Protein AF-0000000087755320 (afdb_homodimer)

pLDDT: mean 87.68, std 14.57, range [38.09, 98.75]

Radius of gyration: 30.35 Å; Cα contacts (8 Å, |Δi|>4): 1153; chains: 2; bounding box: 76×88×62 Å

Structure (mmCIF, N/CA/C/O backbone):
data_AF-0000000087755320-model_v1
#
loop_
_entity.id
_entity.type
_entity.pdbx_description
1 polymer 'Translation initiation factor eIF2B subunit gamma'
#
loop_
_atom_site.group_PDB
_atom_site.id
_atom_site.type_symbol
_atom_site.label_atom_id
_atom_site.label_alt_id
_atom_site.label_comp_id
_atom_site.label_asym_id
_atom_site.label_entity_id
_atom_site.label_seq_id
_atom_site.pdbx_PDB_ins_code
_atom_site.Cartn_x
_atom_site.Cartn_y
_atom_site.Cartn_z
_atom_site.occupancy
_atom_site.B_iso_or_equiv
_atom_site.auth_seq_id
_atom_site.auth_comp_id
_atom_site.auth_asym_id
_atom_site.auth_atom_id
_atom_site.pdbx_PDB_model_num
ATOM 1 N N . MET A 1 1 ? -4.273 -33.812 1.396 1 87.31 1 MET A N 1
ATOM 2 C CA . MET A 1 1 ? -4.109 -33.281 0.057 1 87.31 1 MET A CA 1
ATOM 3 C C . MET A 1 1 ? -4.902 -34.062 -0.97 1 87.31 1 MET A C 1
ATOM 5 O O . MET A 1 1 ? -4.988 -33.688 -2.135 1 87.31 1 MET A O 1
ATOM 9 N N . ALA A 1 2 ? -5.562 -35 -0.52 1 82.5 2 ALA A N 1
ATOM 10 C CA . ALA A 1 2 ? -6.309 -35.938 -1.37 1 82.5 2 ALA A CA 1
ATOM 11 C C . ALA A 1 2 ? -7.473 -35.219 -2.061 1 82.5 2 ALA A C 1
ATOM 13 O O . ALA A 1 2 ? -7.965 -35.688 -3.09 1 82.5 2 ALA A O 1
ATOM 14 N N . GLU A 1 3 ? -7.84 -34.156 -1.484 1 91.25 3 GLU A N 1
ATOM 15 C CA . GLU A 1 3 ? -8.984 -33.438 -2.041 1 91.25 3 GLU A CA 1
ATOM 16 C C . GLU A 1 3 ? -8.586 -32.656 -3.283 1 91.25 3 GLU A C 1
ATOM 18 O O . GLU A 1 3 ? -9.445 -32.188 -4.035 1 91.25 3 GLU A O 1
ATOM 23 N N . PHE A 1 4 ? -7.266 -32.531 -3.479 1 96.12 4 PHE A N 1
ATOM 24 C CA . PHE A 1 4 ? -6.785 -31.75 -4.617 1 96.12 4 PHE A CA 1
ATOM 25 C C . PHE A 1 4 ? -6.203 -32.656 -5.688 1 96.12 4 PHE A C 1
ATOM 27 O O . PHE A 1 4 ? -5.547 -33.656 -5.375 1 96.12 4 PHE A O 1
ATOM 34 N N . GLN A 1 5 ? -6.43 -32.344 -6.895 1 97.88 5 GLN A N 1
ATOM 35 C CA . GLN A 1 5 ? -5.691 -32.938 -7.992 1 97.88 5 GLN A CA 1
ATOM 36 C C . GLN A 1 5 ? -4.469 -32.125 -8.367 1 97.88 5 GLN A C 1
ATOM 38 O O . GLN A 1 5 ? -4.477 -30.891 -8.234 1 97.88 5 GLN A O 1
ATOM 43 N N . ALA A 1 6 ? -3.436 -32.781 -8.789 1 98.5 6 ALA A N 1
ATOM 44 C CA . ALA A 1 6 ? -2.195 -32.094 -9.117 1 98.5 6 ALA A CA 1
ATOM 45 C C . ALA A 1 6 ? -1.985 -32 -10.625 1 98.5 6 ALA A C 1
ATOM 47 O O . ALA A 1 6 ? -2.201 -33 -11.336 1 98.5 6 ALA A O 1
ATOM 48 N N . VAL A 1 7 ? -1.624 -30.844 -11.117 1 98.56 7 VAL A N 1
ATOM 49 C CA . VAL A 1 7 ? -1.301 -30.609 -12.523 1 98.56 7 VAL A CA 1
ATOM 50 C C . VAL A 1 7 ? 0.062 -29.922 -12.625 1 98.56 7 VAL A C 1
ATOM 52 O O . VAL A 1 7 ? 0.331 -28.938 -11.93 1 98.56 7 VAL A O 1
ATOM 55 N N . ILE A 1 8 ? 0.939 -30.422 -13.438 1 98.25 8 ILE A N 1
ATOM 56 C CA . ILE A 1 8 ? 2.199 -29.766 -13.766 1 98.25 8 ILE A CA 1
ATOM 57 C C . ILE A 1 8 ? 2.168 -29.281 -15.219 1 98.25 8 ILE A C 1
ATOM 59 O O . ILE A 1 8 ? 1.859 -30.047 -16.125 1 98.25 8 ILE A O 1
ATOM 63 N N . LEU A 1 9 ? 2.432 -28.047 -15.398 1 97.5 9 LEU A N 1
ATOM 64 C CA . LEU A 1 9 ? 2.547 -27.5 -16.75 1 97.5 9 LEU A CA 1
ATOM 65 C C . LEU A 1 9 ? 4 -27.516 -17.219 1 97.5 9 LEU A C 1
ATOM 67 O O . LEU A 1 9 ? 4.82 -26.734 -16.719 1 97.5 9 LEU A O 1
ATOM 71 N N . ALA A 1 10 ? 4.273 -28.328 -18.172 1 95.94 10 ALA A N 1
ATOM 72 C CA . ALA A 1 10 ? 5.641 -28.531 -18.656 1 95.94 10 ALA A CA 1
ATOM 73 C C . ALA A 1 10 ? 5.711 -28.453 -20.172 1 95.94 10 ALA A C 1
ATOM 75 O O . ALA A 1 10 ? 6.34 -29.297 -20.812 1 95.94 10 ALA A O 1
ATOM 76 N N . GLY A 1 11 ? 5.051 -27.469 -20.734 1 92.25 11 GLY A N 1
ATOM 77 C CA . GLY A 1 11 ? 5 -27.391 -22.188 1 92.25 11 GLY A CA 1
ATOM 78 C C . GLY A 1 11 ? 5.73 -26.188 -22.75 1 92.25 11 GLY A C 1
ATOM 79 O O . GLY A 1 11 ? 5.836 -26.031 -23.953 1 92.25 11 GLY A O 1
ATOM 80 N N . GLY A 1 12 ? 6.27 -25.312 -21.922 1 88.69 12 GLY A N 1
ATOM 81 C CA . GLY A 1 12 ? 6.93 -24.125 -22.406 1 88.69 12 GLY A CA 1
ATOM 82 C C . GLY A 1 12 ? 8.141 -24.422 -23.266 1 88.69 12 GLY A C 1
ATOM 83 O O . GLY A 1 12 ? 8.883 -25.359 -23 1 88.69 12 GLY A O 1
ATOM 84 N N . SER A 1 13 ? 8.398 -23.625 -24.281 1 83.25 13 SER A N 1
ATOM 85 C CA . SER A 1 13 ? 9.469 -23.859 -25.234 1 83.25 13 SER A CA 1
ATOM 86 C C . SER A 1 13 ? 10.844 -23.688 -24.594 1 83.25 13 SER A C 1
ATOM 88 O O . SER A 1 13 ? 11.828 -24.281 -25.031 1 83.25 13 SER A O 1
ATOM 90 N N . GLY A 1 14 ? 10.852 -22.828 -23.594 1 88.19 14 GLY A N 1
ATOM 91 C CA . GLY A 1 14 ? 12.117 -22.562 -22.922 1 88.19 14 GLY A CA 1
ATOM 92 C C . GLY A 1 14 ? 13.07 -21.734 -23.766 1 88.19 14 GLY A C 1
ATOM 93 O O . GLY A 1 14 ? 14.289 -21.844 -23.625 1 88.19 14 GLY A O 1
ATOM 94 N N . VAL A 1 15 ? 12.609 -20.906 -24.578 1 87 15 VAL A N 1
ATOM 95 C CA . VAL A 1 15 ? 13.383 -20.156 -25.562 1 87 15 VAL A CA 1
ATOM 96 C C . VAL A 1 15 ? 14.391 -19.25 -24.828 1 87 15 VAL A C 1
ATOM 98 O O . VAL A 1 15 ? 15.5 -19.031 -25.312 1 87 15 VAL A O 1
ATOM 101 N N . ARG A 1 16 ? 14.117 -18.859 -23.688 1 88.62 16 ARG A N 1
ATOM 102 C CA . ARG A 1 16 ? 14.984 -17.969 -22.922 1 88.62 16 ARG A CA 1
ATOM 103 C C . ARG A 1 16 ? 16.203 -18.703 -22.406 1 88.62 16 ARG A C 1
ATOM 105 O O . ARG A 1 16 ? 17.188 -18.078 -21.984 1 88.62 16 ARG A O 1
ATOM 112 N N . LEU A 1 17 ? 16.172 -20.016 -22.453 1 92.94 17 LEU A N 1
ATOM 113 C CA . LEU A 1 17 ? 17.281 -20.828 -21.953 1 92.94 17 LEU A CA 1
ATOM 114 C C . LEU A 1 17 ? 18.094 -21.406 -23.094 1 92.94 17 LEU A C 1
ATOM 116 O O . LEU A 1 17 ? 19 -22.219 -22.875 1 92.94 17 LEU A O 1
ATOM 120 N N . TYR A 1 18 ? 17.828 -20.938 -24.266 1 91.44 18 TYR A N 1
ATOM 121 C CA . TYR A 1 18 ? 18.641 -21.375 -25.391 1 91.44 18 TYR A CA 1
ATOM 122 C C . TYR A 1 18 ? 20.109 -21.062 -25.141 1 91.44 18 TYR A C 1
ATOM 124 O O . TYR A 1 18 ? 20.453 -20 -24.625 1 91.44 18 TYR A O 1
ATOM 132 N N . PRO A 1 19 ? 20.953 -22 -25.422 1 93.12 19 PRO A N 1
ATOM 133 C CA . PRO A 1 19 ? 20.812 -23.219 -26.234 1 93.12 19 PRO A CA 1
ATOM 134 C C . PRO A 1 19 ? 20.609 -24.469 -25.375 1 93.12 19 PRO A C 1
ATOM 136 O O . PRO A 1 19 ? 20.625 -25.578 -25.906 1 93.12 19 PRO A O 1
ATOM 139 N N . LEU A 1 20 ? 20.484 -24.266 -24.109 1 92.56 20 LEU A N 1
ATOM 140 C CA . LEU A 1 20 ? 20.297 -25.422 -23.219 1 92.56 20 LEU A CA 1
ATOM 141 C C . LEU A 1 20 ? 19.094 -26.234 -23.656 1 92.56 20 LEU A C 1
ATOM 143 O O . LEU A 1 20 ? 19.047 -27.453 -23.422 1 92.56 20 LEU A O 1
ATOM 147 N N . THR A 1 21 ? 18.125 -25.562 -24.297 1 93.38 21 THR A N 1
ATOM 148 C CA . THR A 1 21 ? 16.859 -26.203 -24.625 1 93.38 21 THR A CA 1
ATOM 149 C C . THR A 1 21 ? 16.812 -26.578 -26.109 1 93.38 21 THR A C 1
ATOM 151 O O . THR A 1 21 ? 15.734 -26.828 -26.656 1 93.38 21 THR A O 1
ATOM 154 N N . GLU A 1 22 ? 17.922 -26.547 -26.719 1 91.19 22 GLU A N 1
ATOM 155 C CA . GLU A 1 22 ? 17.953 -26.875 -28.141 1 91.19 22 GLU A CA 1
ATOM 156 C C . GLU A 1 22 ? 17.547 -28.328 -28.359 1 91.19 22 GLU A C 1
ATOM 158 O O . GLU A 1 22 ? 16.703 -28.609 -29.219 1 91.19 22 GLU A O 1
ATOM 163 N N . ASP A 1 23 ? 18.078 -29.266 -27.547 1 91.12 23 ASP A N 1
ATOM 164 C CA . ASP A 1 23 ? 17.797 -30.688 -27.75 1 91.12 23 ASP A CA 1
ATOM 165 C C . ASP A 1 23 ? 17.156 -31.312 -26.516 1 91.12 23 ASP A C 1
ATOM 167 O O . ASP A 1 23 ? 16.781 -32.469 -26.516 1 91.12 23 ASP A O 1
ATOM 171 N N . THR A 1 24 ? 17.047 -30.578 -25.531 1 94.19 24 THR A N 1
ATOM 172 C CA . THR A 1 24 ? 16.5 -31.062 -24.266 1 94.19 24 THR A CA 1
ATOM 173 C C . THR A 1 24 ? 15.352 -30.172 -23.797 1 94.19 24 THR A C 1
ATOM 175 O O . THR A 1 24 ? 15.531 -28.953 -23.609 1 94.19 24 THR A O 1
ATOM 178 N N . PRO A 1 25 ? 14.203 -30.75 -23.594 1 95 25 PRO A N 1
ATOM 179 C CA . PRO A 1 25 ? 13.109 -29.938 -23.047 1 95 25 PRO A CA 1
ATOM 180 C C . PRO A 1 25 ? 13.453 -29.312 -21.703 1 95 25 PRO A C 1
ATOM 182 O O . PRO A 1 25 ? 14.164 -29.906 -20.906 1 95 25 PRO A O 1
ATOM 185 N N . LYS A 1 26 ? 12.875 -28.156 -21.453 1 95.75 26 LYS A N 1
ATOM 186 C CA . LYS A 1 26 ? 13.172 -27.391 -20.25 1 95.75 26 LYS A CA 1
ATOM 187 C C . LYS A 1 26 ? 12.953 -28.234 -19 1 95.75 26 LYS A C 1
ATOM 189 O O . LYS A 1 26 ? 13.82 -28.281 -18.109 1 95.75 26 LYS A O 1
ATOM 194 N N . PRO A 1 27 ? 11.867 -29.016 -18.859 1 96.75 27 PRO A N 1
ATOM 195 C CA . PRO A 1 27 ? 11.633 -29.797 -17.641 1 96.75 27 PRO A CA 1
ATOM 196 C C . PRO A 1 27 ? 12.672 -30.906 -17.438 1 96.75 27 PRO A C 1
ATOM 198 O O . PRO A 1 27 ? 12.758 -31.469 -16.344 1 96.75 27 PRO A O 1
ATOM 201 N N . LEU A 1 28 ? 13.508 -31.188 -18.453 1 97.19 28 LEU A N 1
ATOM 202 C CA . LEU A 1 28 ? 14.469 -32.281 -18.359 1 97.19 28 LEU A CA 1
ATOM 203 C C . LEU A 1 28 ? 15.883 -31.734 -18.188 1 97.19 28 LEU A C 1
ATOM 205 O O . LEU A 1 28 ? 16.844 -32.5 -18.141 1 97.19 28 LEU A O 1
ATOM 209 N N . LEU A 1 29 ? 15.984 -30.438 -18.156 1 96.88 29 LEU A N 1
ATOM 210 C CA . LEU A 1 29 ? 17.297 -29.875 -17.844 1 96.88 29 LEU A CA 1
ATOM 211 C C . LEU A 1 29 ? 17.734 -30.297 -16.438 1 96.88 29 LEU A C 1
ATOM 213 O O . LEU A 1 29 ? 16.938 -30.328 -15.516 1 96.88 29 LEU A O 1
ATOM 217 N N . LEU A 1 30 ? 19.031 -30.5 -16.297 1 96.12 30 LEU A N 1
ATOM 218 C CA . LEU A 1 30 ? 19.547 -31.062 -15.047 1 96.12 30 LEU A CA 1
ATOM 219 C C . LEU A 1 30 ? 19.953 -29.953 -14.078 1 96.12 30 LEU A C 1
ATOM 221 O O . LEU A 1 30 ? 20.547 -28.953 -14.477 1 96.12 30 LEU A O 1
ATOM 225 N N . VAL A 1 31 ? 19.531 -30.109 -12.867 1 96.25 31 VAL A N 1
ATOM 226 C CA . VAL A 1 31 ? 19.969 -29.312 -11.727 1 96.25 31 VAL A CA 1
ATOM 227 C C . VAL A 1 31 ? 20.422 -30.234 -10.602 1 96.25 31 VAL A C 1
ATOM 229 O O . VAL A 1 31 ? 19.625 -31 -10.055 1 96.25 31 VAL A O 1
ATOM 232 N N . ASN A 1 32 ? 21.688 -30.141 -10.25 1 94.25 32 ASN A N 1
ATOM 233 C CA . ASN A 1 32 ? 22.281 -31.031 -9.258 1 94.25 32 ASN A CA 1
ATOM 234 C C . ASN A 1 32 ? 22.062 -32.5 -9.617 1 94.25 32 ASN A C 1
ATOM 236 O O . ASN A 1 32 ? 21.688 -33.281 -8.766 1 94.25 32 ASN A O 1
ATOM 240 N N . GLY A 1 33 ? 22.109 -32.781 -10.844 1 93.5 33 GLY A N 1
ATOM 241 C CA . GLY A 1 33 ? 22.109 -34.125 -11.328 1 93.5 33 GLY A CA 1
ATOM 242 C C . GLY A 1 33 ? 20.719 -34.688 -11.555 1 93.5 33 GLY A C 1
ATOM 243 O O . GLY A 1 33 ? 20.547 -35.812 -12.008 1 93.5 33 GLY A O 1
ATOM 244 N N . LYS A 1 34 ? 19.734 -34.031 -11.289 1 95.19 34 LYS A N 1
ATOM 245 C CA . LYS A 1 34 ? 18.359 -34.438 -11.492 1 95.19 34 LYS A CA 1
ATOM 246 C C . LYS A 1 34 ? 17.625 -33.5 -12.438 1 95.19 34 LYS A C 1
ATOM 248 O O . LYS A 1 34 ? 17.875 -32.281 -12.43 1 95.19 34 LYS A O 1
ATOM 253 N N . PRO A 1 35 ? 16.75 -34.031 -13.273 1 96.75 35 PRO A N 1
ATOM 254 C CA . PRO A 1 35 ? 15.977 -33.125 -14.133 1 96.75 35 PRO A CA 1
ATOM 255 C C . PRO A 1 35 ? 15.031 -32.219 -13.344 1 96.75 35 PRO A C 1
ATOM 257 O O . PRO A 1 35 ? 14.586 -32.594 -12.25 1 96.75 35 PRO A O 1
ATOM 260 N N . LEU A 1 36 ? 14.695 -31.094 -13.867 1 97 36 LEU A N 1
ATOM 261 C CA . LEU A 1 36 ? 13.82 -30.125 -13.211 1 97 36 LEU A CA 1
ATOM 262 C C . LEU A 1 36 ? 12.508 -30.781 -12.781 1 97 36 LEU A C 1
ATOM 264 O O . LEU A 1 36 ? 12.023 -30.531 -11.672 1 97 36 LEU A O 1
ATOM 268 N N . ILE A 1 37 ? 11.922 -31.625 -13.57 1 96.94 37 ILE A N 1
ATOM 269 C CA . ILE A 1 37 ? 10.625 -32.25 -13.32 1 96.94 37 ILE A CA 1
ATOM 270 C C . ILE A 1 37 ? 10.688 -33.094 -12.055 1 96.94 37 ILE A C 1
ATOM 272 O O . ILE A 1 37 ? 9.68 -33.281 -11.367 1 96.94 37 ILE A O 1
ATOM 276 N N . TYR A 1 38 ? 11.867 -33.594 -11.742 1 96.19 38 TYR A N 1
ATOM 277 C CA . TYR A 1 38 ? 12.055 -34.375 -10.531 1 96.19 38 TYR A CA 1
ATOM 278 C C . TYR A 1 38 ? 11.594 -33.594 -9.297 1 96.19 38 TYR A C 1
ATOM 280 O O . TYR A 1 38 ? 10.953 -34.156 -8.414 1 96.19 38 TYR A O 1
ATOM 288 N N . TYR A 1 39 ? 11.898 -32.406 -9.242 1 96.62 39 TYR A N 1
ATOM 289 C CA . TYR A 1 39 ? 11.688 -31.609 -8.047 1 96.62 39 TYR A CA 1
ATOM 290 C C . TYR A 1 39 ? 10.203 -31.344 -7.816 1 96.62 39 TYR A C 1
ATOM 292 O O . TYR A 1 39 ? 9.742 -31.312 -6.676 1 96.62 39 TYR A O 1
ATOM 300 N N . GLN A 1 40 ? 9.414 -31.141 -8.859 1 96.69 40 GLN A N 1
ATOM 301 C CA . GLN A 1 40 ? 7.969 -30.984 -8.703 1 96.69 40 GLN A CA 1
ATOM 302 C C . GLN A 1 40 ? 7.316 -32.281 -8.281 1 96.69 40 GLN A C 1
ATOM 304 O O . GLN A 1 40 ? 6.434 -32.312 -7.418 1 96.69 40 GLN A O 1
ATOM 309 N N . LEU A 1 41 ? 7.801 -33.344 -8.898 1 96.44 41 LEU A N 1
ATOM 310 C CA . LEU A 1 41 ? 7.25 -34.656 -8.555 1 96.44 41 LEU A CA 1
ATOM 311 C C . LEU A 1 41 ? 7.551 -35 -7.098 1 96.44 41 LEU A C 1
ATOM 313 O O . LEU A 1 41 ? 6.668 -35.469 -6.371 1 96.44 41 LEU A O 1
ATOM 317 N N . ALA A 1 42 ? 8.773 -34.75 -6.734 1 94.81 42 ALA A N 1
ATOM 318 C CA . ALA A 1 42 ? 9.172 -35.031 -5.355 1 94.81 42 ALA A CA 1
ATOM 319 C C . ALA A 1 42 ? 8.367 -34.188 -4.379 1 94.81 42 ALA A C 1
ATOM 321 O O . ALA A 1 42 ? 7.945 -34.656 -3.326 1 94.81 42 ALA A O 1
ATOM 322 N N . LEU A 1 43 ? 8.172 -32.906 -4.703 1 96.06 43 LEU A N 1
ATOM 323 C CA . LEU A 1 43 ? 7.395 -32 -3.877 1 96.06 43 LEU A CA 1
ATOM 324 C C . LEU A 1 43 ? 5.969 -32.531 -3.686 1 96.06 43 LEU A C 1
ATOM 326 O O . LEU A 1 43 ? 5.461 -32.562 -2.564 1 96.06 43 LEU A O 1
ATOM 330 N N . LEU A 1 44 ? 5.363 -32.906 -4.746 1 96.88 44 LEU A N 1
ATOM 331 C CA . LEU A 1 44 ? 3.992 -33.406 -4.711 1 96.88 44 LEU A CA 1
ATOM 332 C C . LEU A 1 44 ? 3.906 -34.719 -3.916 1 96.88 44 LEU A C 1
ATOM 334 O O . LEU A 1 44 ? 3.016 -34.875 -3.078 1 96.88 44 LEU A O 1
ATOM 338 N N . GLU A 1 45 ? 4.859 -35.594 -4.156 1 94.81 45 GLU A N 1
ATOM 339 C CA . GLU A 1 45 ? 4.879 -36.844 -3.424 1 94.81 45 GLU A CA 1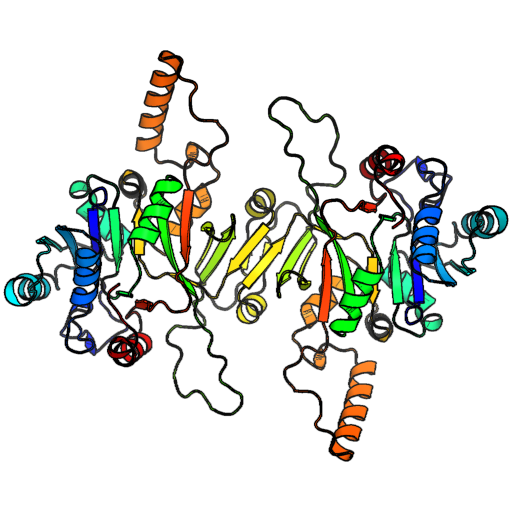
ATOM 340 C C . GLU A 1 45 ? 5.02 -36.625 -1.922 1 94.81 45 GLU A C 1
ATOM 342 O O . GLU A 1 45 ? 4.273 -37.188 -1.125 1 94.81 45 GLU A O 1
ATOM 347 N N . ASN A 1 46 ? 5.93 -35.781 -1.626 1 94.06 46 ASN A N 1
ATOM 348 C CA . ASN A 1 46 ? 6.176 -35.469 -0.223 1 94.06 46 ASN A CA 1
ATOM 349 C C . ASN A 1 46 ? 4.969 -34.812 0.419 1 94.06 46 ASN A C 1
ATOM 351 O O . ASN A 1 46 ? 4.797 -34.844 1.639 1 94.06 46 ASN A O 1
ATOM 355 N N . SER A 1 47 ? 4.16 -34.188 -0.374 1 95.44 47 SER A N 1
ATOM 356 C CA . SER A 1 47 ? 2.992 -33.469 0.121 1 95.44 47 SER A CA 1
ATOM 357 C C . SER A 1 47 ? 1.767 -34.375 0.183 1 95.44 47 SER A C 1
ATOM 359 O O . SER A 1 47 ? 0.681 -33.938 0.565 1 95.44 47 SER A O 1
ATOM 361 N N . GLY A 1 48 ? 1.904 -35.625 -0.308 1 94.56 48 GLY A N 1
ATOM 362 C CA . GLY A 1 48 ? 0.837 -36.594 -0.125 1 94.56 48 GLY A CA 1
ATOM 363 C C . GLY A 1 48 ? 0.03 -36.844 -1.386 1 94.56 48 GLY A C 1
ATOM 364 O O . GLY A 1 48 ? -1.007 -37.5 -1.345 1 94.56 48 GLY A O 1
ATOM 365 N N . PHE A 1 49 ? 0.483 -36.344 -2.463 1 95.69 49 PHE A N 1
ATOM 366 C CA . PHE A 1 49 ? -0.195 -36.656 -3.721 1 95.69 49 PHE A CA 1
ATOM 367 C C . PHE A 1 49 ? 0.201 -38.031 -4.242 1 95.69 49 PHE A C 1
ATOM 369 O O . PHE A 1 49 ? 1.357 -38.438 -4.113 1 95.69 49 PHE A O 1
ATOM 376 N N . SER A 1 50 ? -0.737 -38.656 -4.926 1 95.12 50 SER A N 1
ATOM 377 C CA . SER A 1 50 ? -0.464 -39.969 -5.473 1 95.12 50 SER A CA 1
ATOM 378 C C . SER A 1 50 ? -0.46 -39.969 -7 1 95.12 50 SER A C 1
ATOM 380 O O . SER A 1 50 ? 0.072 -40.875 -7.637 1 95.12 50 SER A O 1
ATOM 382 N N . ASP A 1 51 ? -1.109 -39 -7.523 1 95.62 51 ASP A N 1
ATOM 383 C CA . ASP A 1 51 ? -1.213 -38.906 -8.977 1 95.62 51 ASP A CA 1
ATOM 384 C C . ASP A 1 51 ? -1.021 -37.469 -9.43 1 95.62 51 ASP A C 1
ATOM 386 O O . ASP A 1 51 ? -1.248 -36.531 -8.664 1 95.62 51 ASP A O 1
ATOM 390 N N . VAL A 1 52 ? -0.583 -37.375 -10.633 1 97.62 52 VAL A N 1
ATOM 391 C CA . VAL A 1 52 ? -0.379 -36.031 -11.195 1 97.62 52 VAL A CA 1
ATOM 392 C C . VAL A 1 52 ? -0.617 -36.062 -12.703 1 97.62 52 VAL A C 1
ATOM 394 O O . VAL A 1 52 ? -0.311 -37.062 -13.359 1 97.62 52 VAL A O 1
ATOM 397 N N . LEU A 1 53 ? -1.257 -35.031 -13.156 1 97.94 53 LEU A N 1
ATOM 398 C CA . LEU A 1 53 ? -1.388 -34.781 -14.594 1 97.94 53 LEU A CA 1
ATOM 399 C C . LEU A 1 53 ? -0.263 -33.906 -15.094 1 97.94 53 LEU A C 1
ATOM 401 O O . LEU A 1 53 ? -0.158 -32.719 -14.695 1 97.94 53 LEU A O 1
ATOM 405 N N . LEU A 1 54 ? 0.581 -34.438 -15.93 1 97.81 54 LEU A N 1
ATOM 406 C CA . LEU A 1 54 ? 1.672 -33.688 -16.531 1 97.81 54 LEU A CA 1
ATOM 407 C C . LEU A 1 54 ? 1.307 -33.219 -17.953 1 97.81 54 LEU A C 1
ATOM 409 O O . LEU A 1 54 ? 1.161 -34.062 -18.844 1 97.81 54 LEU A O 1
ATOM 413 N N . VAL A 1 55 ? 1.167 -31.938 -18.141 1 97.25 55 VAL A N 1
ATOM 414 C CA . VAL A 1 55 ? 0.754 -31.391 -19.422 1 97.25 55 VAL A CA 1
ATOM 415 C C . VAL A 1 55 ? 1.971 -30.828 -20.172 1 97.25 55 VAL A C 1
ATOM 417 O O . VAL A 1 55 ? 2.697 -29.984 -19.641 1 97.25 55 VAL A O 1
ATOM 420 N N . THR A 1 56 ? 2.178 -31.266 -21.375 1 95.94 56 THR A N 1
ATOM 421 C CA . THR A 1 56 ? 3.359 -30.859 -22.141 1 95.94 56 THR A CA 1
ATOM 422 C C . THR A 1 56 ? 3.004 -30.609 -23.594 1 95.94 56 THR A C 1
ATOM 424 O O . THR A 1 56 ? 1.824 -30.531 -23.953 1 95.94 56 THR A O 1
ATOM 427 N N . ALA A 1 57 ? 3.99 -30.25 -24.375 1 93 57 ALA A N 1
ATOM 428 C CA . ALA A 1 57 ? 3.822 -30.047 -25.797 1 93 57 ALA A CA 1
ATOM 429 C C . ALA A 1 57 ? 4.105 -31.328 -26.578 1 93 57 ALA A C 1
ATOM 431 O O . ALA A 1 57 ? 4.816 -32.219 -26.094 1 93 57 ALA A O 1
ATOM 432 N N . LYS A 1 58 ? 3.629 -31.391 -27.766 1 91.62 58 LYS A N 1
ATOM 433 C CA . LYS A 1 58 ? 3.727 -32.562 -28.609 1 91.62 58 LYS A CA 1
ATOM 434 C C . LYS A 1 58 ? 5.184 -32.938 -28.891 1 91.62 58 LYS A C 1
ATOM 436 O O . LYS A 1 58 ? 5.547 -34.125 -28.891 1 91.62 58 LYS A O 1
ATOM 441 N N . ASP A 1 59 ? 5.965 -31.984 -29.062 1 89.56 59 ASP A N 1
ATOM 442 C CA . ASP A 1 59 ? 7.344 -32.219 -29.469 1 89.56 59 ASP A CA 1
ATOM 443 C C . ASP A 1 59 ? 8.195 -32.688 -28.281 1 89.56 59 ASP A C 1
ATOM 445 O O . ASP A 1 59 ? 9.312 -33.188 -28.469 1 89.56 59 ASP A O 1
ATOM 449 N N . MET A 1 60 ? 7.605 -32.688 -27.094 1 93 60 MET A N 1
ATOM 450 C CA . MET A 1 60 ? 8.391 -33 -25.906 1 93 60 MET A CA 1
ATOM 451 C C . MET A 1 60 ? 7.902 -34.281 -25.266 1 93 60 MET A C 1
ATOM 453 O O . MET A 1 60 ? 8.586 -34.875 -24.422 1 93 60 MET A O 1
ATOM 457 N N . ILE A 1 61 ? 6.801 -34.75 -25.641 1 94.69 61 ILE A N 1
ATOM 458 C CA . ILE A 1 61 ? 6.078 -35.781 -24.906 1 94.69 61 ILE A CA 1
ATOM 459 C C . ILE A 1 61 ? 6.906 -37.062 -24.859 1 94.69 61 ILE A C 1
ATOM 461 O O . ILE A 1 61 ? 6.949 -37.719 -23.828 1 94.69 61 ILE A O 1
ATOM 465 N N . ASP A 1 62 ? 7.645 -37.406 -25.891 1 95.88 62 ASP A N 1
ATOM 466 C CA . ASP A 1 62 ? 8.391 -38.656 -25.922 1 95.88 62 ASP A CA 1
ATOM 467 C C . ASP A 1 62 ? 9.531 -38.656 -24.922 1 95.88 62 ASP A C 1
ATOM 469 O O . ASP A 1 62 ? 9.742 -39.625 -24.203 1 95.88 62 ASP A O 1
ATOM 473 N N . GLN A 1 63 ? 10.195 -37.625 -24.891 1 96.25 63 GLN A N 1
ATOM 474 C CA . GLN A 1 63 ? 11.312 -37.531 -23.953 1 96.25 63 GLN A CA 1
ATOM 475 C C . GLN A 1 63 ? 10.82 -37.531 -22.516 1 96.25 63 GLN A C 1
ATOM 477 O O . GLN A 1 63 ? 11.453 -38.156 -21.656 1 96.25 63 GLN A O 1
ATOM 482 N N . LEU A 1 64 ? 9.742 -36.906 -22.25 1 96.56 64 LEU A N 1
ATOM 483 C CA . LEU A 1 64 ? 9.203 -36.844 -20.891 1 96.56 64 LEU A CA 1
ATOM 484 C C . LEU A 1 64 ? 8.672 -38.219 -20.484 1 96.56 64 LEU A C 1
ATOM 486 O O . LEU A 1 64 ? 8.875 -38.656 -19.344 1 96.56 64 LEU A O 1
ATOM 490 N N . LYS A 1 65 ? 8.031 -38.906 -21.422 1 96.31 65 LYS A N 1
ATOM 491 C CA . LYS A 1 65 ? 7.551 -40.25 -21.156 1 96.31 65 LYS A CA 1
ATOM 492 C C . LYS A 1 65 ? 8.711 -41.188 -20.812 1 96.31 65 LYS A C 1
ATOM 494 O O . LYS A 1 65 ? 8.617 -42 -19.891 1 96.31 65 LYS A O 1
ATOM 499 N N . THR A 1 66 ? 9.742 -41.062 -21.594 1 96.31 66 THR A N 1
ATOM 500 C CA . THR A 1 66 ? 10.922 -41.875 -21.359 1 96.31 66 THR A CA 1
ATOM 501 C C . THR A 1 66 ? 11.469 -41.688 -19.953 1 96.31 66 THR A C 1
ATOM 503 O O . THR A 1 66 ? 11.781 -42.625 -19.25 1 96.31 66 THR A O 1
ATOM 506 N N . TYR A 1 67 ? 11.562 -40.469 -19.594 1 95.5 67 TYR A N 1
ATOM 507 C CA . TYR A 1 67 ? 12.078 -40.156 -18.25 1 95.5 67 TYR A CA 1
ATOM 508 C C . TYR A 1 67 ? 11.172 -40.75 -17.188 1 95.5 67 TYR A C 1
ATOM 510 O O . TYR A 1 67 ? 11.641 -41.438 -16.266 1 95.5 67 TYR A O 1
ATOM 518 N N . VAL A 1 68 ? 9.844 -40.5 -17.219 1 93 68 VAL A N 1
ATOM 519 C CA . VAL A 1 68 ? 8.891 -40.906 -16.188 1 93 68 VAL A CA 1
ATOM 520 C C . VAL A 1 68 ? 8.836 -42.438 -16.094 1 93 68 VAL A C 1
ATOM 522 O O . VAL A 1 68 ? 8.758 -42.969 -14.992 1 93 68 VAL A O 1
ATOM 525 N N . LEU A 1 69 ? 8.992 -43.062 -17.188 1 88.88 69 LEU A N 1
ATOM 526 C CA . LEU A 1 69 ? 8.844 -44.531 -17.234 1 88.88 69 LEU A CA 1
ATOM 527 C C . LEU A 1 69 ? 10.141 -45.219 -16.828 1 88.88 69 LEU A C 1
ATOM 529 O O . LEU A 1 69 ? 10.117 -46.25 -16.172 1 88.88 69 LEU A O 1
ATOM 533 N N . SER A 1 70 ? 11.234 -44.625 -17.156 1 91.19 70 SER A N 1
ATOM 534 C CA . SER A 1 70 ? 12.469 -45.375 -17.062 1 91.19 70 SER A CA 1
ATOM 535 C C . SER A 1 70 ? 13.391 -44.812 -15.984 1 91.19 70 SER A C 1
ATOM 537 O O . SER A 1 70 ? 14.258 -45.531 -15.469 1 91.19 70 SER A O 1
ATOM 539 N N . GLN A 1 71 ? 13.156 -43.625 -15.688 1 89 71 GLN A N 1
ATOM 540 C CA . GLN A 1 71 ? 14.164 -43.031 -14.82 1 89 71 GLN A CA 1
ATOM 541 C C . GLN A 1 71 ? 13.555 -42.562 -13.5 1 89 71 GLN A C 1
ATOM 543 O O . GLN A 1 71 ? 14.203 -42.625 -12.453 1 89 71 GLN A O 1
ATOM 548 N N . TYR A 1 72 ? 12.367 -42.125 -13.578 1 91.56 72 TYR A N 1
ATOM 549 C CA . TYR A 1 72 ? 11.727 -41.688 -12.352 1 91.56 72 TYR A CA 1
ATOM 550 C C . TYR A 1 72 ? 11.414 -42.875 -11.438 1 91.56 72 TYR A C 1
ATOM 552 O O . TYR A 1 72 ? 10.742 -43.812 -11.844 1 91.56 72 TYR A O 1
ATOM 560 N N . ASN A 1 73 ? 11.852 -42.812 -10.18 1 89.19 73 ASN A N 1
ATOM 561 C CA . ASN A 1 73 ? 11.727 -43.938 -9.266 1 89.19 73 ASN A CA 1
ATOM 562 C C . ASN A 1 73 ? 10.75 -43.625 -8.133 1 89.19 73 ASN A C 1
ATOM 564 O O . ASN A 1 73 ? 10.711 -44.344 -7.129 1 89.19 73 ASN A O 1
ATOM 568 N N . GLY A 1 74 ? 10.031 -42.656 -8.273 1 89.31 74 GLY A N 1
ATOM 569 C CA . GLY A 1 74 ? 9.062 -42.344 -7.234 1 89.31 74 GLY A CA 1
ATOM 570 C C . GLY A 1 74 ? 7.789 -43.156 -7.34 1 89.31 74 GLY A C 1
ATOM 571 O O . GLY A 1 74 ? 7.664 -44 -8.227 1 89.31 74 GLY A O 1
ATOM 572 N N . LYS A 1 75 ? 6.879 -42.906 -6.352 1 90.12 75 LYS A N 1
ATOM 573 C CA . LYS A 1 75 ? 5.641 -43.688 -6.258 1 90.12 75 LYS A CA 1
ATOM 574 C C . LYS A 1 75 ? 4.492 -42.969 -6.961 1 90.12 75 LYS A C 1
ATOM 576 O O . LYS A 1 75 ? 3.408 -43.531 -7.125 1 90.12 75 LYS A O 1
ATOM 581 N N . MET A 1 76 ? 4.738 -41.812 -7.434 1 90.69 76 MET A N 1
ATOM 582 C CA . MET A 1 76 ? 3.717 -41 -8.062 1 90.69 76 MET A CA 1
ATOM 583 C C . MET A 1 76 ? 3.262 -41.594 -9.383 1 90.69 76 MET A C 1
ATOM 585 O O . MET A 1 76 ? 4.09 -42 -10.203 1 90.69 76 MET A O 1
ATOM 589 N N . SER A 1 77 ? 1.949 -41.75 -9.586 1 94.69 77 SER A N 1
ATOM 590 C CA . SER A 1 77 ? 1.414 -42.062 -10.898 1 94.69 77 SER A CA 1
ATOM 591 C C . SER A 1 77 ? 1.345 -40.812 -11.789 1 94.69 77 SER A C 1
ATOM 593 O O . SER A 1 77 ? 0.632 -39.875 -11.469 1 94.69 77 SER A O 1
ATOM 595 N N . VAL A 1 78 ? 2.047 -40.906 -12.906 1 97.06 78 VAL A N 1
ATOM 596 C CA . VAL A 1 78 ? 2.148 -39.719 -13.773 1 97.06 78 VAL A CA 1
ATOM 597 C C . VAL A 1 78 ? 1.406 -39.969 -15.078 1 97.06 78 VAL A C 1
ATOM 599 O O . VAL A 1 78 ? 1.754 -40.906 -15.828 1 97.06 78 VAL A O 1
ATOM 602 N N . GLU A 1 79 ? 0.365 -39.25 -15.312 1 97.19 79 GLU A N 1
ATOM 603 C CA . GLU A 1 79 ? -0.289 -39.25 -16.609 1 97.19 79 GLU A CA 1
ATOM 604 C C . GLU A 1 79 ? 0.204 -38.062 -17.469 1 97.19 79 GLU A C 1
ATOM 606 O O . GLU A 1 79 ? 0.039 -36.906 -17.094 1 97.19 79 GLU A O 1
ATOM 611 N N . ILE A 1 80 ? 0.794 -38.375 -18.625 1 97.12 80 ILE A N 1
ATOM 612 C CA . ILE A 1 80 ? 1.355 -37.344 -19.484 1 97.12 80 ILE A CA 1
ATOM 613 C C . ILE A 1 80 ? 0.401 -37.062 -20.641 1 97.12 80 ILE A C 1
ATOM 615 O O . ILE A 1 80 ? -0.041 -38 -21.328 1 97.12 80 ILE A O 1
ATOM 619 N N . VAL A 1 81 ? 0.052 -35.812 -20.797 1 95.62 81 VAL A N 1
ATOM 620 C CA . VAL A 1 81 ? -0.844 -35.375 -21.859 1 95.62 81 VAL A CA 1
ATOM 621 C C . VAL A 1 81 ? -0.176 -34.281 -22.703 1 95.62 81 VAL A C 1
ATOM 623 O O . VAL A 1 81 ? 0.406 -33.344 -22.156 1 95.62 81 VAL A O 1
ATOM 626 N N . ALA A 1 82 ? -0.205 -34.406 -24 1 94.31 82 ALA A N 1
ATOM 627 C CA . ALA A 1 82 ? 0.31 -33.375 -24.906 1 94.31 82 ALA A CA 1
ATOM 628 C C . ALA A 1 82 ? -0.817 -32.5 -25.438 1 94.31 82 ALA A C 1
ATOM 630 O O . ALA A 1 82 ? -1.879 -33 -25.812 1 94.31 82 ALA A O 1
ATOM 631 N N . VAL A 1 83 ? -0.583 -31.219 -25.234 1 90.62 83 VAL A N 1
ATOM 632 C CA . VAL A 1 83 ? -1.545 -30.266 -25.797 1 90.62 83 VAL A CA 1
ATOM 633 C C . VAL A 1 83 ? -1.325 -30.156 -27.297 1 90.62 83 VAL A C 1
ATOM 635 O O . VAL A 1 83 ? -0.185 -30.156 -27.766 1 90.62 83 VAL A O 1
ATOM 638 N N . GLU A 1 84 ? -2.461 -30.172 -27.984 1 76.56 84 GLU A N 1
ATOM 639 C CA . GLU A 1 84 ? -2.4 -30.094 -29.438 1 76.56 84 GLU A CA 1
ATOM 640 C C . GLU A 1 84 ? -2.604 -28.656 -29.922 1 76.56 84 GLU A C 1
ATOM 642 O O . GLU A 1 84 ? -3.201 -27.844 -29.203 1 76.56 84 GLU A O 1
ATOM 647 N N . GLY A 1 85 ? -1.995 -28.312 -31.047 1 69 85 GLY A N 1
ATOM 648 C CA . GLY A 1 85 ? -2.287 -27.078 -31.75 1 69 85 GLY A CA 1
ATOM 649 C C . GLY A 1 85 ? -1.522 -25.891 -31.219 1 69 85 GLY A C 1
ATOM 650 O O . GLY A 1 85 ? -0.359 -26.016 -30.828 1 69 85 GLY A O 1
ATOM 651 N N . ASP A 1 86 ? -2.318 -24.703 -31.25 1 64.31 86 ASP A N 1
ATOM 652 C CA . ASP A 1 86 ? -1.75 -23.391 -30.984 1 64.31 86 ASP A CA 1
ATOM 653 C C . ASP A 1 86 ? -1.832 -23.047 -29.5 1 64.31 86 ASP A C 1
ATOM 655 O O . ASP A 1 86 ? -1.628 -21.891 -29.109 1 64.31 86 ASP A O 1
ATOM 659 N N . ALA A 1 87 ? -2.109 -24.078 -28.75 1 65.56 87 ALA A N 1
ATOM 660 C CA . ALA A 1 87 ? -2.225 -23.812 -27.312 1 65.56 87 ALA A CA 1
ATOM 661 C C . ALA A 1 87 ? -0.85 -23.641 -26.672 1 65.56 87 ALA A C 1
ATOM 663 O O . ALA A 1 87 ? -0.256 -24.609 -26.203 1 65.56 87 ALA A O 1
ATOM 664 N N . THR A 1 88 ? -0.489 -22.438 -26.688 1 77.56 88 THR A N 1
ATOM 665 C CA . THR A 1 88 ? 0.903 -22.188 -26.312 1 77.56 88 THR A CA 1
ATOM 666 C C . THR A 1 88 ? 1 -21.578 -24.922 1 77.56 88 THR A C 1
ATOM 668 O O . THR A 1 88 ? 2.07 -21.578 -24.312 1 77.56 88 THR A O 1
ATOM 671 N N . GLU A 1 89 ? -0.212 -21.281 -24.406 1 91.88 89 GLU A N 1
ATOM 672 C CA . GLU A 1 89 ? -0.112 -20.578 -23.125 1 91.88 89 GLU A CA 1
ATOM 673 C C . GLU A 1 89 ? -0.669 -21.422 -21.984 1 91.88 89 GLU A C 1
ATOM 675 O O . GLU A 1 89 ? -1.286 -22.469 -22.219 1 91.88 89 GLU A O 1
ATOM 680 N N . THR A 1 90 ? -0.491 -21.047 -20.797 1 95.94 90 THR A N 1
ATOM 681 C CA . THR A 1 90 ? -0.736 -21.859 -19.609 1 95.94 90 THR A CA 1
ATOM 682 C C . THR A 1 90 ? -2.232 -22.078 -19.406 1 95.94 90 THR A C 1
ATOM 684 O O . THR A 1 90 ? -2.662 -23.188 -19.094 1 95.94 90 THR A O 1
ATOM 687 N N . ALA A 1 91 ? -3.018 -21.094 -19.578 1 96.94 91 ALA A N 1
ATOM 688 C CA . ALA A 1 91 ? -4.457 -21.266 -19.406 1 96.94 91 ALA A CA 1
ATOM 689 C C . ALA A 1 91 ? -5.043 -22.125 -20.516 1 96.94 91 ALA A C 1
ATOM 691 O O . ALA A 1 91 ? -5.984 -22.891 -20.297 1 96.94 91 ALA A O 1
ATOM 692 N N . ASP A 1 92 ? -4.48 -22.016 -21.703 1 95.06 92 ASP A N 1
ATOM 693 C CA . ASP A 1 92 ? -4.875 -22.891 -22.797 1 95.06 92 ASP A CA 1
ATOM 694 C C . ASP A 1 92 ? -4.613 -24.359 -22.453 1 95.06 92 ASP A C 1
ATOM 696 O O . ASP A 1 92 ? -5.449 -25.219 -22.719 1 95.06 92 ASP A O 1
ATOM 700 N N . ALA A 1 93 ? -3.459 -24.578 -21.953 1 95.5 93 ALA A N 1
ATOM 701 C CA . ALA A 1 93 ? -3.086 -25.938 -21.562 1 95.5 93 ALA A CA 1
ATOM 702 C C . ALA A 1 93 ? -4.062 -26.5 -20.547 1 95.5 93 ALA A C 1
ATOM 704 O O . ALA A 1 93 ? -4.48 -27.656 -20.641 1 95.5 93 ALA A O 1
ATOM 705 N N . LEU A 1 94 ? -4.426 -25.703 -19.609 1 96.56 94 LEU A N 1
ATOM 706 C CA . LEU A 1 94 ? -5.383 -26.141 -18.594 1 96.56 94 LEU A CA 1
ATOM 707 C C . LEU A 1 94 ? -6.738 -26.453 -19.219 1 96.56 94 LEU A C 1
ATOM 709 O O . LEU A 1 94 ? -7.391 -27.422 -18.828 1 96.56 94 LEU A O 1
ATOM 713 N N . ARG A 1 95 ? -7.113 -25.609 -20.109 1 95.44 95 ARG A N 1
ATOM 714 C CA . ARG A 1 95 ? -8.383 -25.812 -20.812 1 95.44 95 ARG A CA 1
ATOM 715 C C . ARG A 1 95 ? -8.398 -27.156 -21.516 1 95.44 95 ARG A C 1
ATOM 717 O O . ARG A 1 95 ? -9.43 -27.844 -21.531 1 95.44 95 ARG A O 1
ATOM 724 N N . CYS A 1 96 ? -7.324 -27.562 -22.031 1 93.62 96 CYS A N 1
ATOM 725 C CA . CYS A 1 96 ? -7.211 -28.797 -22.812 1 93.62 96 CYS A CA 1
ATOM 726 C C . CYS A 1 96 ? -7.387 -30.016 -21.922 1 93.62 96 CYS A C 1
ATOM 728 O O . CYS A 1 96 ? -7.812 -31.078 -22.391 1 93.62 96 CYS A O 1
ATOM 730 N N . VAL A 1 97 ? -7.117 -29.891 -20.672 1 95.75 97 VAL A N 1
ATOM 731 C CA . VAL A 1 97 ? -7.172 -31.062 -19.812 1 95.75 97 VAL A CA 1
ATOM 732 C C . VAL A 1 97 ? -8.289 -30.906 -18.781 1 95.75 97 VAL A C 1
ATOM 734 O O . VAL A 1 97 ? -8.312 -31.594 -17.766 1 95.75 97 VAL A O 1
ATOM 737 N N . ALA A 1 98 ? -9.148 -29.984 -18.984 1 97.12 98 ALA A N 1
ATOM 738 C CA . ALA A 1 98 ? -10.211 -29.672 -18.031 1 97.12 98 ALA A CA 1
ATOM 739 C C . ALA A 1 98 ? -11.055 -30.906 -17.719 1 97.12 98 ALA A C 1
ATOM 741 O O . ALA A 1 98 ? -11.484 -31.094 -16.578 1 97.12 98 ALA A O 1
ATOM 742 N N . ASP A 1 99 ? -11.25 -31.75 -18.672 1 96.75 99 ASP A N 1
ATOM 743 C CA . ASP A 1 99 ? -12.109 -32.938 -18.516 1 96.75 99 ASP A CA 1
ATOM 744 C C . ASP A 1 99 ? -11.477 -33.938 -17.578 1 96.75 99 ASP A C 1
ATOM 746 O O . ASP A 1 99 ? -12.164 -34.844 -17.062 1 96.75 99 ASP A O 1
ATOM 750 N N . LYS A 1 100 ? -10.219 -33.812 -17.375 1 97.31 100 LYS A N 1
ATOM 751 C CA . LYS A 1 100 ? -9.508 -34.781 -16.531 1 97.31 100 LYS A CA 1
ATOM 752 C C . LYS A 1 100 ? -9.422 -34.312 -15.094 1 97.31 100 LYS A C 1
ATOM 754 O O . LYS A 1 100 ? -8.93 -35.031 -14.219 1 97.31 100 LYS A O 1
ATOM 759 N N . ILE A 1 101 ? -9.859 -33.156 -14.852 1 97.81 101 ILE A N 1
ATOM 760 C CA . ILE A 1 101 ? -9.812 -32.562 -13.516 1 97.81 101 ILE A CA 1
ATOM 761 C C . ILE A 1 101 ? -11.211 -32.531 -12.906 1 97.81 101 ILE A C 1
ATOM 763 O O . ILE A 1 101 ? -12.133 -31.953 -13.477 1 97.81 101 ILE A O 1
ATOM 767 N N . ARG A 1 102 ? -11.305 -33.094 -11.703 1 96 102 ARG A N 1
ATOM 768 C CA . ARG A 1 102 ? -12.648 -33.312 -11.172 1 96 102 ARG A CA 1
ATOM 769 C C . ARG A 1 102 ? -12.812 -32.656 -9.812 1 96 102 ARG A C 1
ATOM 771 O O . ARG A 1 102 ? -13.891 -32.688 -9.211 1 96 102 ARG A O 1
ATOM 778 N N . SER A 1 103 ? -11.797 -32.094 -9.281 1 96.81 103 SER A N 1
ATOM 779 C CA . SER A 1 103 ? -11.805 -31.406 -7.992 1 96.81 103 SER A CA 1
ATOM 780 C C . SER A 1 103 ? -10.93 -30.156 -8.008 1 96.81 103 SER A C 1
ATOM 782 O O . SER A 1 103 ? -10.359 -29.812 -9.047 1 96.81 103 SER A O 1
ATOM 784 N N . ASP A 1 104 ? -10.992 -29.484 -6.887 1 97.81 104 ASP A N 1
ATOM 785 C CA . ASP A 1 104 ? -9.992 -28.422 -6.781 1 97.81 104 ASP A CA 1
ATOM 786 C C . ASP A 1 104 ? -8.594 -28.953 -7.09 1 97.81 104 ASP A C 1
ATOM 788 O O . ASP A 1 104 ? -8.336 -30.156 -6.941 1 97.81 104 ASP A O 1
ATOM 792 N N . PHE A 1 105 ? -7.789 -28.094 -7.555 1 98.69 105 PHE A N 1
ATOM 793 C CA . PHE A 1 105 ? -6.539 -28.625 -8.078 1 98.69 105 PHE A CA 1
ATOM 794 C C . PHE A 1 105 ? -5.402 -27.625 -7.891 1 98.69 105 PHE A C 1
ATOM 796 O O . PHE A 1 105 ? -5.633 -26.422 -7.797 1 98.69 105 PHE A O 1
ATOM 803 N N . ILE A 1 106 ? -4.215 -28.188 -7.797 1 98.62 106 ILE A N 1
ATOM 804 C CA . ILE A 1 106 ? -2.992 -27.391 -7.703 1 98.62 106 ILE A CA 1
ATOM 805 C C . ILE A 1 106 ? -2.258 -27.438 -9.047 1 98.62 106 ILE A C 1
ATOM 807 O O . ILE A 1 106 ? -2.205 -28.469 -9.703 1 98.62 106 ILE A O 1
ATOM 811 N N . VAL A 1 107 ? -1.772 -26.312 -9.469 1 98.75 107 VAL A N 1
ATOM 812 C CA . VAL A 1 107 ? -0.981 -26.188 -10.688 1 98.75 107 VAL A CA 1
ATOM 813 C C . VAL A 1 107 ? 0.451 -25.781 -10.336 1 98.75 107 VAL A C 1
ATOM 815 O O . VAL A 1 107 ? 0.671 -24.844 -9.578 1 98.75 107 VAL A O 1
ATOM 818 N N . LEU A 1 108 ? 1.413 -26.484 -10.859 1 98.38 108 LEU A N 1
ATOM 819 C CA . LEU A 1 108 ? 2.83 -26.172 -10.703 1 98.38 108 LEU A CA 1
ATOM 820 C C . LEU A 1 108 ? 3.482 -25.922 -12.055 1 98.38 108 LEU A C 1
ATOM 822 O O . LEU A 1 108 ? 3.184 -26.609 -13.031 1 98.38 108 LEU A O 1
ATOM 826 N N . ALA A 1 109 ? 4.355 -24.938 -12.008 1 97.44 109 ALA A N 1
ATOM 827 C CA . ALA A 1 109 ? 5.203 -24.766 -13.188 1 97.44 109 ALA A CA 1
ATOM 828 C C . ALA A 1 109 ? 6.254 -25.859 -13.273 1 97.44 109 ALA A C 1
ATOM 830 O O . ALA A 1 109 ? 6.824 -26.266 -12.258 1 97.44 109 ALA A O 1
ATOM 831 N N . GLY A 1 110 ? 6.535 -26.266 -14.445 1 96.88 110 GLY A N 1
ATOM 832 C CA . GLY A 1 110 ? 7.48 -27.344 -14.68 1 96.88 110 GLY A CA 1
ATOM 833 C C . GLY A 1 110 ? 8.93 -26.922 -14.539 1 96.88 110 GLY A C 1
ATOM 834 O O . GLY A 1 110 ? 9.844 -27.734 -14.688 1 96.88 110 GLY A O 1
ATOM 835 N N . ASP A 1 111 ? 9.133 -25.688 -14.266 1 96.31 111 ASP A N 1
ATOM 836 C CA . ASP A 1 111 ? 10.5 -25.188 -14.141 1 96.31 111 ASP A CA 1
ATOM 837 C C . ASP A 1 111 ? 10.773 -24.672 -12.734 1 96.31 111 ASP A C 1
ATOM 839 O O . ASP A 1 111 ? 11.734 -23.938 -12.508 1 96.31 111 ASP A O 1
ATOM 843 N N . LEU A 1 112 ? 9.969 -25.078 -11.789 1 97.19 112 LEU A N 1
ATOM 844 C CA . LEU A 1 112 ? 10.023 -24.562 -10.43 1 97.19 112 LEU A CA 1
ATOM 845 C C . LEU A 1 112 ? 10.781 -25.516 -9.508 1 97.19 112 LEU A C 1
ATOM 847 O O . LEU A 1 112 ? 10.594 -26.734 -9.594 1 97.19 112 LEU A O 1
ATOM 851 N N . ILE A 1 113 ? 11.633 -25 -8.711 1 97.81 113 ILE A N 1
ATOM 852 C CA . ILE A 1 113 ? 12.156 -25.719 -7.547 1 97.81 113 ILE A CA 1
ATOM 853 C C . ILE A 1 113 ? 11.828 -24.938 -6.277 1 97.81 113 ILE A C 1
ATOM 855 O O . ILE A 1 113 ? 12.133 -23.734 -6.18 1 97.81 113 ILE A O 1
ATOM 859 N N . THR A 1 114 ? 11.133 -25.562 -5.336 1 97.56 114 THR A N 1
ATOM 860 C CA . THR A 1 114 ? 10.789 -24.891 -4.082 1 97.56 114 THR A CA 1
ATOM 861 C C . THR A 1 114 ? 10.711 -25.906 -2.941 1 97.56 114 THR A C 1
ATOM 863 O O . THR A 1 114 ? 10.508 -27.094 -3.174 1 97.56 114 THR A O 1
ATOM 866 N N . ASP A 1 115 ? 10.969 -25.453 -1.767 1 95.69 115 ASP A N 1
ATOM 867 C CA . ASP A 1 115 ? 10.789 -26.297 -0.586 1 95.69 115 ASP A CA 1
ATOM 868 C C . ASP A 1 115 ? 9.539 -25.875 0.192 1 95.69 115 ASP A C 1
ATOM 870 O O . ASP A 1 115 ? 9.438 -26.125 1.396 1 95.69 115 ASP A O 1
ATOM 874 N N . CYS A 1 116 ? 8.688 -25.234 -0.473 1 95 116 CYS A N 1
ATOM 875 C CA . CYS A 1 116 ? 7.414 -24.797 0.101 1 95 116 CYS A CA 1
ATOM 876 C C . CYS A 1 116 ? 6.668 -25.969 0.72 1 95 116 CYS A C 1
ATOM 878 O O . CYS A 1 116 ? 6.703 -27.078 0.191 1 95 116 CYS A O 1
ATOM 880 N N . VAL A 1 117 ? 6.039 -25.688 1.852 1 95.38 117 VAL A N 1
ATOM 881 C CA . VAL A 1 117 ? 5.098 -26.641 2.428 1 95.38 117 VAL A CA 1
ATOM 882 C C . VAL A 1 117 ? 3.713 -26.438 1.815 1 95.38 117 VAL A C 1
ATOM 884 O O . VAL A 1 117 ? 2.943 -25.594 2.277 1 95.38 117 VAL A O 1
ATOM 887 N N . LEU A 1 118 ? 3.389 -27.297 0.896 1 96.62 118 LEU A N 1
ATOM 888 C CA . LEU A 1 118 ? 2.176 -27.094 0.111 1 96.62 118 LEU A CA 1
ATOM 889 C C . LEU A 1 118 ? 0.94 -27.125 1.007 1 96.62 118 LEU A C 1
ATOM 891 O O . LEU A 1 118 ? -0.075 -26.5 0.686 1 96.62 118 LEU A O 1
ATOM 895 N N . HIS A 1 119 ? 1.028 -27.766 2.156 1 96.44 119 HIS A N 1
ATOM 896 C CA . HIS A 1 119 ? -0.093 -27.812 3.088 1 96.44 119 HIS A CA 1
ATOM 897 C C . HIS A 1 119 ? -0.476 -26.422 3.574 1 96.44 119 HIS A C 1
ATOM 899 O O . HIS A 1 119 ? -1.652 -26.156 3.826 1 96.44 119 HIS A O 1
ATOM 905 N N . ASN A 1 120 ? 0.532 -25.609 3.709 1 95.88 120 ASN A N 1
ATOM 906 C CA . ASN A 1 120 ? 0.254 -24.25 4.129 1 95.88 120 ASN A CA 1
ATOM 907 C C . ASN A 1 120 ? -0.577 -23.5 3.094 1 95.88 120 ASN A C 1
ATOM 909 O O . ASN A 1 120 ? -1.502 -22.766 3.445 1 95.88 120 ASN A O 1
ATOM 913 N N . VAL A 1 121 ? -0.258 -23.672 1.862 1 96.75 121 VAL A N 1
ATOM 914 C CA . VAL A 1 121 ? -0.994 -23.047 0.77 1 96.75 121 VAL A CA 1
ATOM 915 C C . VAL A 1 121 ? -2.41 -23.609 0.708 1 96.75 121 VAL A C 1
ATOM 917 O O . VAL A 1 121 ? -3.379 -22.859 0.566 1 96.75 121 VAL A O 1
ATOM 920 N N . ALA A 1 122 ? -2.494 -24.891 0.865 1 97.19 122 ALA A N 1
ATOM 921 C CA . ALA A 1 122 ? -3.779 -25.578 0.822 1 97.19 122 ALA A CA 1
ATOM 922 C C . ALA A 1 122 ? -4.676 -25.141 1.978 1 97.19 122 ALA A C 1
ATOM 924 O O . ALA A 1 122 ? -5.879 -24.938 1.796 1 97.19 122 ALA A O 1
ATOM 925 N N . ASP A 1 123 ? -4.102 -25.047 3.133 1 96.81 123 ASP A N 1
ATOM 926 C CA . ASP A 1 123 ? -4.867 -24.609 4.297 1 96.81 123 ASP A CA 1
ATOM 927 C C . ASP A 1 123 ? -5.449 -23.219 4.086 1 96.81 123 ASP A C 1
ATOM 929 O O . ASP A 1 123 ? -6.621 -22.984 4.379 1 96.81 123 ASP A O 1
ATOM 933 N N . LEU A 1 124 ? -4.637 -22.391 3.59 1 95.88 124 LEU A N 1
ATOM 934 C CA . LEU A 1 124 ? -5.102 -21.047 3.303 1 95.88 124 LEU A CA 1
ATOM 935 C C . LEU A 1 124 ? -6.254 -21.062 2.305 1 95.88 124 LEU A C 1
ATOM 937 O O . LEU A 1 124 ? -7.238 -20.344 2.469 1 95.88 124 LEU A O 1
ATOM 941 N N . HIS A 1 125 ? -6.188 -21.828 1.373 1 96.56 125 HIS A N 1
ATOM 942 C CA . HIS A 1 125 ? -7.207 -21.969 0.343 1 96.56 125 HIS A CA 1
ATOM 943 C C . HIS A 1 125 ? -8.523 -22.469 0.935 1 96.56 125 HIS A C 1
ATOM 945 O O . HIS A 1 125 ? -9.578 -21.875 0.706 1 96.56 125 HIS A O 1
ATOM 951 N N . ARG A 1 126 ? -8.391 -23.469 1.741 1 95.06 126 ARG A N 1
ATOM 952 C CA . ARG A 1 126 ? -9.555 -24.125 2.326 1 95.06 126 ARG A CA 1
ATOM 953 C C . ARG A 1 126 ? -10.25 -23.219 3.338 1 95.06 126 ARG A C 1
ATOM 955 O O . ARG A 1 126 ? -11.469 -23.047 3.289 1 95.06 126 ARG A O 1
ATOM 962 N N . ILE A 1 127 ? -9.469 -22.656 4.172 1 93.75 127 ILE A N 1
ATOM 963 C CA . ILE A 1 127 ? -9.992 -21.859 5.281 1 93.75 127 ILE A CA 1
ATOM 964 C C . ILE A 1 127 ? -10.781 -20.672 4.742 1 93.75 127 ILE A C 1
ATOM 966 O O . ILE A 1 127 ? -11.797 -20.281 5.316 1 93.75 127 ILE A O 1
ATOM 970 N N . ASN A 1 128 ? -10.391 -20.219 3.609 1 92.88 128 ASN A N 1
ATOM 971 C CA . ASN A 1 128 ? -11 -19 3.104 1 92.88 128 ASN A CA 1
ATOM 972 C C . ASN A 1 128 ? -11.953 -19.281 1.947 1 92.88 128 ASN A C 1
ATOM 974 O O . ASN A 1 128 ? -12.492 -18.359 1.346 1 92.88 128 ASN A O 1
ATOM 978 N N . ASP A 1 129 ? -12.102 -20.578 1.633 1 93.62 129 ASP A N 1
ATOM 979 C CA . ASP A 1 129 ? -12.906 -20.922 0.472 1 93.62 129 ASP A CA 1
ATOM 980 C C . ASP A 1 129 ? -12.516 -20.094 -0.748 1 93.62 129 ASP A C 1
ATOM 982 O O . ASP A 1 129 ? -13.359 -19.453 -1.372 1 93.62 129 ASP A O 1
ATOM 986 N N . ALA A 1 130 ? -11.203 -20.062 -0.992 1 96.25 130 ALA A N 1
ATOM 987 C CA . ALA A 1 130 ? -10.633 -19.203 -2.029 1 96.25 130 ALA A CA 1
ATOM 988 C C . ALA A 1 130 ? -10.945 -19.75 -3.42 1 96.25 130 ALA A C 1
ATOM 990 O O . ALA A 1 130 ? -11.094 -20.953 -3.604 1 96.25 130 ALA A O 1
ATOM 991 N N . SER A 1 131 ? -11.086 -18.844 -4.363 1 97.5 131 SER A N 1
ATOM 992 C CA . SER A 1 131 ? -11.156 -19.219 -5.77 1 97.5 131 SER A CA 1
ATOM 993 C C . SER A 1 131 ? -9.781 -19.609 -6.309 1 97.5 131 SER A C 1
ATOM 995 O O . SER A 1 131 ? -9.664 -20.516 -7.125 1 97.5 131 SER A O 1
ATOM 997 N N . VAL A 1 132 ? -8.836 -18.859 -5.836 1 98.31 132 VAL A N 1
ATOM 998 C CA . VAL A 1 132 ? -7.449 -19.156 -6.16 1 98.31 132 VAL A CA 1
ATOM 999 C C . VAL A 1 132 ? -6.547 -18.766 -4.992 1 98.31 132 VAL A C 1
ATOM 1001 O O . VAL A 1 132 ? -6.805 -17.766 -4.316 1 98.31 132 VAL A O 1
ATOM 1004 N N . THR A 1 133 ? -5.57 -19.516 -4.699 1 98.56 133 THR A N 1
ATOM 1005 C CA . THR A 1 133 ? -4.465 -19.203 -3.809 1 98.56 133 THR A CA 1
ATOM 1006 C C . THR A 1 133 ? -3.129 -19.312 -4.539 1 98.56 133 THR A C 1
ATOM 1008 O O . THR A 1 133 ? -2.793 -20.375 -5.07 1 98.56 133 THR A O 1
ATOM 1011 N N . MET A 1 134 ? -2.469 -18.234 -4.633 1 98.12 134 MET A N 1
ATOM 1012 C CA . MET A 1 134 ? -1.196 -18.219 -5.352 1 98.12 134 MET A CA 1
ATOM 1013 C C . MET A 1 134 ? -0.024 -18.25 -4.375 1 98.12 134 MET A C 1
ATOM 1015 O O . MET A 1 134 ? -0.152 -17.828 -3.229 1 98.12 134 MET A O 1
ATOM 1019 N N . LEU A 1 135 ? 1.119 -18.766 -4.797 1 98.25 135 LEU A N 1
ATOM 1020 C CA . LEU A 1 135 ? 2.363 -18.766 -4.035 1 98.25 135 LEU A CA 1
ATOM 1021 C C . LEU A 1 135 ? 3.285 -17.641 -4.492 1 98.25 135 LEU A C 1
ATOM 1023 O O . LEU A 1 135 ? 3.605 -17.531 -5.676 1 98.25 135 LEU A O 1
ATOM 1027 N N . LEU A 1 136 ? 3.631 -16.828 -3.525 1 97.06 136 LEU A N 1
ATOM 1028 C CA . LEU A 1 136 ? 4.52 -15.711 -3.809 1 97.06 136 LEU A CA 1
ATOM 1029 C C . LEU A 1 136 ? 5.797 -15.805 -2.982 1 97.06 136 LEU A C 1
ATOM 1031 O O . LEU A 1 136 ? 5.797 -16.391 -1.901 1 97.06 136 LEU A O 1
ATOM 1035 N N . LYS A 1 137 ? 6.828 -15.281 -3.523 1 95.44 137 LYS A N 1
ATOM 1036 C CA . LYS A 1 137 ? 8.109 -15.211 -2.836 1 95.44 137 LYS A CA 1
ATOM 1037 C C . LYS A 1 137 ? 8.664 -13.789 -2.859 1 95.44 137 LYS A C 1
ATOM 1039 O O . LYS A 1 137 ? 8.648 -13.125 -3.9 1 95.44 137 LYS A O 1
ATOM 1044 N N . GLN A 1 138 ? 9.078 -13.32 -1.723 1 92.56 138 GLN A N 1
ATOM 1045 C CA . GLN A 1 138 ? 9.719 -12.008 -1.655 1 92.56 138 GLN A CA 1
ATOM 1046 C C . GLN A 1 138 ? 11.125 -12.055 -2.258 1 92.56 138 GLN A C 1
ATOM 1048 O O . GLN A 1 138 ? 11.922 -12.93 -1.932 1 92.56 138 GLN A O 1
ATOM 1053 N N . GLU A 1 139 ? 11.359 -11.125 -3.146 1 84.25 139 GLU A N 1
ATOM 1054 C CA . GLU A 1 139 ? 12.672 -11.047 -3.777 1 84.25 139 GLU A CA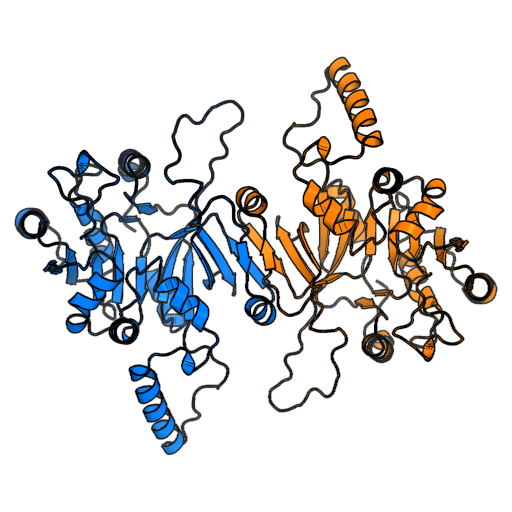 1
ATOM 1055 C C . GLU A 1 139 ? 13.641 -10.227 -2.928 1 84.25 139 GLU A C 1
ATOM 1057 O O . GLU A 1 139 ? 13.273 -9.188 -2.385 1 84.25 139 GLU A O 1
ATOM 1062 N N . VAL A 1 140 ? 14.641 -10.789 -2.43 1 66.06 140 VAL A N 1
ATOM 1063 C CA . VAL A 1 140 ? 15.641 -10.07 -1.64 1 66.06 140 VAL A CA 1
ATOM 1064 C C . VAL A 1 140 ? 16.5 -9.211 -2.559 1 66.06 140 VAL A C 1
ATOM 1066 O O . VAL A 1 140 ? 17.094 -9.711 -3.518 1 66.06 140 VAL A O 1
ATOM 1069 N N . GLN A 1 141 ? 16.172 -7.93 -2.688 1 57.41 141 GLN A N 1
ATOM 1070 C CA . GLN A 1 141 ? 17.078 -7.059 -3.438 1 57.41 141 GLN A CA 1
ATOM 1071 C C . GLN A 1 141 ? 18.438 -6.949 -2.754 1 57.41 141 GLN A C 1
ATOM 1073 O O . GLN A 1 141 ? 18.516 -6.602 -1.574 1 57.41 141 GLN A O 1
ATOM 1078 N N . GLU A 1 142 ? 19.297 -7.812 -3.002 1 51.66 142 GLU A N 1
ATOM 1079 C CA . GLU A 1 142 ? 20.641 -7.629 -2.457 1 51.66 142 GLU A CA 1
ATOM 1080 C C . GLU A 1 142 ? 21.188 -6.246 -2.801 1 51.66 142 GLU A C 1
ATOM 1082 O O . GLU A 1 142 ? 21.234 -5.863 -3.971 1 51.66 142 GLU A O 1
ATOM 1087 N N . THR A 1 143 ? 20.844 -5.285 -2.096 1 47.97 143 THR A N 1
ATOM 1088 C CA . THR A 1 143 ? 21.641 -4.082 -2.309 1 47.97 143 THR A CA 1
ATOM 1089 C C . THR A 1 143 ? 23.125 -4.41 -2.311 1 47.97 143 THR A C 1
ATOM 1091 O O . THR A 1 143 ? 23.641 -5.008 -1.363 1 47.97 143 THR A O 1
ATOM 1094 N N . PRO A 1 144 ? 23.703 -4.277 -3.412 1 45.22 144 PRO A N 1
ATOM 1095 C CA . PRO A 1 144 ? 25.141 -4.52 -3.328 1 45.22 144 PRO A CA 1
ATOM 1096 C C . PRO A 1 144 ? 25.812 -3.742 -2.195 1 45.22 144 PRO A C 1
ATOM 1098 O O . PRO A 1 144 ? 25.422 -2.605 -1.914 1 45.22 144 PRO A O 1
ATOM 1101 N N . ALA A 1 145 ? 26.312 -4.344 -1.196 1 38.84 145 ALA A N 1
ATOM 1102 C CA . ALA A 1 145 ? 27.188 -3.541 -0.355 1 38.84 145 ALA A CA 1
ATOM 1103 C C . ALA A 1 145 ? 27.984 -2.543 -1.19 1 38.84 145 ALA A C 1
ATOM 1105 O O . ALA A 1 145 ? 28.359 -2.836 -2.328 1 38.84 145 ALA A O 1
ATOM 1106 N N . LYS A 1 146 ? 28 -1.32 -0.771 1 38.09 146 LYS A N 1
ATOM 1107 C CA . LYS A 1 146 ? 28.938 -0.339 -1.312 1 38.09 146 LYS A CA 1
ATOM 1108 C C . LYS A 1 146 ? 30.328 -0.952 -1.51 1 38.09 146 LYS A C 1
ATOM 1110 O O . LYS A 1 146 ? 30.875 -1.57 -0.595 1 38.09 146 LYS A O 1
ATOM 1115 N N . GLY A 1 147 ? 30.844 -1.014 -2.703 1 42.94 147 GLY A N 1
ATOM 1116 C CA . GLY A 1 147 ? 32.156 -1.396 -3.176 1 42.94 147 GLY A CA 1
ATOM 1117 C C . GLY A 1 147 ? 32.188 -2.758 -3.844 1 42.94 147 GLY A C 1
ATOM 1118 O O . GLY A 1 147 ? 33.188 -3.131 -4.473 1 42.94 147 GLY A O 1
ATOM 1119 N N . VAL A 1 148 ? 31.469 -3.639 -3.18 1 40.62 148 VAL A N 1
ATOM 1120 C CA . VAL A 1 148 ? 31.625 -4.934 -3.83 1 40.62 148 VAL A CA 1
ATOM 1121 C C . VAL A 1 148 ? 30.562 -5.117 -4.902 1 40.62 148 VAL A C 1
ATOM 1123 O O . VAL A 1 148 ? 29.359 -5.09 -4.602 1 40.62 148 VAL A O 1
ATOM 1126 N N . LYS A 1 149 ? 30.625 -4.543 -6.074 1 44.78 149 LYS A N 1
ATOM 1127 C CA . LYS A 1 149 ? 29.859 -4.98 -7.238 1 44.78 149 LYS A CA 1
ATOM 1128 C C . LYS A 1 149 ? 29.391 -6.422 -7.074 1 44.78 149 LYS A C 1
ATOM 1130 O O . LYS A 1 149 ? 30.203 -7.344 -7.004 1 44.78 149 LYS A O 1
ATOM 1135 N N . SER A 1 150 ? 28.406 -6.625 -6.289 1 46.72 150 SER A N 1
ATOM 1136 C CA . SER A 1 150 ? 28.047 -8.031 -6.449 1 46.72 150 SER A CA 1
ATOM 1137 C C . SER A 1 150 ? 28 -8.422 -7.922 1 46.72 150 SER A C 1
ATOM 1139 O O . SER A 1 150 ? 27.344 -7.758 -8.727 1 46.72 150 SER A O 1
ATOM 1141 N N . LYS A 1 151 ? 28.938 -9 -8.43 1 52.94 151 LYS A N 1
ATOM 1142 C CA . LYS A 1 151 ? 29.25 -9.492 -9.766 1 52.94 151 LYS A CA 1
ATOM 1143 C C . LYS A 1 151 ? 28.094 -10.32 -10.336 1 52.94 151 LYS A C 1
ATOM 1145 O O . LYS A 1 151 ? 28.125 -10.719 -11.5 1 52.94 151 LYS A O 1
ATOM 1150 N N . GLU A 1 152 ? 27 -10.562 -9.57 1 59.47 152 GLU A N 1
ATOM 1151 C CA . GLU A 1 152 ? 26.047 -11.477 -10.211 1 59.47 152 GLU A CA 1
ATOM 1152 C C . GLU A 1 152 ? 24.922 -10.711 -10.891 1 59.47 152 GLU A C 1
ATOM 1154 O O . GLU A 1 152 ? 24.391 -9.75 -10.336 1 59.47 152 GLU A O 1
ATOM 1159 N N . LYS A 1 153 ? 24.719 -10.922 -12.148 1 69.75 153 LYS A N 1
ATOM 1160 C CA . LYS A 1 153 ? 23.625 -10.367 -12.953 1 69.75 153 LYS A CA 1
ATOM 1161 C C . LYS A 1 153 ? 22.266 -10.641 -12.305 1 69.75 153 LYS A C 1
ATOM 1163 O O . LYS A 1 153 ? 22.062 -11.695 -11.711 1 69.75 153 LYS A O 1
ATOM 1168 N N . PRO A 1 154 ? 21.391 -9.719 -12.391 1 79 154 PRO A N 1
ATOM 1169 C CA . PRO A 1 154 ? 20.062 -9.945 -11.844 1 79 154 PRO A CA 1
ATOM 1170 C C . PRO A 1 154 ? 19.359 -11.148 -12.477 1 79 154 PRO A C 1
ATOM 1172 O O . PRO A 1 154 ? 19.484 -11.383 -13.68 1 79 154 PRO A O 1
ATOM 1175 N N . ARG A 1 155 ? 18.734 -11.898 -11.688 1 82.75 155 ARG A N 1
ATOM 1176 C CA . ARG A 1 155 ? 18.078 -13.125 -12.133 1 82.75 155 ARG A CA 1
ATOM 1177 C C . ARG A 1 155 ? 16.844 -12.805 -12.984 1 82.75 155 ARG A C 1
ATOM 1179 O O . ARG A 1 155 ? 16.453 -13.609 -13.836 1 82.75 155 ARG A O 1
ATOM 1186 N N . ARG A 1 156 ? 16.281 -11.688 -12.633 1 78.31 156 ARG A N 1
ATOM 1187 C CA . ARG A 1 156 ? 15.078 -11.289 -13.352 1 78.31 156 ARG A CA 1
ATOM 1188 C C . ARG A 1 156 ? 15.156 -9.828 -13.797 1 78.31 156 ARG A C 1
ATOM 1190 O O . ARG A 1 156 ? 15.875 -9.031 -13.188 1 78.31 156 ARG A O 1
ATOM 1197 N N . ASP A 1 157 ? 14.477 -9.648 -14.953 1 70.56 157 ASP A N 1
ATOM 1198 C CA . ASP A 1 157 ? 14.492 -8.297 -15.508 1 70.56 157 ASP A CA 1
ATOM 1199 C C . ASP A 1 157 ? 13.836 -7.301 -14.547 1 70.56 157 ASP A C 1
ATOM 1201 O O . ASP A 1 157 ? 12.656 -7.43 -14.227 1 70.56 157 ASP A O 1
ATOM 1205 N N . GLU A 1 158 ? 14.648 -6.383 -14.133 1 66.56 158 GLU A N 1
ATOM 1206 C CA . GLU A 1 158 ? 14.172 -5.363 -13.203 1 66.56 158 GLU A CA 1
ATOM 1207 C C . GLU A 1 158 ? 13.016 -4.566 -13.805 1 66.56 158 GLU A C 1
ATOM 1209 O O . GLU A 1 158 ? 12.211 -3.982 -13.078 1 66.56 158 GLU A O 1
ATOM 1214 N N . GLU A 1 159 ? 13.023 -4.617 -15.07 1 65.12 159 GLU A N 1
ATOM 1215 C CA . GLU A 1 159 ? 12.016 -3.812 -15.75 1 65.12 159 GLU A CA 1
ATOM 1216 C C . GLU A 1 159 ? 10.664 -4.523 -15.773 1 65.12 159 GLU A C 1
ATOM 1218 O O . GLU A 1 159 ? 9.625 -3.891 -15.977 1 65.12 159 GLU A O 1
ATOM 1223 N N . MET A 1 160 ? 10.742 -5.766 -15.453 1 70.88 160 MET A N 1
ATOM 1224 C CA . MET A 1 160 ? 9.508 -6.539 -15.477 1 70.88 160 MET A CA 1
ATOM 1225 C C . MET A 1 160 ? 9.062 -6.898 -14.062 1 70.88 160 MET A C 1
ATOM 1227 O O . MET A 1 160 ? 9.133 -8.062 -13.664 1 70.88 160 MET A O 1
ATOM 1231 N N . THR A 1 161 ? 8.727 -5.859 -13.367 1 78.38 161 THR A N 1
ATOM 1232 C CA . THR A 1 161 ? 8.328 -6.086 -11.984 1 78.38 161 THR A CA 1
ATOM 1233 C C . THR A 1 161 ? 6.812 -5.992 -11.836 1 78.38 161 THR A C 1
ATOM 1235 O O . THR A 1 161 ? 6.191 -5.055 -12.344 1 78.38 161 THR A O 1
ATOM 1238 N N . ASP A 1 162 ? 6.293 -7.043 -11.273 1 89 162 ASP A N 1
ATOM 1239 C CA . ASP A 1 162 ? 4.863 -7.051 -10.977 1 89 162 ASP A CA 1
ATOM 1240 C C . ASP A 1 162 ? 4.551 -6.215 -9.742 1 89 162 ASP A C 1
ATOM 1242 O O . ASP A 1 162 ? 5.383 -6.102 -8.836 1 89 162 ASP A O 1
ATOM 1246 N N . CYS A 1 163 ? 3.461 -5.57 -9.836 1 93.19 163 CYS A N 1
ATOM 1247 C CA . CYS A 1 163 ? 2.93 -4.91 -8.648 1 93.19 163 CYS A CA 1
ATOM 1248 C C . CYS A 1 163 ? 1.733 -5.672 -8.094 1 93.19 163 CYS A C 1
ATOM 1250 O O . CYS A 1 163 ? 0.771 -5.938 -8.812 1 93.19 163 CYS A O 1
ATOM 1252 N N . ILE A 1 164 ? 1.82 -6.023 -6.836 1 96.12 164 ILE A N 1
ATOM 1253 C CA . ILE A 1 164 ? 0.759 -6.785 -6.188 1 96.12 164 ILE A CA 1
ATOM 1254 C C . ILE A 1 164 ? 0.257 -6.031 -4.957 1 96.12 164 ILE A C 1
ATOM 1256 O O . ILE A 1 164 ? 1.045 -5.656 -4.09 1 96.12 164 ILE A O 1
ATOM 1260 N N . GLY A 1 165 ? -1.021 -5.75 -4.969 1 96.88 165 GLY A N 1
ATOM 1261 C CA . GLY A 1 165 ? -1.657 -5.129 -3.818 1 96.88 165 GLY A CA 1
ATOM 1262 C C . GLY A 1 165 ? -2.393 -6.125 -2.938 1 96.88 165 GLY A C 1
ATOM 1263 O O . GLY A 1 165 ? -3.227 -6.891 -3.422 1 96.88 165 GLY A O 1
ATOM 1264 N N . MET A 1 166 ? -2.104 -6.062 -1.636 1 97.25 166 MET A N 1
ATOM 1265 C CA . MET A 1 166 ? -2.68 -7.043 -0.722 1 97.25 166 MET A CA 1
ATOM 1266 C C . MET A 1 166 ? -3.334 -6.355 0.472 1 97.25 166 MET A C 1
ATOM 1268 O O . MET A 1 166 ? -2.936 -5.254 0.855 1 97.25 166 MET A O 1
ATOM 1272 N N . VAL A 1 167 ? -4.34 -7.051 0.995 1 95.31 167 VAL A N 1
ATOM 1273 C CA . VAL A 1 167 ? -5.023 -6.578 2.193 1 95.31 167 VAL A CA 1
ATOM 1274 C C . VAL A 1 167 ? -5.176 -7.727 3.189 1 95.31 167 VAL A C 1
ATOM 1276 O O . VAL A 1 167 ? -4.676 -8.828 2.953 1 95.31 167 VAL A O 1
ATOM 1279 N N . ASP A 1 168 ? -5.852 -7.566 4.285 1 82.94 168 ASP A N 1
ATOM 1280 C CA . ASP A 1 168 ? -6.176 -8.578 5.289 1 82.94 168 ASP A CA 1
ATOM 1281 C C . ASP A 1 168 ? -4.922 -9.32 5.746 1 82.94 168 ASP A C 1
ATOM 1283 O O . ASP A 1 168 ? -4.844 -10.539 5.633 1 82.94 168 ASP A O 1
ATOM 1287 N N . ALA A 1 169 ? -3.975 -8.617 6.34 1 80.19 169 ALA A N 1
ATOM 1288 C CA . ALA A 1 169 ? -2.723 -9.148 6.871 1 80.19 169 ALA A CA 1
ATOM 1289 C C . ALA A 1 169 ? -1.889 -9.797 5.77 1 80.19 169 ALA A C 1
ATOM 1291 O O . ALA A 1 169 ? -1.345 -10.891 5.957 1 80.19 169 ALA A O 1
ATOM 1292 N N . GLU A 1 170 ? -2.1 -9.32 4.559 1 79.88 170 GLU A N 1
ATOM 1293 C CA . GLU A 1 170 ? -1.243 -9.664 3.426 1 79.88 170 GLU A CA 1
ATOM 1294 C C . GLU A 1 170 ? -1.578 -11.047 2.875 1 79.88 170 GLU A C 1
ATOM 1296 O O . GLU A 1 170 ? -0.691 -11.766 2.412 1 79.88 170 GLU A O 1
ATOM 1301 N N . ASN A 1 171 ? -2.824 -11.398 2.965 1 91.56 171 ASN A N 1
ATOM 1302 C CA . ASN A 1 171 ? -3.17 -12.703 2.414 1 91.56 171 ASN A CA 1
ATOM 1303 C C . ASN A 1 171 ? -4.176 -12.578 1.272 1 91.56 171 ASN A C 1
ATOM 1305 O O . ASN A 1 171 ? -4.336 -13.508 0.478 1 91.56 171 ASN A O 1
ATOM 1309 N N . ARG A 1 172 ? -4.871 -11.477 1.211 1 96.5 172 ARG A N 1
ATOM 1310 C CA . ARG A 1 172 ? -5.848 -11.281 0.147 1 96.5 172 ARG A CA 1
ATOM 1311 C C . ARG A 1 172 ? -5.297 -10.375 -0.947 1 96.5 172 ARG A C 1
ATOM 1313 O O . ARG A 1 172 ? -4.836 -9.266 -0.667 1 96.5 172 ARG A O 1
ATOM 1320 N N . VAL A 1 173 ? -5.277 -10.859 -2.158 1 98 173 VAL A N 1
ATOM 1321 C CA . VAL A 1 173 ? -4.77 -10.102 -3.293 1 98 173 VAL A CA 1
ATOM 1322 C C . VAL A 1 173 ? -5.902 -9.289 -3.922 1 98 173 VAL A C 1
ATOM 1324 O O . VAL A 1 173 ? -6.891 -9.852 -4.391 1 98 173 VAL A O 1
ATOM 1327 N N . VAL A 1 174 ? -5.727 -7.973 -4 1 97.44 174 VAL A N 1
ATOM 1328 C CA . VAL A 1 174 ? -6.832 -7.152 -4.488 1 97.44 174 VAL A CA 1
ATOM 1329 C C . VAL A 1 174 ? -6.375 -6.336 -5.695 1 97.44 174 VAL A C 1
ATOM 1331 O O . VAL A 1 174 ? -7.184 -5.652 -6.332 1 97.44 174 VAL A O 1
ATOM 1334 N N . PHE A 1 175 ? -5.156 -6.414 -6 1 96.75 175 PHE A N 1
ATOM 1335 C CA . PHE A 1 175 ? -4.602 -5.688 -7.137 1 96.75 175 PHE A CA 1
ATOM 1336 C C . PHE A 1 175 ? -3.406 -6.426 -7.723 1 96.75 175 PHE A C 1
ATOM 1338 O O . PHE A 1 175 ? -2.582 -6.969 -6.984 1 96.75 175 PHE A O 1
ATOM 1345 N N . VAL A 1 176 ? -3.354 -6.52 -9.008 1 96.19 176 VAL A N 1
ATOM 1346 C CA . VAL A 1 176 ? -2.199 -7.059 -9.719 1 96.19 176 VAL A CA 1
ATOM 1347 C C . VAL A 1 176 ? -1.97 -6.277 -11.008 1 96.19 176 VAL A C 1
ATOM 1349 O O . VAL A 1 176 ? -2.912 -6.012 -11.758 1 96.19 176 VAL A O 1
ATOM 1352 N N . SER A 1 177 ? -0.801 -5.832 -11.18 1 91.81 177 SER A N 1
ATOM 1353 C CA . SER A 1 177 ? -0.377 -5.195 -12.422 1 91.81 177 SER A CA 1
ATOM 1354 C C . SER A 1 177 ? 0.957 -5.754 -12.906 1 91.81 177 SER A C 1
ATOM 1356 O O . SER A 1 177 ? 1.941 -5.75 -12.164 1 91.81 177 SER A O 1
ATOM 1358 N N . HIS A 1 178 ? 0.897 -6.305 -14.062 1 83.12 178 HIS A N 1
ATOM 1359 C CA . HIS A 1 178 ? 2.117 -6.844 -14.656 1 83.12 178 HIS A CA 1
ATOM 1360 C C . HIS A 1 178 ? 2.828 -5.801 -15.508 1 83.12 178 HIS A C 1
ATOM 1362 O O . HIS A 1 178 ? 2.178 -5.02 -16.203 1 83.12 178 HIS A O 1
ATOM 1368 N N . SER A 1 179 ? 4.023 -5.246 -14.945 1 63.66 179 SER A N 1
ATOM 1369 C CA . SER A 1 179 ? 4.754 -4.199 -15.656 1 63.66 179 SER A CA 1
ATOM 1370 C C . SER A 1 179 ? 5.082 -4.625 -17.078 1 63.66 179 SER A C 1
ATOM 1372 O O . SER A 1 179 ? 5.641 -5.703 -17.297 1 63.66 179 SER A O 1
ATOM 1374 N N . VAL A 1 180 ? 4.277 -4.211 -18.109 1 53.88 180 VAL A N 1
ATOM 1375 C CA . VAL A 1 180 ? 4.668 -4.516 -19.469 1 53.88 180 VAL A CA 1
ATOM 1376 C C . VAL A 1 180 ? 5.758 -3.545 -19.922 1 53.88 180 VAL A C 1
ATOM 1378 O O . VAL A 1 180 ? 6.68 -3.93 -20.656 1 53.88 180 VAL A O 1
ATOM 1381 N N . TYR A 1 181 ? 5.438 -2.191 -19.609 1 54.44 181 TYR A N 1
ATOM 1382 C CA . TYR A 1 181 ? 6.336 -1.229 -20.234 1 54.44 181 TYR A CA 1
ATOM 1383 C C . TYR A 1 181 ? 6.902 -0.261 -19.203 1 54.44 181 TYR A C 1
ATOM 1385 O O . TYR A 1 181 ? 6.262 0.017 -18.172 1 54.44 181 TYR A O 1
ATOM 1393 N N . GLU A 1 182 ? 8.297 0.164 -19.266 1 55.19 182 GLU A N 1
ATOM 1394 C CA . GLU A 1 182 ? 9.227 0.984 -18.484 1 55.19 182 GLU A CA 1
ATOM 1395 C C . GLU A 1 182 ? 8.547 2.246 -17.969 1 55.19 182 GLU A C 1
ATOM 1397 O O . GLU A 1 182 ? 8.82 2.686 -16.844 1 55.19 182 GLU A O 1
ATOM 1402 N N . ASN A 1 183 ? 7.766 2.836 -18.781 1 57.5 183 ASN A N 1
ATOM 1403 C CA . ASN A 1 183 ? 7.656 4.266 -18.5 1 57.5 183 ASN A CA 1
ATOM 1404 C C . ASN A 1 183 ? 6.273 4.633 -17.969 1 57.5 183 ASN A C 1
ATOM 1406 O O . ASN A 1 183 ? 5.973 5.809 -17.766 1 57.5 183 ASN A O 1
ATOM 1410 N N . ASP A 1 184 ? 5.48 3.494 -17.609 1 71.38 184 ASP A N 1
ATOM 1411 C CA . ASP A 1 184 ? 4.148 3.994 -17.266 1 71.38 184 ASP A CA 1
ATOM 1412 C C . ASP A 1 184 ? 3.9 3.93 -15.766 1 71.38 184 ASP A C 1
ATOM 1414 O O . ASP A 1 184 ? 4.215 2.926 -15.125 1 71.38 184 ASP A O 1
ATOM 1418 N N . ASP A 1 185 ? 3.41 4.977 -15.227 1 84.12 185 ASP A N 1
ATOM 1419 C CA . ASP A 1 185 ? 2.982 5.031 -13.828 1 84.12 185 ASP A CA 1
ATOM 1420 C C . ASP A 1 185 ? 1.943 3.953 -13.531 1 84.12 185 ASP A C 1
ATOM 1422 O O . ASP A 1 185 ? 1.214 3.521 -14.43 1 84.12 185 ASP A O 1
ATOM 1426 N N . LEU A 1 186 ? 2.068 3.439 -12.422 1 89.69 186 LEU A N 1
ATOM 1427 C CA . LEU A 1 186 ? 1.084 2.457 -11.977 1 89.69 186 LEU A CA 1
ATOM 1428 C C . LEU A 1 186 ? -0.275 3.111 -11.758 1 89.69 186 LEU A C 1
ATOM 1430 O O . LEU A 1 186 ? -0.375 4.121 -11.062 1 89.69 186 LEU A O 1
ATOM 1434 N N . GLU A 1 187 ? -1.258 2.609 -12.359 1 90.69 187 GLU A N 1
ATOM 1435 C CA . GLU A 1 187 ? -2.619 3.113 -12.203 1 90.69 187 GLU A CA 1
ATOM 1436 C C . GLU A 1 187 ? -3.439 2.211 -11.281 1 90.69 187 GLU A C 1
ATOM 1438 O O . GLU A 1 187 ? -3.604 1.021 -11.562 1 90.69 187 GLU A O 1
ATOM 1443 N N . VAL A 1 188 ? -3.92 2.736 -10.234 1 91.25 188 VAL A N 1
ATOM 1444 C CA . VAL A 1 188 ? -4.773 2.014 -9.297 1 91.25 188 VAL A CA 1
ATOM 1445 C C . VAL A 1 188 ? -6.199 2.557 -9.375 1 91.25 188 VAL A C 1
ATOM 1447 O O . VAL A 1 188 ? -6.426 3.756 -9.203 1 91.25 188 VAL A O 1
ATOM 1450 N N . PRO A 1 189 ? -7.145 1.733 -9.625 1 90.12 189 PRO A N 1
ATOM 1451 C CA . PRO A 1 189 ? -8.523 2.207 -9.734 1 90.12 189 PRO A CA 1
ATOM 1452 C C . PRO A 1 189 ? -9.047 2.834 -8.445 1 90.12 189 PRO A C 1
ATOM 1454 O O . PRO A 1 189 ? -8.867 2.266 -7.363 1 90.12 189 PRO A O 1
ATOM 1457 N N . ARG A 1 190 ? -9.734 3.881 -8.555 1 85.69 190 ARG A N 1
ATOM 1458 C CA . ARG A 1 190 ? -10.258 4.598 -7.398 1 85.69 190 ARG A CA 1
ATOM 1459 C C . ARG A 1 190 ? -11.32 3.771 -6.676 1 85.69 190 ARG A C 1
ATOM 1461 O O . ARG A 1 190 ? -11.43 3.83 -5.449 1 85.69 190 ARG A O 1
ATOM 1468 N N . ALA A 1 191 ? -12.109 3.117 -7.445 1 86.94 191 ALA A N 1
ATOM 1469 C CA . ALA A 1 191 ? -13.156 2.275 -6.871 1 86.94 191 ALA A CA 1
ATOM 1470 C C . ALA A 1 191 ? -12.562 1.255 -5.902 1 86.94 191 ALA A C 1
ATOM 1472 O O . ALA A 1 191 ? -13.172 0.945 -4.871 1 86.94 191 ALA A O 1
ATOM 1473 N N . LEU A 1 192 ? -11.414 0.784 -6.266 1 91.62 192 LEU A N 1
ATOM 1474 C CA . LEU A 1 192 ? -10.742 -0.18 -5.402 1 91.62 192 LEU A CA 1
ATOM 1475 C C . LEU A 1 192 ? -10.305 0.474 -4.098 1 91.62 192 LEU A C 1
ATOM 1477 O O . LEU A 1 192 ? -10.5 -0.091 -3.018 1 91.62 192 LEU A O 1
ATOM 1481 N N . LEU A 1 193 ? -9.781 1.647 -4.191 1 89.12 193 LEU A N 1
ATOM 1482 C CA . LEU A 1 193 ? -9.281 2.371 -3.027 1 89.12 193 LEU A CA 1
ATOM 1483 C C . LEU A 1 193 ? -10.422 2.77 -2.102 1 89.12 193 LEU A C 1
ATOM 1485 O O . LEU A 1 193 ? -10.242 2.863 -0.885 1 89.12 193 LEU A O 1
ATOM 1489 N N . LYS A 1 194 ? -11.562 3.041 -2.686 1 85.94 194 LYS A N 1
ATOM 1490 C CA . LYS A 1 194 ? -12.75 3.342 -1.884 1 85.94 194 LYS A CA 1
ATOM 1491 C C . LYS A 1 194 ? -13.219 2.109 -1.118 1 85.94 194 LYS A C 1
ATOM 1493 O O . LYS A 1 194 ? -13.617 2.211 0.043 1 85.94 194 LYS A O 1
ATOM 1498 N N . ARG A 1 195 ? -13.094 0.955 -1.742 1 88.56 195 ARG A N 1
ATOM 1499 C CA . ARG A 1 195 ? -13.555 -0.297 -1.15 1 88.56 195 ARG A CA 1
ATOM 1500 C C . ARG A 1 195 ? -12.555 -0.822 -0.13 1 88.56 195 ARG A C 1
ATOM 1502 O O . ARG A 1 195 ? -12.938 -1.386 0.896 1 88.56 195 ARG A O 1
ATOM 1509 N N . ARG A 1 196 ? -11.359 -0.685 -0.484 1 92.31 196 ARG A N 1
ATOM 1510 C CA . ARG A 1 196 ? -10.266 -1.108 0.39 1 92.31 196 ARG A CA 1
ATOM 1511 C C . ARG A 1 196 ? -9.336 0.057 0.706 1 92.31 196 ARG A C 1
ATOM 1513 O O . ARG A 1 196 ? -8.344 0.271 0.008 1 92.31 196 ARG A O 1
ATOM 1520 N N . PRO A 1 197 ? -9.531 0.699 1.829 1 91.5 197 PRO A N 1
ATOM 1521 C CA . PRO A 1 197 ? -8.828 1.954 2.107 1 91.5 197 PRO A CA 1
ATOM 1522 C C . PRO A 1 197 ? -7.379 1.738 2.537 1 91.5 197 PRO A C 1
ATOM 1524 O O . PRO A 1 197 ? -6.609 2.699 2.633 1 91.5 197 PRO A O 1
ATOM 1527 N N . ARG A 1 198 ? -7.027 0.539 2.816 1 93.5 198 ARG A N 1
ATOM 1528 C CA . ARG A 1 198 ? -5.652 0.189 3.166 1 93.5 198 ARG A CA 1
ATOM 1529 C C . ARG A 1 198 ? -5.137 -0.95 2.293 1 93.5 198 ARG A C 1
ATOM 1531 O O . ARG A 1 198 ? -5.602 -2.086 2.408 1 93.5 198 ARG A O 1
ATOM 1538 N N . ILE A 1 199 ? -4.258 -0.625 1.439 1 95.75 199 ILE A N 1
ATOM 1539 C CA . ILE A 1 199 ? -3.691 -1.632 0.547 1 95.75 199 ILE A CA 1
ATOM 1540 C C . ILE A 1 199 ? -2.168 -1.616 0.651 1 95.75 199 ILE A C 1
ATOM 1542 O O . ILE A 1 199 ? -1.542 -0.559 0.534 1 95.75 199 ILE A O 1
ATOM 1546 N N . ASN A 1 200 ? -1.571 -2.742 0.917 1 96.12 200 ASN A N 1
ATOM 1547 C CA . ASN A 1 200 ? -0.121 -2.896 0.886 1 96.12 200 ASN A CA 1
ATOM 1548 C C . ASN A 1 200 ? 0.376 -3.236 -0.517 1 96.12 200 ASN A C 1
ATOM 1550 O O . ASN A 1 200 ? 0.125 -4.332 -1.02 1 96.12 200 ASN A O 1
ATOM 1554 N N . MET A 1 201 ? 1.022 -2.303 -1.144 1 94.69 201 MET A N 1
ATOM 1555 C CA . MET A 1 201 ? 1.537 -2.488 -2.498 1 94.69 201 MET A CA 1
ATOM 1556 C C . MET A 1 201 ? 2.943 -3.076 -2.469 1 94.69 201 MET A C 1
ATOM 1558 O O . MET A 1 201 ? 3.824 -2.555 -1.782 1 94.69 201 MET A O 1
ATOM 1562 N N . HIS A 1 202 ? 3.145 -4.133 -3.246 1 94.31 202 HIS A N 1
ATOM 1563 C CA . HIS A 1 202 ? 4.426 -4.828 -3.301 1 94.31 202 HIS A CA 1
ATOM 1564 C C . HIS A 1 202 ? 4.969 -4.871 -4.723 1 94.31 202 HIS A C 1
ATOM 1566 O O . HIS A 1 202 ? 4.242 -5.199 -5.664 1 94.31 202 HIS A O 1
ATOM 1572 N N . THR A 1 203 ? 6.176 -4.52 -4.859 1 91.75 203 THR A N 1
ATOM 1573 C CA . THR A 1 203 ? 6.875 -4.773 -6.113 1 91.75 203 THR A CA 1
ATOM 1574 C C . THR A 1 203 ? 8.062 -5.707 -5.895 1 91.75 203 THR A C 1
ATOM 1576 O O . THR A 1 203 ? 8.867 -5.914 -6.797 1 91.75 203 THR A O 1
ATOM 1579 N N . ASP A 1 204 ? 8.109 -6.281 -4.734 1 90.81 204 ASP A N 1
ATOM 1580 C CA . ASP A 1 204 ? 9.211 -7.168 -4.391 1 90.81 204 ASP A CA 1
ATOM 1581 C C . ASP A 1 204 ? 8.742 -8.617 -4.289 1 90.81 204 ASP A C 1
ATOM 1583 O O . ASP A 1 204 ? 9.406 -9.453 -3.676 1 90.81 204 ASP A O 1
ATOM 1587 N N . LEU A 1 205 ? 7.562 -8.836 -4.773 1 92.94 205 LEU A N 1
ATOM 1588 C CA . LEU A 1 205 ? 7.055 -10.203 -4.75 1 92.94 205 LEU A CA 1
ATOM 1589 C C . LEU A 1 205 ? 7.09 -10.82 -6.145 1 92.94 205 LEU A C 1
ATOM 1591 O O . LEU A 1 205 ? 6.77 -10.148 -7.133 1 92.94 205 LEU A O 1
ATOM 1595 N N . TYR A 1 206 ? 7.531 -11.977 -6.16 1 90.25 206 TYR A N 1
ATOM 1596 C CA . TYR A 1 206 ? 7.551 -12.695 -7.426 1 90.25 206 TYR A CA 1
ATOM 1597 C C . TYR A 1 206 ? 6.574 -13.867 -7.402 1 90.25 206 TYR A C 1
ATOM 1599 O O . TYR A 1 206 ? 6.441 -14.555 -6.383 1 90.25 206 TYR A O 1
ATOM 1607 N N . ASP A 1 207 ? 5.871 -14.086 -8.484 1 95 207 ASP A N 1
ATOM 1608 C CA . ASP A 1 207 ? 4.926 -15.188 -8.68 1 95 207 ASP A CA 1
ATOM 1609 C C . ASP A 1 207 ? 5.656 -16.484 -8.977 1 95 207 ASP A C 1
ATOM 1611 O O . ASP A 1 207 ? 6.297 -16.625 -10.023 1 95 207 ASP A O 1
ATOM 1615 N N . ALA A 1 208 ? 5.516 -17.469 -8.109 1 96.75 208 ALA A N 1
ATOM 1616 C CA . ALA A 1 208 ? 6.223 -18.75 -8.234 1 96.75 208 ALA A CA 1
ATOM 1617 C C . ALA A 1 208 ? 5.527 -19.672 -9.227 1 96.75 208 ALA A C 1
ATOM 1619 O O . ALA A 1 208 ? 6.035 -20.75 -9.547 1 96.75 208 ALA A O 1
ATOM 1620 N N . HIS A 1 209 ? 4.426 -19.281 -9.695 1 97.56 209 HIS A N 1
ATOM 1621 C CA . HIS A 1 209 ? 3.621 -20.078 -10.625 1 97.56 209 HIS A CA 1
ATOM 1622 C C . HIS A 1 209 ? 3.174 -21.375 -9.984 1 97.56 209 HIS A C 1
ATOM 1624 O O . HIS A 1 209 ? 3.33 -22.453 -10.57 1 97.56 209 HIS A O 1
ATOM 1630 N N . VAL A 1 210 ? 2.752 -21.281 -8.82 1 98.56 210 VAL A N 1
ATOM 1631 C CA . VAL A 1 210 ? 2.018 -22.281 -8.07 1 98.56 210 VAL A CA 1
ATOM 1632 C C . VAL A 1 210 ? 0.643 -21.75 -7.684 1 98.56 210 VAL A C 1
ATOM 1634 O O . VAL A 1 210 ? 0.538 -20.703 -7.035 1 98.56 210 VAL A O 1
ATOM 1637 N N . TYR A 1 211 ? -0.373 -22.438 -8.086 1 98.75 211 TYR A N 1
ATOM 1638 C CA . TYR A 1 211 ? -1.738 -21.984 -7.844 1 98.75 211 TYR A CA 1
ATOM 1639 C C . TYR A 1 211 ? -2.617 -23.125 -7.355 1 98.75 211 TYR A C 1
ATOM 1641 O O . TYR A 1 211 ? -2.555 -24.234 -7.891 1 98.75 211 TYR A O 1
ATOM 1649 N N . ILE A 1 212 ? -3.352 -22.922 -6.383 1 98.75 212 ILE A N 1
ATOM 1650 C CA . ILE A 1 212 ? -4.477 -23.797 -6.082 1 98.75 212 ILE A CA 1
ATOM 1651 C C . ILE A 1 212 ? -5.777 -23.156 -6.551 1 98.75 212 ILE A C 1
ATOM 1653 O O . ILE A 1 212 ? -6.082 -22.016 -6.176 1 98.75 212 ILE A O 1
ATOM 1657 N N . PHE A 1 213 ? -6.512 -23.875 -7.352 1 98.62 213 PHE A N 1
ATOM 1658 C CA . PHE A 1 213 ? -7.73 -23.344 -7.949 1 98.62 213 PHE A CA 1
ATOM 1659 C C . PHE A 1 213 ? -8.953 -24.109 -7.461 1 98.62 213 PHE A C 1
ATOM 1661 O O . PHE A 1 213 ? -8.906 -25.344 -7.312 1 98.62 213 PHE A O 1
ATOM 1668 N N . ALA A 1 214 ? -9.984 -23.375 -7.266 1 97.31 214 ALA A N 1
ATOM 1669 C CA . ALA A 1 214 ? -11.289 -24.016 -7.223 1 97.31 214 ALA A CA 1
ATOM 1670 C C . ALA A 1 214 ? -11.641 -24.641 -8.57 1 97.31 214 ALA A C 1
ATOM 1672 O O . ALA A 1 214 ? -11.289 -24.094 -9.625 1 97.31 214 ALA A O 1
ATOM 1673 N N . HIS A 1 215 ? -12.344 -25.641 -8.492 1 97.31 215 HIS A N 1
ATOM 1674 C CA . HIS A 1 215 ? -12.648 -26.406 -9.695 1 97.31 215 HIS A CA 1
ATOM 1675 C C . HIS A 1 215 ? -13.398 -25.547 -10.711 1 97.31 215 HIS A C 1
ATOM 1677 O O . HIS A 1 215 ? -13.195 -25.688 -11.922 1 97.31 215 HIS A O 1
ATOM 1683 N N . TRP A 1 216 ? -14.219 -24.703 -10.242 1 95.56 216 TRP A N 1
ATOM 1684 C CA . TRP A 1 216 ? -15.102 -23.953 -11.117 1 95.56 216 TRP A CA 1
ATOM 1685 C C . TRP A 1 216 ? -14.312 -22.984 -12 1 95.56 216 TRP A C 1
ATOM 1687 O O . TRP A 1 216 ? -14.852 -22.438 -12.969 1 95.56 216 TRP A O 1
ATOM 1697 N N . ILE A 1 217 ? -13.062 -22.781 -11.672 1 97.88 217 ILE A N 1
ATOM 1698 C CA . ILE A 1 217 ? -12.211 -21.953 -12.523 1 97.88 217 ILE A CA 1
ATOM 1699 C C . ILE A 1 217 ? -12.18 -22.516 -13.938 1 97.88 217 ILE A C 1
ATOM 1701 O O . ILE A 1 217 ? -12.055 -21.766 -14.906 1 97.88 217 ILE A O 1
ATOM 1705 N N . LEU A 1 218 ? -12.289 -23.812 -14.047 1 97.62 218 LEU A N 1
ATOM 1706 C CA . LEU A 1 218 ? -12.305 -24.453 -15.352 1 97.62 218 LEU A CA 1
ATOM 1707 C C . LEU A 1 218 ? -13.539 -24.047 -16.156 1 97.62 218 LEU A C 1
ATOM 1709 O O . LEU A 1 218 ? -13.484 -23.938 -17.375 1 97.62 218 LEU A O 1
ATOM 1713 N N . ASP A 1 219 ? -14.68 -23.812 -15.492 1 96.06 219 ASP A N 1
ATOM 1714 C CA . ASP A 1 219 ? -15.867 -23.297 -16.156 1 96.06 219 ASP A CA 1
ATOM 1715 C C . ASP A 1 219 ? -15.609 -21.906 -16.719 1 96.06 219 ASP A C 1
ATOM 1717 O O . ASP A 1 219 ? -16.062 -21.578 -17.828 1 96.06 219 ASP A O 1
ATOM 1721 N N . LEU A 1 220 ? -14.922 -21.172 -15.953 1 96.62 220 LEU A N 1
ATOM 1722 C CA . LEU A 1 220 ? -14.578 -19.828 -16.406 1 96.62 220 LEU A CA 1
ATOM 1723 C C . LEU A 1 220 ? -13.703 -19.891 -17.656 1 96.62 220 LEU A C 1
ATOM 1725 O O . LEU A 1 220 ? -13.93 -19.141 -18.609 1 96.62 220 LEU A O 1
ATOM 1729 N N . LEU A 1 221 ? -12.742 -20.734 -17.641 1 96.88 221 LEU A N 1
ATOM 1730 C CA . LEU A 1 221 ? -11.844 -20.875 -18.781 1 96.88 221 LEU A CA 1
ATOM 1731 C C . LEU A 1 221 ? -12.602 -21.375 -20.016 1 96.88 221 LEU A C 1
ATOM 1733 O O . LEU A 1 221 ? -12.266 -21 -21.141 1 96.88 221 LEU A O 1
ATOM 1737 N N . ALA A 1 222 ? -13.562 -22.188 -19.781 1 96 222 ALA A N 1
ATOM 1738 C CA . ALA A 1 222 ? -14.383 -22.672 -20.875 1 96 222 ALA A CA 1
ATOM 1739 C C . ALA A 1 222 ? -15.203 -21.547 -21.5 1 96 222 ALA A C 1
ATOM 1741 O O . ALA A 1 222 ? -15.391 -21.5 -22.719 1 96 222 ALA A O 1
ATOM 1742 N N . GLU A 1 223 ? -15.656 -20.672 -20.672 1 95.62 223 GLU A N 1
ATOM 1743 C CA . GLU A 1 223 ? -16.516 -19.578 -21.109 1 95.62 223 GLU A CA 1
ATOM 1744 C C . GLU A 1 223 ? -15.703 -18.438 -21.719 1 95.62 223 GLU A C 1
ATOM 1746 O O . GLU A 1 223 ? -16.125 -17.828 -22.703 1 95.62 223 GLU A O 1
ATOM 1751 N N . LYS A 1 224 ? -14.516 -18.172 -21.125 1 96 224 LYS A N 1
ATOM 1752 C CA . LYS A 1 224 ? -13.703 -17.031 -21.562 1 96 224 LYS A CA 1
ATOM 1753 C C . LYS A 1 224 ? -12.484 -17.5 -22.344 1 96 224 LYS A C 1
ATOM 1755 O O . LYS A 1 224 ? -11.375 -17.578 -21.797 1 96 224 LYS A O 1
ATOM 1760 N N . LYS A 1 225 ? -12.602 -17.578 -23.625 1 93.81 225 LYS A N 1
ATOM 1761 C CA . LYS A 1 225 ? -11.586 -18.188 -24.469 1 93.81 225 LYS A CA 1
ATOM 1762 C C . LYS A 1 225 ? -10.406 -17.234 -24.703 1 93.81 225 LYS A C 1
ATOM 1764 O O . LYS A 1 225 ? -9.336 -17.656 -25.125 1 93.81 225 LYS A O 1
ATOM 1769 N N . HIS A 1 226 ? -10.656 -15.992 -24.422 1 95.06 226 HIS A N 1
ATOM 1770 C CA . HIS A 1 226 ? -9.594 -15.031 -24.641 1 95.06 226 HIS A CA 1
ATOM 1771 C C . HIS A 1 226 ? -8.531 -15.117 -23.547 1 95.06 226 HIS A C 1
ATOM 1773 O O . HIS A 1 226 ? -7.438 -14.57 -23.688 1 95.06 226 HIS A O 1
ATOM 1779 N N . ILE A 1 227 ? -8.859 -15.719 -22.422 1 96.5 227 ILE A N 1
ATOM 1780 C CA . ILE A 1 227 ? -7.875 -15.938 -21.359 1 96.5 227 ILE A CA 1
ATOM 1781 C C . ILE A 1 227 ? -6.887 -17.016 -21.797 1 96.5 227 ILE A C 1
ATOM 1783 O O . ILE A 1 227 ? -7.23 -18.203 -21.844 1 96.5 227 ILE A O 1
ATOM 1787 N N . ALA A 1 228 ? -5.695 -16.609 -22.062 1 95.69 228 ALA A N 1
ATOM 1788 C CA . ALA A 1 228 ? -4.715 -17.547 -22.609 1 95.69 228 ALA A CA 1
ATOM 1789 C C . ALA A 1 228 ? -3.639 -17.875 -21.578 1 95.69 228 ALA A C 1
ATOM 1791 O O . ALA A 1 228 ? -3.113 -18.984 -21.547 1 95.69 228 ALA A O 1
ATOM 1792 N N . SER A 1 229 ? -3.289 -16.938 -20.734 1 96.12 229 SER A N 1
ATOM 1793 C CA . SER A 1 229 ? -2.223 -17.078 -19.75 1 96.12 229 SER A CA 1
ATOM 1794 C C . SER A 1 229 ? -2.777 -17.031 -18.328 1 96.12 229 SER A C 1
ATOM 1796 O O . SER A 1 229 ? -3.609 -16.172 -18 1 96.12 229 SER A O 1
ATOM 1798 N N . ILE A 1 230 ? -2.299 -17.969 -17.5 1 97.5 230 ILE A N 1
ATOM 1799 C CA . ILE A 1 230 ? -2.721 -17.938 -16.094 1 97.5 230 ILE A CA 1
ATOM 1800 C C . ILE A 1 230 ? -2.248 -16.641 -15.445 1 97.5 230 ILE A C 1
ATOM 1802 O O . ILE A 1 230 ? -3.053 -15.883 -14.891 1 97.5 230 ILE A O 1
ATOM 1806 N N . LYS A 1 231 ? -1.015 -16.328 -15.609 1 95.56 231 LYS A N 1
ATOM 1807 C CA . LYS A 1 231 ? -0.418 -15.172 -14.938 1 95.56 231 LYS A CA 1
ATOM 1808 C C . LYS A 1 231 ? -0.907 -13.859 -15.555 1 95.56 231 LYS A C 1
ATOM 1810 O O . LYS A 1 231 ? -1.33 -12.953 -14.836 1 95.56 231 LYS A O 1
ATOM 1815 N N . ALA A 1 232 ? -0.92 -13.742 -16.844 1 93.88 232 ALA A N 1
ATOM 1816 C CA . ALA A 1 232 ? -1.119 -12.461 -17.516 1 93.88 232 ALA A CA 1
ATOM 1817 C C . ALA A 1 232 ? -2.605 -12.164 -17.688 1 93.88 232 ALA A C 1
ATOM 1819 O O . ALA A 1 232 ? -3.004 -11 -17.766 1 93.88 232 ALA A O 1
ATOM 1820 N N . ASP A 1 233 ? -3.439 -13.211 -17.688 1 96.69 233 ASP A N 1
ATOM 1821 C CA . ASP A 1 233 ? -4.84 -12.992 -18.031 1 96.69 233 ASP A CA 1
ATOM 1822 C C . ASP A 1 233 ? -5.762 -13.461 -16.906 1 96.69 233 ASP A C 1
ATOM 1824 O O . ASP A 1 233 ? -6.57 -12.688 -16.391 1 96.69 233 ASP A O 1
ATOM 1828 N N . LEU A 1 234 ? -5.613 -14.703 -16.484 1 98 234 LEU A N 1
ATOM 1829 C CA . LEU A 1 234 ? -6.566 -15.312 -15.57 1 98 234 LEU A CA 1
ATOM 1830 C C . LEU A 1 234 ? -6.516 -14.633 -14.203 1 98 234 LEU A C 1
ATOM 1832 O O . LEU A 1 234 ? -7.543 -14.195 -13.688 1 98 234 LEU A O 1
ATOM 1836 N N . ILE A 1 235 ? -5.32 -14.484 -13.648 1 98.06 235 ILE A N 1
ATOM 1837 C CA . ILE A 1 235 ? -5.168 -13.938 -12.305 1 98.06 235 ILE A CA 1
ATOM 1838 C C . ILE A 1 235 ? -5.672 -12.492 -12.273 1 98.06 235 ILE A C 1
ATOM 1840 O O . ILE A 1 235 ? -6.516 -12.141 -11.445 1 98.06 235 ILE A O 1
ATOM 1844 N N . PRO A 1 236 ? -5.246 -11.641 -13.203 1 96.88 236 PRO A N 1
ATOM 1845 C CA . PRO A 1 236 ? -5.785 -10.281 -13.203 1 96.88 236 PRO A CA 1
ATOM 1846 C C . PRO A 1 236 ? -7.305 -10.25 -13.359 1 96.88 236 PRO A C 1
ATOM 1848 O O . PRO A 1 236 ? -7.977 -9.43 -12.727 1 96.88 236 PRO A O 1
ATOM 1851 N N . HIS A 1 237 ? -7.824 -11.109 -14.164 1 97.19 237 HIS A N 1
ATOM 1852 C CA . HIS A 1 237 ? -9.266 -11.195 -14.359 1 97.19 237 HIS A CA 1
ATOM 1853 C C . HIS A 1 237 ? -9.984 -11.508 -13.047 1 97.19 237 HIS A C 1
ATOM 1855 O O . HIS A 1 237 ? -10.969 -10.859 -12.703 1 97.19 237 HIS A O 1
ATOM 1861 N N . LEU A 1 238 ? -9.484 -12.477 -12.367 1 97.5 238 LEU A N 1
ATOM 1862 C CA . LEU A 1 238 ? -10.094 -12.898 -11.109 1 97.5 238 LEU A CA 1
ATOM 1863 C C . LEU A 1 238 ? -9.984 -11.797 -10.062 1 97.5 238 LEU A C 1
ATOM 1865 O O . LEU A 1 238 ? -10.953 -11.516 -9.352 1 97.5 238 LEU A O 1
ATOM 1869 N N . VAL A 1 239 ? -8.852 -11.172 -10 1 97.25 239 VAL A N 1
ATOM 1870 C CA . VAL A 1 239 ? -8.602 -10.125 -9.016 1 97.25 239 VAL A CA 1
ATOM 1871 C C . VAL A 1 239 ? -9.562 -8.961 -9.242 1 97.25 239 VAL A C 1
ATOM 1873 O O . VAL A 1 239 ? -10.172 -8.453 -8.297 1 97.25 239 VAL A O 1
ATOM 1876 N N . ARG A 1 240 ? -9.82 -8.586 -10.414 1 94.69 240 ARG A N 1
ATOM 1877 C CA . ARG A 1 240 ? -10.641 -7.434 -10.758 1 94.69 240 ARG A CA 1
ATOM 1878 C C . ARG A 1 240 ? -12.117 -7.707 -10.477 1 94.69 240 ARG A C 1
ATOM 1880 O O . ARG A 1 240 ? -12.891 -6.777 -10.25 1 94.69 240 ARG A O 1
ATOM 1887 N N . ARG A 1 241 ? -12.445 -8.914 -10.406 1 94.31 241 ARG A N 1
ATOM 1888 C CA . ARG A 1 241 ? -13.867 -9.234 -10.367 1 94.31 241 ARG A CA 1
ATOM 1889 C C . ARG A 1 241 ? -14.305 -9.609 -8.953 1 94.31 241 ARG A C 1
ATOM 1891 O O . ARG A 1 241 ? -15.469 -9.938 -8.727 1 94.31 241 ARG A O 1
ATOM 1898 N N . GLN A 1 242 ? -13.445 -9.594 -8.008 1 93.44 242 GLN A N 1
ATOM 1899 C CA . GLN A 1 242 ? -13.695 -10.117 -6.668 1 93.44 242 GLN A CA 1
ATOM 1900 C C . GLN A 1 242 ? -14.859 -9.383 -6.004 1 93.44 242 GLN A C 1
ATOM 1902 O O . GLN A 1 242 ? -15.562 -9.953 -5.168 1 93.44 242 GLN A O 1
ATOM 1907 N N . PHE A 1 243 ? -15.109 -8.148 -6.43 1 88.75 243 PHE A N 1
ATOM 1908 C CA . PHE A 1 243 ? -16.078 -7.355 -5.68 1 88.75 243 PHE A CA 1
ATOM 1909 C C . PHE A 1 243 ? -17.344 -7.137 -6.496 1 88.75 243 PHE A C 1
ATOM 1911 O O . PHE A 1 243 ? -18.078 -6.172 -6.266 1 88.75 243 PHE A O 1
ATOM 1918 N N . ARG A 1 244 ? -17.578 -8.031 -7.336 1 88.25 244 ARG A N 1
ATOM 1919 C CA . ARG A 1 244 ? -18.75 -7.906 -8.203 1 88.25 244 ARG A CA 1
ATOM 1920 C C . ARG A 1 244 ? -19.844 -8.883 -7.793 1 88.25 244 ARG A C 1
ATOM 1922 O O . ARG A 1 244 ? -20.766 -9.156 -8.57 1 88.25 244 ARG A O 1
ATOM 1929 N N . GLY A 1 245 ? -19.75 -9.43 -6.672 1 86.88 245 GLY A N 1
ATOM 1930 C CA . GLY A 1 245 ? -20.766 -10.352 -6.184 1 86.88 245 GLY A CA 1
ATOM 1931 C C . GLY A 1 245 ? -20.969 -11.547 -7.098 1 86.88 245 GLY A C 1
ATOM 1932 O O . GLY A 1 245 ? -20 -12.164 -7.543 1 86.88 245 GLY A O 1
ATOM 1933 N N . ARG A 1 246 ? -22.266 -11.844 -7.363 1 83.31 246 ARG A N 1
ATOM 1934 C CA . ARG A 1 246 ? -22.609 -13.008 -8.172 1 83.31 246 ARG A CA 1
ATOM 1935 C C . ARG A 1 246 ? -22.156 -12.828 -9.617 1 83.31 246 ARG A C 1
ATOM 1937 O O . ARG A 1 246 ? -21.859 -13.805 -10.305 1 83.31 246 ARG A O 1
ATOM 1944 N N . GLN A 1 247 ? -22.031 -11.594 -10.039 1 83.31 247 GLN A N 1
ATOM 1945 C CA . GLN A 1 247 ? -21.656 -11.281 -11.414 1 83.31 247 GLN A CA 1
ATOM 1946 C C . GLN A 1 247 ? -20.203 -11.641 -11.68 1 83.31 247 GLN A C 1
ATOM 1948 O O . GLN A 1 247 ? -19.766 -11.703 -12.828 1 83.31 247 GLN A O 1
ATOM 1953 N N . ALA A 1 248 ? -19.516 -11.898 -10.57 1 85.75 248 ALA A N 1
ATOM 1954 C CA . ALA A 1 248 ? -18.094 -12.25 -10.695 1 85.75 248 ALA A CA 1
ATOM 1955 C C . ALA A 1 248 ? -17.922 -13.672 -11.211 1 85.75 248 ALA A C 1
ATOM 1957 O O . ALA A 1 248 ? -16.875 -14.031 -11.734 1 85.75 248 ALA A O 1
ATOM 1958 N N . LEU A 1 249 ? -18.953 -14.438 -11.117 1 87.31 249 LEU A N 1
ATOM 1959 C CA . LEU A 1 249 ? -18.875 -15.867 -11.406 1 87.31 249 LEU A CA 1
ATOM 1960 C C . LEU A 1 249 ? -19.312 -16.156 -12.844 1 87.31 249 LEU A C 1
ATOM 1962 O O . LEU A 1 249 ? -20.078 -15.391 -13.43 1 87.31 249 LEU A O 1
ATOM 1966 N N . PRO A 1 250 ? -18.734 -17.203 -13.344 1 87.38 250 PRO A N 1
ATOM 1967 C CA . PRO A 1 250 ? -19.234 -17.609 -14.664 1 87.38 250 PRO A CA 1
ATOM 1968 C C . PRO A 1 250 ? -20.703 -18.031 -14.633 1 87.38 250 PRO A C 1
ATOM 1970 O O . PRO A 1 250 ? -21.234 -18.359 -13.57 1 87.38 250 PRO A O 1
ATOM 1973 N N . GLU A 1 251 ? -21.266 -18 -15.789 1 84.69 251 GLU A N 1
ATOM 1974 C CA . GLU A 1 251 ? -22.688 -18.281 -15.93 1 84.69 251 GLU A CA 1
ATOM 1975 C C . GLU A 1 251 ? -23.031 -19.672 -15.391 1 84.69 251 GLU A C 1
ATOM 1977 O O . GLU A 1 251 ? -24.047 -19.859 -14.719 1 84.69 251 GLU A O 1
ATOM 1982 N N . SER A 1 252 ? -22.203 -20.609 -15.656 1 84.88 252 SER A N 1
ATOM 1983 C CA . SER A 1 252 ? -22.438 -21.984 -15.242 1 84.88 252 SER A CA 1
ATOM 1984 C C . SER A 1 252 ? -22.484 -22.109 -13.719 1 84.88 252 SER A C 1
ATOM 1986 O O . SER A 1 252 ? -23.297 -22.875 -13.18 1 84.88 252 SER A O 1
ATOM 1988 N N . VAL A 1 253 ? -21.688 -21.359 -13.078 1 84 253 VAL A N 1
ATOM 1989 C CA . VAL A 1 253 ? -21.625 -21.391 -11.625 1 84 253 VAL A CA 1
ATOM 1990 C C . VAL A 1 253 ? -22.781 -20.609 -11.023 1 84 253 VAL A C 1
ATOM 1992 O O . VAL A 1 253 ? -23.391 -21.031 -10.047 1 84 253 VAL A O 1
ATOM 1995 N N . ARG A 1 254 ? -23.016 -19.438 -11.562 1 83 254 ARG A N 1
ATOM 1996 C CA . ARG A 1 254 ? -24.125 -18.609 -11.094 1 83 254 ARG A CA 1
ATOM 1997 C C . ARG A 1 254 ? -25.438 -19.375 -11.117 1 83 254 ARG A C 1
ATOM 1999 O O . ARG A 1 254 ? -26.203 -19.312 -10.156 1 83 254 ARG A O 1
ATOM 2006 N N . SER A 1 255 ? -25.656 -20.094 -12.156 1 79.69 255 SER A N 1
ATOM 2007 C CA . SER A 1 255 ? -26.891 -20.859 -12.328 1 79.69 255 SER A CA 1
ATOM 2008 C C . SER A 1 255 ? -27 -21.953 -11.266 1 79.69 255 SER A C 1
ATOM 2010 O O . SER A 1 255 ? -28.094 -22.203 -10.742 1 79.69 255 SER A O 1
ATOM 2012 N N . ARG A 1 256 ? -25.922 -22.5 -10.922 1 75.25 256 ARG A N 1
ATOM 2013 C CA . ARG A 1 256 ? -25.906 -23.547 -9.891 1 75.25 256 ARG A CA 1
ATOM 2014 C C . ARG A 1 256 ? -26.172 -22.953 -8.516 1 75.25 256 ARG A C 1
ATOM 2016 O O . ARG A 1 256 ? -26.859 -23.562 -7.688 1 75.25 256 ARG A O 1
ATOM 2023 N N . LEU A 1 257 ? -25.625 -21.781 -8.266 1 70.56 257 LEU A N 1
ATOM 2024 C CA . LEU A 1 257 ? -25.812 -21.109 -6.984 1 70.56 257 LEU A CA 1
ATOM 2025 C C . LEU A 1 257 ? -27.25 -20.688 -6.789 1 70.56 257 LEU A C 1
ATOM 2027 O O . LEU A 1 257 ? -27.797 -20.797 -5.688 1 70.56 257 LEU A O 1
ATOM 2031 N N . VAL A 1 258 ? -27.766 -20.109 -7.773 1 65.88 258 VAL A N 1
ATOM 2032 C CA . VAL A 1 258 ? -29.156 -19.688 -7.738 1 65.88 258 VAL A CA 1
ATOM 2033 C C . VAL A 1 258 ? -30.062 -20.891 -7.453 1 65.88 258 VAL A C 1
ATOM 2035 O O . VAL A 1 258 ? -30.984 -20.812 -6.648 1 65.88 258 VAL A O 1
ATOM 2038 N N . SER A 1 259 ? -29.719 -21.891 -8.078 1 64.62 259 SER A N 1
ATOM 2039 C CA . SER A 1 259 ? -30.5 -23.109 -7.871 1 64.62 259 SER A CA 1
ATOM 2040 C C . SER A 1 259 ? -30.391 -23.594 -6.434 1 64.62 259 SER A C 1
ATOM 2042 O O . SER A 1 259 ? -31.375 -23.984 -5.824 1 64.62 259 SER A O 1
ATOM 2044 N N . LYS A 1 260 ? -29.219 -23.375 -5.91 1 62.28 260 LYS A N 1
ATOM 2045 C CA . LYS A 1 260 ? -29 -23.812 -4.527 1 62.28 260 LYS A CA 1
ATOM 2046 C C . LYS A 1 260 ? -29.719 -22.875 -3.553 1 62.28 260 LYS A C 1
ATOM 2048 O O . LYS A 1 260 ? -30.281 -23.328 -2.557 1 62.28 260 LYS A O 1
ATOM 2053 N N . GLN A 1 261 ? -29.531 -21.578 -3.84 1 60.97 261 GLN A N 1
ATOM 2054 C CA . GLN A 1 261 ? -30.188 -20.609 -2.977 1 60.97 261 GLN A CA 1
ATOM 2055 C C . GLN A 1 261 ? -31.703 -20.797 -2.975 1 60.97 261 GLN A C 1
ATOM 2057 O O . GLN A 1 261 ? -32.344 -20.672 -1.928 1 60.97 261 GLN A O 1
ATOM 2062 N N . HIS A 1 262 ? -32.125 -20.984 -4.125 1 54.81 262 HIS A N 1
ATOM 2063 C CA . HIS A 1 262 ? -33.562 -21.266 -4.238 1 54.81 262 HIS A CA 1
ATOM 2064 C C . HIS A 1 262 ? -33.938 -22.5 -3.422 1 54.81 262 HIS A C 1
ATOM 2066 O O . HIS A 1 262 ? -34.969 -22.484 -2.725 1 54.81 262 HIS A O 1
ATOM 2072 N N . LEU A 1 263 ? -33.062 -23.375 -3.545 1 51.94 263 LEU A N 1
ATOM 2073 C CA . LEU A 1 263 ? -33.312 -24.594 -2.793 1 51.94 263 LEU A CA 1
ATOM 2074 C C . LEU A 1 263 ? -33.188 -24.344 -1.293 1 51.94 263 LEU A C 1
ATOM 2076 O O . LEU A 1 263 ? -34 -24.859 -0.512 1 51.94 263 LEU A O 1
ATOM 2080 N N . ALA A 1 264 ? -32.188 -23.547 -0.977 1 57.38 264 ALA A N 1
ATOM 2081 C CA . ALA A 1 264 ? -31.984 -23.219 0.432 1 57.38 264 ALA A CA 1
ATOM 2082 C C . ALA A 1 264 ? -33.156 -22.422 0.973 1 57.38 264 ALA A C 1
ATOM 2084 O O . ALA A 1 264 ? -33.625 -22.641 2.096 1 57.38 264 ALA A O 1
ATOM 2085 N N . GLN A 1 265 ? -33.5 -21.344 0.284 1 55.09 265 GLN A N 1
ATOM 2086 C CA . GLN A 1 265 ? -34.656 -20.562 0.664 1 55.09 265 GLN A CA 1
ATOM 2087 C C . GLN A 1 265 ? -35.875 -21.469 0.819 1 55.09 265 GLN A C 1
ATOM 2089 O O . GLN A 1 265 ? -36.688 -21.281 1.749 1 55.09 265 GLN A O 1
ATOM 2094 N N . MET A 1 266 ? -36.031 -22.344 -0.067 1 55.06 266 MET A N 1
ATOM 2095 C CA . MET A 1 266 ? -37.125 -23.312 0.035 1 55.06 266 MET A CA 1
ATOM 2096 C C . MET A 1 266 ? -37 -24.125 1.311 1 55.06 266 MET A C 1
ATOM 2098 O O . MET A 1 266 ? -38.031 -24.484 1.916 1 55.06 266 MET A O 1
ATOM 2102 N N . LEU A 1 267 ? -35.75 -24.328 1.611 1 54.44 267 LEU A N 1
ATOM 2103 C CA . LEU A 1 267 ? -35.531 -25.172 2.793 1 54.44 267 LEU A CA 1
ATOM 2104 C C . LEU A 1 267 ? -35.375 -24.312 4.043 1 54.44 267 LEU A C 1
ATOM 2106 O O . LEU A 1 267 ? -35.188 -24.828 5.141 1 54.44 267 LEU A O 1
ATOM 2110 N N . SER A 1 268 ? -35.656 -23.078 4.012 1 52.34 268 SER A N 1
ATOM 2111 C CA . SER A 1 268 ? -35.594 -22.094 5.098 1 52.34 268 SER A CA 1
ATOM 2112 C C . SER A 1 268 ? -34.219 -22.031 5.711 1 52.34 268 SER A C 1
ATOM 2114 O O . SER A 1 268 ? -34.062 -21.922 6.93 1 52.34 268 SER A O 1
ATOM 2116 N N . VAL A 1 269 ? -33.312 -22.609 5.125 1 47.91 269 VAL A N 1
ATOM 2117 C CA . VAL A 1 269 ? -31.953 -22.562 5.68 1 47.91 269 VAL A CA 1
ATOM 2118 C C . VAL A 1 269 ? -31.312 -21.219 5.359 1 47.91 269 VAL A C 1
ATOM 2120 O O . VAL A 1 269 ? -31.469 -20.688 4.258 1 47.91 269 VAL A O 1
ATOM 2123 N N . ASN A 1 270 ? -31.203 -20.375 6.422 1 46.34 270 ASN A N 1
ATOM 2124 C CA . ASN A 1 270 ? -30.594 -19.031 6.422 1 46.34 270 ASN A CA 1
ATOM 2125 C C . ASN A 1 270 ? -29.422 -18.953 5.461 1 46.34 270 ASN A C 1
ATOM 2127 O O . ASN A 1 270 ? -28.453 -19.719 5.594 1 46.34 270 ASN A O 1
ATOM 2131 N N . SER A 1 271 ? -29.672 -18.656 4.277 1 43.38 271 SER A N 1
ATOM 2132 C CA . SER A 1 271 ? -28.75 -18.484 3.166 1 43.38 271 SER A CA 1
ATOM 2133 C C . SER A 1 271 ? -27.609 -17.547 3.537 1 43.38 271 SER A C 1
ATOM 2135 O O . SER A 1 271 ? -27.703 -16.797 4.52 1 43.38 271 SER A O 1
ATOM 2137 N N . MET A 1 272 ? -26.609 -17.469 2.555 1 43.84 272 MET A N 1
ATOM 2138 C CA . MET A 1 272 ? -25.297 -16.812 2.537 1 43.84 272 MET A CA 1
ATOM 2139 C C . MET A 1 272 ? -25.422 -15.32 2.779 1 43.84 272 MET A C 1
ATOM 2141 O O . MET A 1 272 ? -26.328 -14.672 2.234 1 43.84 272 MET A O 1
ATOM 2145 N N . LYS A 1 273 ? -24.938 -14.922 3.75 1 45.03 273 LYS A N 1
ATOM 2146 C CA . LYS A 1 273 ? -24.844 -13.484 4.016 1 45.03 273 LYS A CA 1
ATOM 2147 C C . LYS A 1 273 ? -24.422 -12.727 2.762 1 45.03 273 LYS A C 1
ATOM 2149 O O . LYS A 1 273 ? -23.469 -13.102 2.086 1 45.03 273 LYS A O 1
ATOM 2154 N N . ASP A 1 274 ? -25.328 -11.992 2.104 1 45.81 274 ASP A N 1
ATOM 2155 C CA . ASP A 1 274 ? -25.219 -11.125 0.935 1 45.81 274 ASP A CA 1
ATOM 2156 C C . ASP A 1 274 ? -23.828 -10.508 0.834 1 45.81 274 ASP A C 1
ATOM 2158 O O . ASP A 1 274 ? -23.391 -10.141 -0.256 1 45.81 274 ASP A O 1
ATOM 2162 N N . ASP A 1 275 ? -23.094 -10.234 1.91 1 51.88 275 ASP A N 1
ATOM 2163 C CA . ASP A 1 275 ? -21.984 -9.297 1.886 1 51.88 275 ASP A CA 1
ATOM 2164 C C . ASP A 1 275 ? -20.656 -10.023 1.642 1 51.88 275 ASP A C 1
ATOM 2166 O O . ASP A 1 275 ? -19.578 -9.422 1.736 1 51.88 275 ASP A O 1
ATOM 2170 N N . GLU A 1 276 ? -20.766 -11.359 1.261 1 68.38 276 GLU A N 1
ATOM 2171 C CA . GLU A 1 276 ? -19.484 -12.07 1.208 1 68.38 276 GLU A CA 1
ATOM 2172 C C . GLU A 1 276 ? -18.969 -12.164 -0.223 1 68.38 276 GLU A C 1
ATOM 2174 O O . GLU A 1 276 ? -19.734 -12.398 -1.155 1 68.38 276 GLU A O 1
ATOM 2179 N N . ASP A 1 277 ? -17.828 -11.703 -0.451 1 82.94 277 ASP A N 1
ATOM 2180 C CA . ASP A 1 277 ? -17.172 -11.891 -1.743 1 82.94 277 ASP A CA 1
ATOM 2181 C C . ASP A 1 277 ? -17.188 -13.367 -2.148 1 82.94 277 ASP A C 1
ATOM 2183 O O . ASP A 1 277 ? -16.75 -14.227 -1.382 1 82.94 277 ASP A O 1
ATOM 2187 N N . LEU A 1 278 ? -17.828 -13.68 -3.277 1 87.19 278 LEU A N 1
ATOM 2188 C CA . LEU A 1 278 ? -17.922 -15.047 -3.77 1 87.19 278 LEU A CA 1
ATOM 2189 C C . LEU A 1 278 ? -16.641 -15.469 -4.469 1 87.19 278 LEU A C 1
ATOM 2191 O O . LEU A 1 278 ? -16.312 -16.656 -4.512 1 87.19 278 LEU A O 1
ATOM 2195 N N . LEU A 1 279 ? -16.047 -14.57 -5.059 1 94.19 279 LEU A N 1
ATOM 2196 C CA . LEU A 1 279 ? -14.742 -14.766 -5.68 1 94.19 279 LEU A CA 1
ATOM 2197 C C . LEU A 1 279 ? -13.641 -14.133 -4.836 1 94.19 279 LEU A C 1
ATOM 2199 O O . LEU A 1 279 ? -13.703 -12.945 -4.504 1 94.19 279 LEU A O 1
ATOM 2203 N N . LYS A 1 280 ? -12.695 -14.992 -4.402 1 95.69 280 LYS A N 1
ATOM 2204 C CA . LYS A 1 280 ? -11.633 -14.508 -3.531 1 95.69 280 LYS A CA 1
ATOM 2205 C C . LYS A 1 280 ? -10.266 -14.992 -4.016 1 95.69 280 LYS A C 1
ATOM 2207 O O . LYS A 1 280 ? -10.102 -16.172 -4.359 1 95.69 280 LYS A O 1
ATOM 2212 N N . VAL A 1 281 ? -9.375 -14.102 -4.051 1 98 281 VAL A N 1
ATOM 2213 C CA . VAL A 1 281 ? -8.008 -14.414 -4.449 1 98 281 VAL A CA 1
ATOM 2214 C C . VAL A 1 281 ? -7.07 -14.234 -3.26 1 98 281 VAL A C 1
ATOM 2216 O O . VAL A 1 281 ? -7.02 -13.156 -2.662 1 98 281 VAL A O 1
ATOM 2219 N N . TYR A 1 282 ? -6.324 -15.281 -2.898 1 98.06 282 TYR A N 1
ATOM 2220 C CA . TYR A 1 282 ? -5.402 -15.234 -1.771 1 98.06 282 TYR A CA 1
ATOM 2221 C C . TYR A 1 282 ? -3.977 -15.539 -2.223 1 98.06 282 TYR A C 1
ATOM 2223 O O . TYR A 1 282 ? -3.764 -16.047 -3.322 1 98.06 282 TYR A O 1
ATOM 2231 N N . ALA A 1 283 ? -3.053 -15.188 -1.428 1 98.06 283 ALA A N 1
ATOM 2232 C CA . ALA A 1 283 ? -1.646 -15.484 -1.683 1 98.06 283 ALA A CA 1
ATOM 2233 C C . ALA A 1 283 ? -0.943 -15.945 -0.408 1 98.06 283 ALA A C 1
ATOM 2235 O O . ALA A 1 283 ? -1.196 -15.414 0.674 1 98.06 283 ALA A O 1
ATOM 2236 N N . HIS A 1 284 ? -0.214 -16.953 -0.54 1 97.69 284 HIS A N 1
ATOM 2237 C CA . HIS A 1 284 ? 0.735 -17.375 0.489 1 97.69 284 HIS A CA 1
ATOM 2238 C C . HIS A 1 284 ? 2.141 -16.875 0.176 1 97.69 284 HIS A C 1
ATOM 2240 O O . HIS A 1 284 ? 2.75 -17.297 -0.808 1 97.69 284 HIS A O 1
ATOM 2246 N N . VAL A 1 285 ? 2.629 -16.016 0.994 1 96.62 285 VAL A N 1
ATOM 2247 C CA . VAL A 1 285 ? 3.986 -15.508 0.826 1 96.62 285 VAL A CA 1
ATOM 2248 C C . VAL A 1 285 ? 4.965 -16.391 1.596 1 96.62 285 VAL A C 1
ATOM 2250 O O . VAL A 1 285 ? 4.836 -16.562 2.811 1 96.62 285 VAL A O 1
ATOM 2253 N N . LEU A 1 286 ? 5.91 -16.891 0.884 1 96.44 286 LEU A N 1
ATOM 2254 C CA . LEU A 1 286 ? 6.887 -17.781 1.502 1 96.44 286 LEU A CA 1
ATOM 2255 C C . LEU A 1 286 ? 7.711 -17.047 2.551 1 96.44 286 LEU A C 1
ATOM 2257 O O . LEU A 1 286 ? 8.023 -15.859 2.383 1 96.44 286 LEU A O 1
ATOM 2261 N N . PRO A 1 287 ? 8.023 -17.734 3.605 1 94 287 PRO A N 1
ATOM 2262 C CA . PRO A 1 287 ? 8.961 -17.125 4.551 1 94 287 PRO A CA 1
ATOM 2263 C C . PRO A 1 287 ? 10.328 -16.828 3.924 1 94 287 PRO A C 1
ATOM 2265 O O . PRO A 1 287 ? 10.703 -17.469 2.936 1 94 287 PRO A O 1
ATOM 2268 N N . PRO A 1 288 ? 11.07 -15.953 4.496 1 90.31 288 PRO A N 1
ATOM 2269 C CA . PRO A 1 288 ? 12.344 -15.523 3.906 1 90.31 288 PRO A CA 1
ATOM 2270 C C . PRO A 1 288 ? 13.336 -16.672 3.748 1 90.31 288 PRO A C 1
ATOM 2272 O O . PRO A 1 288 ? 14.164 -16.656 2.838 1 90.31 288 PRO A O 1
ATOM 2275 N N . ASN A 1 289 ? 13.258 -17.672 4.547 1 90.62 289 ASN A N 1
ATOM 2276 C CA . ASN A 1 289 ? 14.234 -18.766 4.531 1 90.62 289 ASN A CA 1
ATOM 2277 C C . ASN A 1 289 ? 13.828 -19.859 3.561 1 90.62 289 ASN A C 1
ATOM 2279 O O . ASN A 1 289 ? 14.609 -20.781 3.299 1 90.62 289 ASN A O 1
ATOM 2283 N N . ALA A 1 290 ? 12.703 -19.781 2.938 1 94.12 290 ALA A N 1
ATOM 2284 C CA . ALA A 1 290 ? 12.25 -20.797 1.985 1 94.12 290 ALA A CA 1
ATOM 2285 C C . ALA A 1 290 ? 12.945 -20.625 0.636 1 94.12 290 ALA A C 1
ATOM 2287 O O . ALA A 1 290 ? 13.172 -19.5 0.184 1 94.12 290 ALA A O 1
ATOM 2288 N N . TYR A 1 291 ? 13.266 -21.734 0.065 1 95.88 291 TYR A N 1
ATOM 2289 C CA . TYR A 1 291 ? 13.836 -21.703 -1.276 1 95.88 291 TYR A CA 1
ATOM 2290 C C . TYR A 1 291 ? 12.742 -21.766 -2.336 1 95.88 291 TYR A C 1
ATOM 2292 O O . TYR A 1 291 ? 11.789 -22.547 -2.211 1 95.88 291 TYR A O 1
ATOM 2300 N N . CYS A 1 292 ? 12.859 -20.969 -3.299 1 96.56 292 CYS A N 1
ATOM 2301 C CA . CYS A 1 292 ? 11.906 -20.922 -4.406 1 96.56 292 CYS A CA 1
ATOM 2302 C C . CYS A 1 292 ? 12.508 -20.203 -5.609 1 96.56 292 CYS A C 1
ATOM 2304 O O . CYS A 1 292 ? 12.844 -19.031 -5.531 1 96.56 292 CYS A O 1
ATOM 2306 N N . GLU A 1 293 ? 12.672 -20.953 -6.656 1 95.38 293 GLU A N 1
ATOM 2307 C CA . GLU A 1 293 ? 13.273 -20.391 -7.859 1 95.38 293 GLU A CA 1
ATOM 2308 C C . GLU A 1 293 ? 12.727 -21.062 -9.117 1 95.38 293 GLU A C 1
ATOM 2310 O O . GLU A 1 293 ? 12.531 -22.281 -9.141 1 95.38 293 GLU A O 1
ATOM 2315 N N . ARG A 1 294 ? 12.445 -20.234 -10.102 1 95.12 294 ARG A N 1
ATOM 2316 C CA . ARG A 1 294 ? 12.047 -20.75 -11.406 1 95.12 294 ARG A CA 1
ATOM 2317 C C . ARG A 1 294 ? 13.18 -20.609 -12.422 1 95.12 294 ARG A C 1
ATOM 2319 O O . ARG A 1 294 ? 13.93 -19.641 -12.398 1 95.12 294 ARG A O 1
ATOM 2326 N N . ALA A 1 295 ? 13.266 -21.562 -13.305 1 95.19 295 ALA A N 1
ATOM 2327 C CA . ALA A 1 295 ? 14.242 -21.5 -14.398 1 95.19 295 ALA A CA 1
ATOM 2328 C C . ALA A 1 295 ? 13.68 -20.734 -15.594 1 95.19 295 ALA A C 1
ATOM 2330 O O . ALA A 1 295 ? 13.688 -21.234 -16.719 1 95.19 295 ALA A O 1
ATOM 2331 N N . ASP A 1 296 ? 13.32 -19.469 -15.328 1 90.38 296 ASP A N 1
ATOM 2332 C CA . ASP A 1 296 ? 12.68 -18.688 -16.375 1 90.38 296 ASP A CA 1
ATOM 2333 C C . ASP A 1 296 ? 13.695 -17.844 -17.141 1 90.38 296 ASP A C 1
ATOM 2335 O O . ASP A 1 296 ? 13.414 -17.344 -18.234 1 90.38 296 ASP A O 1
ATOM 2339 N N . THR A 1 297 ? 14.867 -17.703 -16.609 1 90.56 297 THR A N 1
ATOM 2340 C CA . THR A 1 297 ? 15.992 -17.078 -17.297 1 90.56 297 THR A CA 1
ATOM 2341 C C . THR A 1 297 ? 17.266 -17.906 -17.109 1 90.56 297 THR A C 1
ATOM 2343 O O . THR A 1 297 ? 17.328 -18.781 -16.25 1 90.56 297 THR A O 1
ATOM 2346 N N . LYS A 1 298 ? 18.234 -17.562 -18 1 92.75 298 LYS A N 1
ATOM 2347 C CA . LYS A 1 298 ? 19.516 -18.25 -17.875 1 92.75 298 LYS A CA 1
ATOM 2348 C C . LYS A 1 298 ? 20.172 -17.953 -16.531 1 92.75 298 LYS A C 1
ATOM 2350 O O . LYS A 1 298 ? 20.734 -18.844 -15.891 1 92.75 298 LYS A O 1
ATOM 2355 N N . GLU A 1 299 ? 20 -16.75 -16.156 1 91.44 299 GLU A N 1
ATOM 2356 C CA . GLU A 1 299 ? 20.578 -16.328 -14.891 1 91.44 299 GLU A CA 1
ATOM 2357 C C . GLU A 1 299 ? 19.922 -17.047 -13.711 1 91.44 299 GLU A C 1
ATOM 2359 O O . GLU A 1 299 ? 20.609 -17.484 -12.781 1 91.44 299 GLU A O 1
ATOM 2364 N N . ALA A 1 300 ? 18.672 -17.172 -13.805 1 92.56 300 ALA A N 1
ATOM 2365 C CA . ALA A 1 300 ? 17.938 -17.875 -12.742 1 92.56 300 ALA A CA 1
ATOM 2366 C C . ALA A 1 300 ? 18.312 -19.359 -12.703 1 92.56 300 ALA A C 1
ATOM 2368 O O . ALA A 1 300 ? 18.484 -19.922 -11.625 1 92.56 300 ALA A O 1
ATOM 2369 N N . PHE A 1 301 ? 18.484 -19.891 -13.867 1 95.12 301 PHE A N 1
ATOM 2370 C CA . PHE A 1 301 ? 18.875 -21.297 -13.953 1 95.12 301 PHE A CA 1
ATOM 2371 C C . PHE A 1 301 ? 20.266 -21.516 -13.352 1 95.12 301 PHE A C 1
ATOM 2373 O O . PHE A 1 301 ? 20.469 -22.469 -12.602 1 95.12 301 PHE A O 1
ATOM 2380 N N . ASN A 1 302 ? 21.141 -20.656 -13.672 1 93.62 302 ASN A N 1
ATOM 2381 C CA . ASN A 1 302 ? 22.5 -20.734 -13.125 1 93.62 302 ASN A CA 1
ATOM 2382 C C . ASN A 1 302 ? 22.5 -20.609 -11.609 1 93.62 302 ASN A C 1
ATOM 2384 O O . ASN A 1 302 ? 23.219 -21.328 -10.922 1 93.62 302 ASN A O 1
ATOM 2388 N N . ALA A 1 303 ? 21.734 -19.719 -11.18 1 92 303 ALA A N 1
ATOM 2389 C CA . ALA A 1 303 ? 21.625 -19.547 -9.734 1 92 303 ALA A CA 1
ATOM 2390 C C . ALA A 1 303 ? 21.047 -20.812 -9.078 1 92 303 ALA A C 1
ATOM 2392 O O . ALA A 1 303 ? 21.531 -21.234 -8.023 1 92 303 ALA A O 1
ATOM 2393 N N . MET A 1 304 ? 20.062 -21.312 -9.711 1 94.25 304 MET A N 1
ATOM 2394 C CA . MET A 1 304 ? 19.438 -22.547 -9.242 1 94.25 304 MET A CA 1
ATOM 2395 C C . MET A 1 304 ? 20.453 -23.672 -9.117 1 94.25 304 MET A C 1
ATOM 2397 O O . MET A 1 304 ? 20.484 -24.375 -8.109 1 94.25 304 MET A O 1
ATOM 2401 N N . GLU A 1 305 ? 21.281 -23.797 -10.055 1 93.19 305 GLU A N 1
ATOM 2402 C CA . GLU A 1 305 ? 22.312 -24.844 -10.07 1 93.19 305 GLU A CA 1
ATOM 2403 C C . GLU A 1 305 ? 23.266 -24.688 -8.898 1 93.19 305 GLU A C 1
ATOM 2405 O O . GLU A 1 305 ? 23.688 -25.688 -8.305 1 93.19 305 GLU A O 1
ATOM 2410 N N . ARG A 1 306 ? 23.453 -23.516 -8.555 1 92.19 306 ARG A N 1
ATOM 2411 C CA . ARG A 1 306 ? 24.391 -23.234 -7.484 1 92.19 306 ARG A CA 1
ATOM 2412 C C . ARG A 1 306 ? 23.75 -23.406 -6.117 1 92.19 306 ARG A C 1
ATOM 2414 O O . ARG A 1 306 ? 24.406 -23.797 -5.156 1 92.19 306 ARG A O 1
ATOM 2421 N N . GLU A 1 307 ? 22.516 -23.203 -6.078 1 93.94 307 GLU A N 1
ATOM 2422 C CA . GLU A 1 307 ? 21.875 -23 -4.781 1 93.94 307 GLU A CA 1
ATOM 2423 C C . GLU A 1 307 ? 21.141 -24.25 -4.328 1 93.94 307 GLU A C 1
ATOM 2425 O O . GLU A 1 307 ? 20.969 -24.484 -3.129 1 93.94 307 GLU A O 1
ATOM 2430 N N . VAL A 1 308 ? 20.703 -25.031 -5.172 1 95 308 VAL A N 1
ATOM 2431 C CA . VAL A 1 308 ? 19.75 -26.094 -4.875 1 95 308 VAL A CA 1
ATOM 2432 C C . VAL A 1 308 ? 20.391 -27.094 -3.902 1 95 308 VAL A C 1
ATOM 2434 O O . VAL A 1 308 ? 19.734 -27.547 -2.967 1 95 308 VAL A O 1
ATOM 2437 N N . LYS A 1 309 ? 21.641 -27.406 -4.066 1 92.12 309 LYS A N 1
ATOM 2438 C CA . LYS A 1 309 ? 22.312 -28.391 -3.223 1 92.12 309 LYS A CA 1
ATOM 2439 C C . LYS A 1 309 ? 22.344 -27.938 -1.767 1 92.12 309 LYS A C 1
ATOM 2441 O O . LYS A 1 309 ? 22.156 -28.75 -0.853 1 92.12 309 LYS A O 1
ATOM 2446 N N . SER A 1 310 ? 22.484 -26.703 -1.535 1 91.44 310 SER A N 1
ATOM 2447 C CA . SER A 1 310 ? 22.688 -26.188 -0.184 1 91.44 310 SER A CA 1
ATOM 2448 C C . SER A 1 310 ? 21.391 -25.625 0.392 1 91.44 310 SER A C 1
ATOM 2450 O O . SER A 1 310 ? 21.188 -25.672 1.605 1 91.44 310 SER A O 1
ATOM 2452 N N . LYS A 1 311 ? 20.562 -25.172 -0.471 1 89.12 311 LYS A N 1
ATOM 2453 C CA . LYS A 1 311 ? 19.453 -24.375 0.043 1 89.12 311 LYS A CA 1
ATOM 2454 C C . LYS A 1 311 ? 18.141 -25.156 -0.036 1 89.12 311 LYS A C 1
ATOM 2456 O O . LYS A 1 311 ? 17.203 -24.875 0.721 1 89.12 311 LYS A O 1
ATOM 2461 N N . TRP A 1 312 ? 18.047 -26.078 -0.864 1 89.94 312 T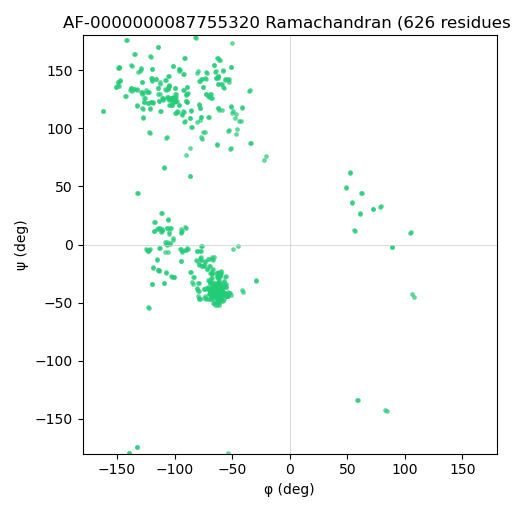RP A N 1
ATOM 2462 C CA . TRP A 1 312 ? 16.781 -26.797 -1.066 1 89.94 312 TRP A CA 1
ATOM 2463 C C . TRP A 1 312 ? 16.688 -28 -0.144 1 89.94 312 TRP A C 1
ATOM 2465 O O . TRP A 1 312 ? 17.641 -28.766 -0.006 1 89.94 312 TRP A O 1
ATOM 2475 N N . ARG A 1 313 ? 15.555 -28.078 0.552 1 84.12 313 ARG A N 1
ATOM 2476 C CA . ARG A 1 313 ? 15.234 -29.219 1.393 1 84.12 313 ARG A CA 1
ATOM 2477 C C . ARG A 1 313 ? 13.773 -29.609 1.25 1 84.12 313 ARG A C 1
ATOM 2479 O O . ARG A 1 313 ? 12.898 -28.75 1.139 1 84.12 313 ARG A O 1
ATOM 2486 N N . LEU A 1 314 ? 13.625 -30.875 1.092 1 77.81 314 LEU A N 1
ATOM 2487 C CA . LEU A 1 314 ? 12.242 -31.344 1.116 1 77.81 314 LEU A CA 1
ATOM 2488 C C . LEU A 1 314 ? 11.711 -31.406 2.547 1 77.81 314 LEU A C 1
ATOM 2490 O O . LEU A 1 314 ? 12.328 -32.031 3.41 1 77.81 314 LEU A O 1
ATOM 2494 N N . LYS A 1 315 ? 10.812 -30.484 2.797 1 70.19 315 LYS A N 1
ATOM 2495 C CA . LYS A 1 315 ? 10.25 -30.391 4.141 1 70.19 315 LYS A CA 1
ATOM 2496 C C . LYS A 1 315 ? 8.938 -31.172 4.242 1 70.19 315 LYS A C 1
ATOM 2498 O O . LYS A 1 315 ? 8.227 -31.328 3.25 1 70.19 315 LYS A O 1
ATOM 2503 N N . MET B 1 1 ? 9.414 21.094 24.75 1 87.19 1 MET B N 1
ATOM 2504 C CA . MET B 1 1 ? 8.797 21.719 23.578 1 87.19 1 MET B CA 1
ATOM 2505 C C . MET B 1 1 ? 9.359 23.125 23.344 1 87.19 1 MET B C 1
ATOM 2507 O O . MET B 1 1 ? 9.047 23.75 22.344 1 87.19 1 MET B O 1
ATOM 2511 N N . ALA B 1 2 ? 10.234 23.469 24.125 1 82.19 2 ALA B N 1
ATOM 2512 C CA . ALA B 1 2 ? 10.82 24.812 24.094 1 82.19 2 ALA B CA 1
ATOM 2513 C C . ALA B 1 2 ? 11.625 25.031 22.812 1 82.19 2 ALA B C 1
ATOM 2515 O O . ALA B 1 2 ? 11.867 26.172 22.406 1 82.19 2 ALA B O 1
ATOM 2516 N N . GLU B 1 3 ? 12 23.953 22.25 1 91.19 3 GLU B N 1
ATOM 2517 C CA . GLU B 1 3 ? 12.82 24.062 21.047 1 91.19 3 GLU B CA 1
ATOM 2518 C C . GLU B 1 3 ? 11.977 24.438 19.828 1 91.19 3 GLU B C 1
ATOM 2520 O O . GLU B 1 3 ? 12.516 24.812 18.797 1 91.19 3 GLU B O 1
ATOM 2525 N N . PHE B 1 4 ? 10.648 24.328 20.016 1 96.12 4 PHE B N 1
ATOM 2526 C CA . PHE B 1 4 ? 9.758 24.609 18.891 1 96.12 4 PHE B CA 1
ATOM 2527 C C . PHE B 1 4 ? 9.023 25.938 19.109 1 96.12 4 PHE B C 1
ATOM 2529 O O . PHE B 1 4 ? 8.625 26.25 20.234 1 96.12 4 PHE B O 1
ATOM 2536 N N . GLN B 1 5 ? 8.852 26.656 18.094 1 97.88 5 GLN B N 1
ATOM 2537 C CA . GLN B 1 5 ? 7.922 27.781 18.109 1 97.88 5 GLN B CA 1
ATOM 2538 C C . GLN B 1 5 ? 6.543 27.359 17.625 1 97.88 5 GLN B C 1
ATOM 2540 O O . GLN B 1 5 ? 6.422 26.453 16.781 1 97.88 5 GLN B O 1
ATOM 2545 N N . ALA B 1 6 ? 5.535 27.953 18.172 1 98.44 6 ALA B N 1
ATOM 2546 C CA . ALA B 1 6 ? 4.168 27.578 17.812 1 98.44 6 ALA B CA 1
ATOM 2547 C C . ALA B 1 6 ? 3.523 28.641 16.922 1 98.44 6 ALA B C 1
ATOM 2549 O O . ALA B 1 6 ? 3.662 29.828 17.172 1 98.44 6 ALA B O 1
ATOM 2550 N N . VAL B 1 7 ? 2.883 28.188 15.852 1 98.56 7 VAL B N 1
ATOM 2551 C CA . VAL B 1 7 ? 2.141 29.047 14.93 1 98.56 7 VAL B CA 1
ATOM 2552 C C . VAL B 1 7 ? 0.726 28.5 14.75 1 98.56 7 VAL B C 1
ATOM 2554 O O . VAL B 1 7 ? 0.538 27.312 14.508 1 98.56 7 VAL B O 1
ATOM 2557 N N . ILE B 1 8 ? -0.282 29.328 14.891 1 98.25 8 ILE B N 1
ATOM 2558 C CA . ILE B 1 8 ? -1.661 28.969 14.562 1 98.25 8 ILE B CA 1
ATOM 2559 C C . ILE B 1 8 ? -2.115 29.75 13.328 1 98.25 8 ILE B C 1
ATOM 2561 O O . ILE B 1 8 ? -1.979 30.984 13.273 1 98.25 8 ILE B O 1
ATOM 2565 N N . LEU B 1 9 ? -2.58 29.047 12.367 1 97.5 9 LEU B N 1
ATOM 2566 C CA . LEU B 1 9 ? -3.154 29.688 11.195 1 97.5 9 LEU B CA 1
ATOM 2567 C C . LEU B 1 9 ? -4.664 29.844 11.344 1 97.5 9 LEU B C 1
ATOM 2569 O O . LEU B 1 9 ? -5.402 28.859 11.297 1 97.5 9 LEU B O 1
ATOM 2573 N N . ALA B 1 10 ? -5.098 31.062 11.453 1 95.88 10 ALA B N 1
ATOM 2574 C CA . ALA B 1 10 ? -6.496 31.375 11.727 1 95.88 10 ALA B CA 1
ATOM 2575 C C . ALA B 1 10 ? -7.012 32.469 10.781 1 95.88 10 ALA B C 1
ATOM 2577 O O . ALA B 1 10 ? -7.672 33.406 11.219 1 95.88 10 ALA B O 1
ATOM 2578 N N . GLY B 1 11 ? -6.676 32.344 9.516 1 92.31 11 GLY B N 1
ATOM 2579 C CA . GLY B 1 11 ? -7.059 33.375 8.578 1 92.31 11 GLY B CA 1
ATOM 2580 C C . GLY B 1 11 ? -8.078 32.906 7.551 1 92.31 11 GLY B C 1
ATOM 2581 O O . GLY B 1 11 ? -8.547 33.719 6.738 1 92.31 11 GLY B O 1
ATOM 2582 N N . GLY B 1 12 ? -8.461 31.656 7.547 1 88.62 12 GLY B N 1
ATOM 2583 C CA . GLY B 1 12 ? -9.391 31.156 6.551 1 88.62 12 GLY B CA 1
ATOM 2584 C C . GLY B 1 12 ? -10.75 31.828 6.609 1 88.62 12 GLY B C 1
ATOM 2585 O O . GLY B 1 12 ? -11.242 32.156 7.695 1 88.62 12 GLY B O 1
ATOM 2586 N N . SER B 1 13 ? -11.383 32.062 5.484 1 83.12 13 SER B N 1
ATOM 2587 C CA . SER B 1 13 ? -12.648 32.781 5.402 1 83.12 13 SER B CA 1
ATOM 2588 C C . SER B 1 13 ? -13.781 31.984 6.051 1 83.12 13 SER B C 1
ATOM 2590 O O . SER B 1 13 ? -14.766 32.562 6.516 1 83.12 13 SER B O 1
ATOM 2592 N N . GLY B 1 14 ? -13.625 30.688 6.008 1 88.12 14 GLY B N 1
ATOM 2593 C CA . GLY B 1 14 ? -14.672 29.859 6.574 1 88.12 14 GLY B CA 1
ATOM 2594 C C . GLY B 1 14 ? -15.93 29.828 5.727 1 88.12 14 GLY B C 1
ATOM 2595 O O . GLY B 1 14 ? -17.031 29.625 6.246 1 88.12 14 GLY B O 1
ATOM 2596 N N . VAL B 1 15 ? -15.836 29.953 4.492 1 86.94 15 VAL B N 1
ATOM 2597 C CA . VAL B 1 15 ? -16.953 30.094 3.566 1 86.94 15 VAL B CA 1
ATOM 2598 C C . VAL B 1 15 ? -17.812 28.828 3.617 1 86.94 15 VAL B C 1
ATOM 2600 O O . VAL B 1 15 ? -19.047 28.906 3.475 1 86.94 15 VAL B O 1
ATOM 2603 N N . ARG B 1 16 ? -17.297 27.75 3.912 1 88.44 16 ARG B N 1
ATOM 2604 C CA . ARG B 1 16 ? -18.016 26.484 3.947 1 88.44 16 ARG B CA 1
ATOM 2605 C C . ARG B 1 16 ? -18.938 26.406 5.16 1 88.44 16 ARG B C 1
ATOM 2607 O O . ARG B 1 16 ? -19.828 25.562 5.227 1 88.44 16 ARG B O 1
ATOM 2614 N N . LEU B 1 17 ? -18.734 27.297 6.109 1 92.94 17 LEU B N 1
ATOM 2615 C CA . LEU B 1 17 ? -19.516 27.297 7.336 1 92.94 17 LEU B CA 1
ATOM 2616 C C . LEU B 1 17 ? -20.547 28.422 7.332 1 92.94 17 LEU B C 1
ATOM 2618 O O . LEU B 1 17 ? -21.219 28.656 8.328 1 92.94 17 LEU B O 1
ATOM 2622 N N . TYR B 1 18 ? -20.688 29.047 6.211 1 91.44 18 TYR B N 1
ATOM 2623 C CA . TYR B 1 18 ? -21.719 30.062 6.105 1 91.44 18 TYR B CA 1
ATOM 2624 C C . TYR B 1 18 ? -23.094 29.469 6.445 1 91.44 18 TYR B C 1
ATOM 2626 O O . TYR B 1 18 ? -23.406 28.359 6.051 1 91.44 18 TYR B O 1
ATOM 2634 N N . PRO B 1 19 ? -23.828 30.172 7.219 1 93.12 19 PRO B N 1
ATOM 2635 C CA . PRO B 1 19 ? -23.766 31.578 7.609 1 93.12 19 PRO B CA 1
ATOM 2636 C C . PRO B 1 19 ? -23.156 31.781 9 1 93.12 19 PRO B C 1
ATOM 2638 O O . PRO B 1 19 ? -23.172 32.906 9.531 1 93.12 19 PRO B O 1
ATOM 2641 N N . LEU B 1 20 ? -22.719 30.703 9.57 1 92.44 20 LEU B N 1
ATOM 2642 C CA . LEU B 1 20 ? -22.125 30.812 10.898 1 92.44 20 LEU B CA 1
ATOM 2643 C C . LEU B 1 20 ? -20.984 31.828 10.914 1 92.44 20 LEU B C 1
ATOM 2645 O O . LEU B 1 20 ? -20.719 32.438 11.945 1 92.44 20 LEU B O 1
ATOM 2649 N N . THR B 1 21 ? -20.359 32 9.75 1 93.38 21 THR B N 1
ATOM 2650 C CA . THR B 1 21 ? -19.172 32.812 9.664 1 93.38 21 THR B CA 1
ATOM 2651 C C . THR B 1 21 ? -19.484 34.188 9.039 1 93.38 21 THR B C 1
ATOM 2653 O O . THR B 1 21 ? -18.594 34.906 8.594 1 93.38 21 THR B O 1
ATOM 2656 N N . GLU B 1 22 ? -20.719 34.469 8.977 1 91.25 22 GLU B N 1
ATOM 2657 C CA . GLU B 1 22 ? -21.109 35.75 8.398 1 91.25 22 GLU B CA 1
ATOM 2658 C C . GLU B 1 22 ? -20.578 36.938 9.227 1 91.25 22 GLU B C 1
ATOM 2660 O O . GLU B 1 22 ? -19.984 37.844 8.68 1 91.25 22 GLU B O 1
ATOM 2665 N N . ASP B 1 23 ? -20.719 36.844 10.57 1 91.12 23 ASP B N 1
ATOM 2666 C CA . ASP B 1 23 ? -20.328 37.938 11.43 1 91.12 23 ASP B CA 1
ATOM 2667 C C . ASP B 1 23 ? -19.281 37.5 12.445 1 91.12 23 ASP B C 1
ATOM 2669 O O . ASP B 1 23 ? -18.766 38.312 13.219 1 91.12 23 ASP B O 1
ATOM 2673 N N . THR B 1 24 ? -19 36.312 12.453 1 94.19 24 THR B N 1
ATOM 2674 C CA . THR B 1 24 ? -18.047 35.75 13.406 1 94.19 24 THR B CA 1
ATOM 2675 C C . THR B 1 24 ? -16.953 34.969 12.688 1 94.19 24 THR B C 1
ATOM 2677 O O . THR B 1 24 ? -17.234 34.031 11.945 1 94.19 24 THR B O 1
ATOM 2680 N N . PRO B 1 25 ? -15.727 35.344 12.906 1 94.94 25 PRO B N 1
ATOM 2681 C CA . PRO B 1 25 ? -14.648 34.562 12.305 1 94.94 25 PRO B CA 1
ATOM 2682 C C . PRO B 1 25 ? -14.672 33.094 12.734 1 94.94 25 PRO B C 1
ATOM 2684 O O . PRO B 1 25 ? -15.031 32.781 13.875 1 94.94 25 PRO B O 1
ATOM 2687 N N . LYS B 1 26 ? -14.203 32.25 11.859 1 95.75 26 LYS B N 1
ATOM 2688 C CA . LYS B 1 26 ? -14.234 30.797 12.094 1 95.75 26 LYS B CA 1
ATOM 2689 C C . LYS B 1 26 ? -13.562 30.438 13.406 1 95.75 26 LYS B C 1
ATOM 2691 O O . LYS B 1 26 ? -14.117 29.688 14.211 1 95.75 26 LYS B O 1
ATOM 2696 N N . PRO B 1 27 ? -12.391 31 13.758 1 96.69 27 PRO B N 1
ATOM 2697 C CA . PRO B 1 27 ? -11.711 30.609 15 1 96.69 27 PRO B CA 1
ATOM 2698 C C . PRO B 1 27 ? -12.484 31.031 16.25 1 96.69 27 PRO B C 1
ATOM 2700 O O . PRO B 1 27 ? -12.172 30.562 17.359 1 96.69 27 PRO B O 1
ATOM 2703 N N . LEU B 1 28 ? -13.523 31.859 16.094 1 97.12 28 LEU B N 1
ATOM 2704 C CA . LEU B 1 28 ? -14.266 32.375 17.25 1 97.12 28 LEU B CA 1
ATOM 2705 C C . LEU B 1 28 ? -15.633 31.703 17.359 1 97.12 28 LEU B C 1
ATOM 2707 O O . LEU B 1 28 ? -16.422 32.031 18.234 1 97.12 28 LEU B O 1
ATOM 2711 N N . LEU B 1 29 ? -15.898 30.828 16.438 1 96.81 29 LEU B N 1
ATOM 2712 C CA . LEU B 1 29 ? -17.125 30.047 16.578 1 96.81 29 LEU B CA 1
ATOM 2713 C C . LEU B 1 29 ? -17.094 29.203 17.844 1 96.81 29 LEU B C 1
ATOM 2715 O O . LEU B 1 29 ? -16.047 28.656 18.203 1 96.81 29 LEU B O 1
ATOM 2719 N N . LEU B 1 30 ? -18.234 29.062 18.469 1 96.06 30 LEU B N 1
ATOM 2720 C CA . LEU B 1 30 ? -18.297 28.422 19.781 1 96.06 30 LEU B CA 1
ATOM 2721 C C . LEU B 1 30 ? -18.547 26.922 19.641 1 96.06 30 LEU B C 1
ATOM 2723 O O . LEU B 1 30 ? -19.359 26.5 18.812 1 96.06 30 LEU B O 1
ATOM 2727 N N . VAL B 1 31 ? -17.781 26.172 20.359 1 96.12 31 VAL B N 1
ATOM 2728 C CA . VAL B 1 31 ? -17.969 24.734 20.578 1 96.12 31 VAL B CA 1
ATOM 2729 C C . VAL B 1 31 ? -17.953 24.422 22.062 1 96.12 31 VAL B C 1
ATOM 2731 O O . VAL B 1 31 ? -16.938 24.625 22.734 1 96.12 31 VAL B O 1
ATOM 2734 N N . ASN B 1 32 ? -19.078 23.938 22.562 1 94.06 32 ASN B N 1
ATOM 2735 C CA . ASN B 1 32 ? -19.234 23.688 24 1 94.06 32 ASN B CA 1
ATOM 2736 C C . ASN B 1 32 ? -18.922 24.938 24.828 1 94.06 32 ASN B C 1
ATOM 2738 O O . ASN B 1 32 ? -18.203 24.875 25.812 1 94.06 32 ASN B O 1
ATOM 2742 N N . GLY B 1 33 ? -19.281 26.016 24.297 1 93.38 33 GLY B N 1
ATOM 2743 C CA . GLY B 1 33 ? -19.234 27.281 25.047 1 93.38 33 GLY B CA 1
ATOM 2744 C C . GLY B 1 33 ? -17.891 27.984 24.922 1 93.38 33 GLY B C 1
ATOM 2745 O O . GLY B 1 33 ? -17.719 29.094 25.453 1 93.38 33 GLY B O 1
ATOM 2746 N N . LYS B 1 34 ? -16.984 27.484 24.297 1 95.12 34 LYS B N 1
ATOM 2747 C CA . LYS B 1 34 ? -15.68 28.094 24.094 1 95.12 34 LYS B CA 1
ATOM 2748 C C . LYS B 1 34 ? -15.391 28.281 22.609 1 95.12 34 LYS B C 1
ATOM 2750 O O . LYS B 1 34 ? -15.797 27.469 21.781 1 95.12 34 LYS B O 1
ATOM 2755 N N . PRO B 1 35 ? -14.727 29.375 22.266 1 96.69 35 PRO B N 1
ATOM 2756 C CA . PRO B 1 35 ? -14.367 29.547 20.844 1 96.69 35 PRO B CA 1
ATOM 2757 C C . PRO B 1 35 ? -13.367 28.5 20.375 1 96.69 35 PRO B C 1
ATOM 2759 O O . PRO B 1 35 ? -12.578 27.984 21.156 1 96.69 35 PRO B O 1
ATOM 2762 N N . LEU B 1 36 ? -13.352 28.203 19.094 1 96.88 36 LEU B N 1
ATOM 2763 C CA . LEU B 1 36 ? -12.469 27.219 18.516 1 96.88 36 LEU B CA 1
ATOM 2764 C C . LEU B 1 36 ? -11.016 27.484 18.891 1 96.88 36 LEU B C 1
ATOM 2766 O O . LEU B 1 36 ? -10.266 26.562 19.219 1 96.88 36 LEU B O 1
ATOM 2770 N N . ILE B 1 37 ? -10.562 28.703 18.891 1 96.81 37 ILE B N 1
ATOM 2771 C CA . ILE B 1 37 ? -9.172 29.094 19.109 1 96.81 37 ILE B CA 1
ATOM 2772 C C . ILE B 1 37 ? -8.75 28.688 20.531 1 96.81 37 ILE B C 1
ATOM 2774 O O . ILE B 1 37 ? -7.574 28.422 20.781 1 96.81 37 ILE B O 1
ATOM 2778 N N . TYR B 1 38 ? -9.711 28.609 21.438 1 96.12 38 TYR B N 1
ATOM 2779 C CA . TYR B 1 38 ? -9.43 28.188 22.797 1 96.12 38 TYR B CA 1
ATOM 2780 C C . TYR B 1 38 ? -8.75 26.812 22.812 1 96.12 38 TYR B C 1
ATOM 2782 O O . TYR B 1 38 ? -7.805 26.609 23.578 1 96.12 38 TYR B O 1
ATOM 2790 N N . TYR B 1 39 ? -9.18 25.969 22.047 1 96.56 39 TYR B N 1
ATOM 2791 C CA . TYR B 1 39 ? -8.75 24.578 22.094 1 96.56 39 TYR B CA 1
ATOM 2792 C C . TYR B 1 39 ? -7.309 24.438 21.594 1 96.56 39 TYR B C 1
ATOM 2794 O O . TYR B 1 39 ? -6.547 23.625 22.109 1 96.56 39 TYR B O 1
ATOM 2802 N N . GLN B 1 40 ? -6.891 25.188 20.594 1 96.62 40 GLN B N 1
ATOM 2803 C CA . GLN B 1 40 ? -5.5 25.172 20.141 1 96.62 40 GLN B CA 1
ATOM 2804 C C . GLN B 1 40 ? -4.582 25.797 21.188 1 96.62 40 GLN B C 1
ATOM 2806 O O . GLN B 1 40 ? -3.494 25.281 21.453 1 96.62 40 GLN B O 1
ATOM 2811 N N . LEU B 1 41 ? -5.078 26.875 21.766 1 96.44 41 LEU B N 1
ATOM 2812 C CA . LEU B 1 41 ? -4.277 27.547 22.797 1 96.44 41 LEU B CA 1
ATOM 2813 C C . LEU B 1 41 ? -4.098 26.641 24.016 1 96.44 41 LEU B C 1
ATOM 2815 O O . LEU B 1 41 ? -2.9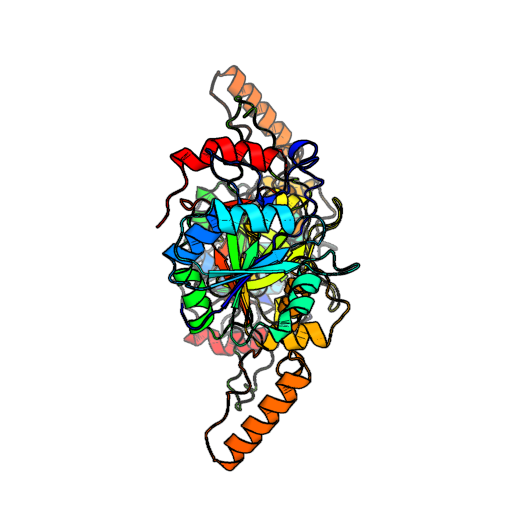88 26.5 24.531 1 96.44 41 LEU B O 1
ATOM 2819 N N . ALA B 1 42 ? -5.184 26.031 24.391 1 94.75 42 ALA B N 1
ATOM 2820 C CA . ALA B 1 42 ? -5.129 25.109 25.516 1 94.75 42 ALA B CA 1
ATOM 2821 C C . ALA B 1 42 ? -4.203 23.938 25.234 1 94.75 42 ALA B C 1
ATOM 2823 O O . ALA B 1 42 ? -3.434 23.516 26.094 1 94.75 42 ALA B O 1
ATOM 2824 N N . LEU B 1 43 ? -4.273 23.391 24.047 1 95.94 43 LEU B N 1
ATOM 2825 C CA . LEU B 1 43 ? -3.42 22.297 23.625 1 95.94 43 LEU B CA 1
ATOM 2826 C C . LEU B 1 43 ? -1.947 22.672 23.703 1 95.94 43 LEU B C 1
ATOM 2828 O O . LEU B 1 43 ? -1.135 21.922 24.25 1 95.94 43 LEU B O 1
ATOM 2832 N N . LEU B 1 44 ? -1.629 23.812 23.203 1 96.75 44 LEU B N 1
ATOM 2833 C CA . LEU B 1 44 ? -0.251 24.297 23.203 1 96.75 44 LEU B CA 1
ATOM 2834 C C . LEU B 1 44 ? 0.234 24.562 24.625 1 96.75 44 LEU B C 1
ATOM 2836 O O . LEU B 1 44 ? 1.342 24.156 24.984 1 96.75 44 LEU B O 1
ATOM 2840 N N . GLU B 1 45 ? -0.617 25.172 25.406 1 94.75 45 GLU B N 1
ATOM 2841 C CA . GLU B 1 45 ? -0.253 25.438 26.797 1 94.75 45 GLU B CA 1
ATOM 2842 C C . GLU B 1 45 ? 0.014 24.141 27.562 1 94.75 45 GLU B C 1
ATOM 2844 O O . GLU B 1 45 ? 1.027 24.016 28.25 1 94.75 45 GLU B O 1
ATOM 2849 N N . ASN B 1 46 ? -0.877 23.266 27.375 1 94 46 ASN B N 1
ATOM 2850 C CA . ASN B 1 46 ? -0.749 21.969 28.047 1 94 46 ASN B CA 1
ATOM 2851 C C . ASN B 1 46 ? 0.491 21.219 27.578 1 94 46 ASN B C 1
ATOM 2853 O O . ASN B 1 46 ? 1.01 20.359 28.281 1 94 46 ASN B O 1
ATOM 2857 N N . SER B 1 47 ? 0.95 21.531 26.406 1 95.25 47 SER B N 1
ATOM 2858 C CA . SER B 1 47 ? 2.102 20.844 25.828 1 95.25 47 SER B CA 1
ATOM 2859 C C . SER B 1 47 ? 3.404 21.547 26.188 1 95.25 47 SER B C 1
ATOM 2861 O O . SER B 1 47 ? 4.484 21.125 25.766 1 95.25 47 SER B O 1
ATOM 2863 N N . GLY B 1 48 ? 3.303 22.703 26.859 1 94.44 48 GLY B N 1
ATOM 2864 C CA . GLY B 1 48 ? 4.496 23.344 27.391 1 94.44 48 GLY B CA 1
ATOM 2865 C C . GLY B 1 48 ? 4.934 24.562 26.594 1 94.44 48 GLY B C 1
ATOM 2866 O O . GLY B 1 48 ? 6.016 25.094 26.828 1 94.44 48 GLY B O 1
ATOM 2867 N N . PHE B 1 49 ? 4.117 24.984 25.734 1 95.56 49 PHE B N 1
ATOM 2868 C CA . PHE B 1 49 ? 4.438 26.203 25 1 95.56 49 PHE B CA 1
ATOM 2869 C C . PHE B 1 49 ? 4.098 27.438 25.844 1 95.56 49 PHE B C 1
ATOM 2871 O O . PHE B 1 49 ? 3.096 27.453 26.562 1 95.56 49 PHE B O 1
ATOM 2878 N N . SER B 1 50 ? 4.887 28.484 25.641 1 95.06 50 SER B N 1
ATOM 2879 C CA . SER B 1 50 ? 4.648 29.719 26.391 1 95.06 50 SER B CA 1
ATOM 2880 C C . SER B 1 50 ? 4.207 30.844 25.469 1 95.06 50 SER B C 1
ATOM 2882 O O . SER B 1 50 ? 3.641 31.844 25.922 1 95.06 50 SER B O 1
ATOM 2884 N N . ASP B 1 51 ? 4.535 30.719 24.266 1 95.56 51 ASP B N 1
ATOM 2885 C CA . ASP B 1 51 ? 4.199 31.75 23.281 1 95.56 51 ASP B CA 1
ATOM 2886 C C . ASP B 1 51 ? 3.689 31.125 21.984 1 95.56 51 ASP B C 1
ATOM 2888 O O . ASP B 1 51 ? 4 29.969 21.672 1 95.56 51 ASP B O 1
ATOM 2892 N N . VAL B 1 52 ? 2.912 31.906 21.328 1 97.56 52 VAL B N 1
ATOM 2893 C CA . VAL B 1 52 ? 2.377 31.438 20.047 1 97.56 52 VAL B CA 1
ATOM 2894 C C . VAL B 1 52 ? 2.174 32.625 19.109 1 97.56 52 VAL B C 1
ATOM 2896 O O . VAL B 1 52 ? 1.83 33.719 19.547 1 97.56 52 VAL B O 1
ATOM 2899 N N . LEU B 1 53 ? 2.516 32.375 17.875 1 97.94 53 LEU B N 1
ATOM 2900 C CA . LEU B 1 53 ? 2.195 33.312 16.812 1 97.94 53 LEU B CA 1
ATOM 2901 C C . LEU B 1 53 ? 0.862 32.969 16.156 1 97.94 53 LEU B C 1
ATOM 2903 O O . LEU B 1 53 ? 0.724 31.891 15.555 1 97.94 53 LEU B O 1
ATOM 2907 N N . LEU B 1 54 ? -0.111 33.844 16.297 1 97.81 54 LEU B N 1
ATOM 2908 C CA . LEU B 1 54 ? -1.423 33.656 15.688 1 97.81 54 LEU B CA 1
ATOM 2909 C C . LEU B 1 54 ? -1.547 34.469 14.406 1 97.81 54 LEU B C 1
ATOM 2911 O O . LEU B 1 54 ? -1.551 35.688 14.453 1 97.81 54 LEU B O 1
ATOM 2915 N N . VAL B 1 55 ? -1.641 33.781 13.281 1 97.25 55 VAL B N 1
ATOM 2916 C CA . VAL B 1 55 ? -1.699 34.469 11.984 1 97.25 55 VAL B CA 1
ATOM 2917 C C . VAL B 1 55 ? -3.143 34.5 11.484 1 97.25 55 VAL B C 1
ATOM 2919 O O . VAL B 1 55 ? -3.793 33.438 11.383 1 97.25 55 VAL B O 1
ATOM 2922 N N . THR B 1 56 ? -3.639 35.656 11.148 1 95.94 56 THR B N 1
ATOM 2923 C CA . THR B 1 56 ? -5.031 35.812 10.742 1 95.94 56 THR B CA 1
ATOM 2924 C C . THR B 1 56 ? -5.148 36.781 9.578 1 95.94 56 THR B C 1
ATOM 2926 O O . THR B 1 56 ? -4.148 37.125 8.961 1 95.94 56 THR B O 1
ATOM 2929 N N . ALA B 1 57 ? -6.359 37 9.141 1 93 57 ALA B N 1
ATOM 2930 C CA . ALA B 1 57 ? -6.641 37.969 8.078 1 93 57 ALA B CA 1
ATOM 2931 C C . ALA B 1 57 ? -6.957 39.344 8.664 1 93 57 ALA B C 1
ATOM 2933 O O . ALA B 1 57 ? -7.359 39.438 9.82 1 93 57 ALA B O 1
ATOM 2934 N N . LYS B 1 58 ? -6.84 40.344 7.848 1 91.56 58 LYS B N 1
ATOM 2935 C CA . LYS B 1 58 ? -7.008 41.719 8.273 1 91.56 58 LYS B CA 1
ATOM 2936 C C . LYS B 1 58 ? -8.422 41.969 8.805 1 91.56 58 LYS B C 1
ATOM 2938 O O . LYS B 1 58 ? -8.602 42.688 9.781 1 91.56 58 LYS B O 1
ATOM 2943 N N . ASP B 1 59 ? -9.336 41.344 8.195 1 89.5 59 ASP B N 1
ATOM 2944 C CA . ASP B 1 59 ? -10.727 41.625 8.539 1 89.5 59 ASP B CA 1
ATOM 2945 C C . ASP B 1 59 ? -11.133 40.938 9.828 1 89.5 59 ASP B C 1
ATOM 2947 O O . ASP B 1 59 ? -12.172 41.219 10.414 1 89.5 59 ASP B O 1
ATOM 2951 N N . MET B 1 60 ? -10.234 40.125 10.367 1 93 60 MET B N 1
ATOM 2952 C CA . MET B 1 60 ? -10.586 39.344 11.539 1 93 60 MET B CA 1
ATOM 2953 C C . MET B 1 60 ? -9.766 39.75 12.758 1 93 60 MET B C 1
ATOM 2955 O O . MET B 1 60 ? -10.086 39.406 13.891 1 93 60 MET B O 1
ATOM 2959 N N . ILE B 1 61 ? -8.766 40.5 12.547 1 94.62 61 ILE B N 1
ATOM 2960 C CA . ILE B 1 61 ? -7.723 40.688 13.547 1 94.62 61 ILE B CA 1
ATOM 2961 C C . ILE B 1 61 ? -8.32 41.375 14.781 1 94.62 61 ILE B C 1
ATOM 2963 O O . ILE B 1 61 ? -7.973 41.031 15.914 1 94.62 61 ILE B O 1
ATOM 2967 N N . ASP B 1 62 ? -9.281 42.281 14.641 1 95.81 62 ASP B N 1
ATOM 2968 C CA . ASP B 1 62 ? -9.828 43 15.773 1 95.81 62 ASP B CA 1
ATOM 2969 C C . ASP B 1 62 ? -10.625 42.094 16.703 1 95.81 62 ASP B C 1
ATOM 2971 O O . ASP B 1 62 ? -10.484 42.156 17.922 1 95.81 62 ASP B O 1
ATOM 2975 N N . GLN B 1 63 ? -11.383 41.312 16.141 1 96.25 63 GLN B N 1
ATOM 2976 C CA . GLN B 1 63 ? -12.188 40.406 16.938 1 96.25 63 GLN B CA 1
ATOM 2977 C C . GLN B 1 63 ? -11.305 39.375 17.672 1 96.25 63 GLN B C 1
ATOM 2979 O O . GLN B 1 63 ? -11.57 39.031 18.828 1 96.25 63 GLN B O 1
ATOM 2984 N N . LEU B 1 64 ? -10.289 38.906 17.031 1 96.5 64 LEU B N 1
ATOM 2985 C CA . LEU B 1 64 ? -9.383 37.938 17.656 1 96.5 64 LEU B CA 1
ATOM 2986 C C . LEU B 1 64 ? -8.578 38.594 18.781 1 96.5 64 LEU B C 1
ATOM 2988 O O . LEU B 1 64 ? -8.383 38 19.828 1 96.5 64 LEU B O 1
ATOM 2992 N N . LYS B 1 65 ? -8.156 39.844 18.547 1 96.31 65 LYS B N 1
ATOM 2993 C CA . LYS B 1 65 ? -7.438 40.562 19.594 1 96.31 65 LYS B CA 1
ATOM 2994 C C . LYS B 1 65 ? -8.312 40.781 20.828 1 96.31 65 LYS B C 1
ATOM 2996 O O . LYS B 1 65 ? -7.848 40.625 21.953 1 96.31 65 LYS B O 1
ATOM 3001 N N . THR B 1 66 ? -9.531 41.094 20.562 1 96.25 66 THR B N 1
ATOM 3002 C CA . THR B 1 66 ? -10.469 41.312 21.656 1 96.25 66 THR B CA 1
ATOM 3003 C C . THR B 1 66 ? -10.609 40.031 22.484 1 96.25 66 THR B C 1
ATOM 3005 O O . THR B 1 66 ? -10.578 40.094 23.719 1 96.25 66 THR B O 1
ATOM 3008 N N . TYR B 1 67 ? -10.766 38.969 21.828 1 95.38 67 TYR B N 1
ATOM 3009 C CA . TYR B 1 67 ? -10.898 37.719 22.547 1 95.38 67 TYR B CA 1
ATOM 3010 C C . TYR B 1 67 ? -9.648 37.406 23.375 1 95.38 67 TYR B C 1
ATOM 3012 O O . TYR B 1 67 ? -9.742 37.094 24.562 1 95.38 67 TYR B O 1
ATOM 3020 N N . VAL B 1 68 ? -8.438 37.469 22.766 1 92.81 68 VAL B N 1
ATOM 3021 C CA . VAL B 1 68 ? -7.188 37.094 23.406 1 92.81 68 VAL B CA 1
ATOM 3022 C C . VAL B 1 68 ? -6.898 38 24.594 1 92.81 68 VAL B C 1
ATOM 3024 O O . VAL B 1 68 ? -6.43 37.531 25.641 1 92.81 68 VAL B O 1
ATOM 3027 N N . LEU B 1 69 ? -7.285 39.219 24.469 1 88.56 69 LEU B N 1
ATOM 3028 C CA . LEU B 1 69 ? -6.961 40.219 25.484 1 88.56 69 LEU B CA 1
ATOM 3029 C C . LEU B 1 69 ? -7.98 40.188 26.625 1 88.56 69 LEU B C 1
ATOM 3031 O O . LEU B 1 69 ? -7.617 40.344 27.781 1 88.56 69 LEU B O 1
ATOM 3035 N N . SER B 1 70 ? -9.18 39.875 26.297 1 90.81 70 SER B N 1
ATOM 3036 C CA . SER B 1 70 ? -10.227 40.125 27.281 1 90.81 70 SER B CA 1
ATOM 3037 C C . SER B 1 70 ? -10.859 38.844 27.766 1 90.81 70 SER B C 1
ATOM 3039 O O . SER B 1 70 ? -11.438 38.781 28.844 1 90.81 70 SER B O 1
ATOM 3041 N N . GLN B 1 71 ? -10.719 37.875 26.984 1 88.75 71 GLN B N 1
ATOM 3042 C CA . GLN B 1 71 ? -11.5 36.719 27.328 1 88.75 71 GLN B CA 1
ATOM 3043 C C . GLN B 1 71 ? -10.602 35.5 27.594 1 88.75 71 GLN B C 1
ATOM 3045 O O . GLN B 1 71 ? -10.898 34.688 28.453 1 88.75 71 GLN B O 1
ATOM 3050 N N . TYR B 1 72 ? -9.562 35.438 26.891 1 91.38 72 TYR B N 1
ATOM 3051 C CA . TYR B 1 72 ? -8.656 34.312 27.094 1 91.38 72 TYR B CA 1
ATOM 3052 C C . TYR B 1 72 ? -7.934 34.438 28.438 1 91.38 72 TYR B C 1
ATOM 3054 O O . TYR B 1 72 ? -7.281 35.438 28.703 1 91.38 72 TYR B O 1
ATOM 3062 N N . ASN B 1 73 ? -7.988 33.406 29.25 1 88.94 73 ASN B N 1
ATOM 3063 C CA . ASN B 1 73 ? -7.449 33.469 30.609 1 88.94 73 ASN B CA 1
ATOM 3064 C C . ASN B 1 73 ? -6.238 32.531 30.766 1 88.94 73 ASN B C 1
ATOM 3066 O O . ASN B 1 73 ? -5.812 32.25 31.891 1 88.94 73 ASN B O 1
ATOM 3070 N N . GLY B 1 74 ? -5.75 32.094 29.734 1 89.06 74 GLY B N 1
ATOM 3071 C CA . GLY B 1 74 ? -4.574 31.25 29.844 1 89.06 74 GLY B CA 1
ATOM 3072 C C . GLY B 1 74 ? -3.287 32.031 30.016 1 89.06 74 GLY B C 1
ATOM 3073 O O . GLY B 1 74 ? -3.307 33.25 30.094 1 89.06 74 GLY B O 1
ATOM 3074 N N . LYS B 1 75 ? -2.158 31.281 30.172 1 89.94 75 LYS B N 1
ATOM 3075 C CA . LYS B 1 75 ? -0.854 31.875 30.453 1 89.94 75 LYS B CA 1
ATOM 3076 C C . LYS B 1 75 ? -0.064 32.094 29.172 1 89.94 75 LYS B C 1
ATOM 3078 O O . LYS B 1 75 ? 0.99 32.719 29.188 1 89.94 75 LYS B O 1
ATOM 3083 N N . MET B 1 76 ? -0.599 31.672 28.109 1 90.56 76 MET B N 1
ATOM 3084 C CA . MET B 1 76 ? 0.08 31.734 26.828 1 90.56 76 MET B CA 1
ATOM 3085 C C . MET B 1 76 ? 0.206 33.188 26.344 1 90.56 76 MET B C 1
ATOM 3087 O O . MET B 1 76 ? -0.759 33.938 26.406 1 90.56 76 MET B O 1
ATOM 3091 N N . SER B 1 77 ? 1.421 33.625 25.953 1 94.56 77 SER B N 1
ATOM 3092 C CA . SER B 1 77 ? 1.591 34.875 25.25 1 94.56 77 SER B CA 1
ATOM 3093 C C . SER B 1 77 ? 1.232 34.75 23.781 1 94.56 77 SER B C 1
ATOM 3095 O O . SER B 1 77 ? 1.868 34 23.047 1 94.56 77 SER B O 1
ATOM 3097 N N . VAL B 1 78 ? 0.251 35.531 23.375 1 97 78 VAL B N 1
ATOM 3098 C CA . VAL B 1 78 ? -0.252 35.406 22.016 1 97 78 VAL B CA 1
ATOM 3099 C C . VAL B 1 78 ? 0.107 36.656 21.219 1 97 78 VAL B C 1
ATOM 3101 O O . VAL B 1 78 ? -0.308 37.781 21.562 1 97 78 VAL B O 1
ATOM 3104 N N . GLU B 1 79 ? 0.927 36.5 20.219 1 97.19 79 GLU B N 1
ATOM 3105 C CA . GLU B 1 79 ? 1.169 37.562 19.25 1 97.19 79 GLU B CA 1
ATOM 3106 C C . GLU B 1 79 ? 0.298 37.375 18.016 1 97.19 79 GLU B C 1
ATOM 3108 O O . GLU B 1 79 ? 0.405 36.375 17.312 1 97.19 79 GLU B O 1
ATOM 3113 N N . ILE B 1 80 ? -0.556 38.375 17.719 1 97.12 80 ILE B N 1
ATOM 3114 C CA . ILE B 1 80 ? -1.477 38.281 16.594 1 97.12 80 ILE B CA 1
ATOM 3115 C C . ILE B 1 80 ? -0.945 39.094 15.422 1 97.12 80 ILE B C 1
ATOM 3117 O O . ILE B 1 80 ? -0.593 40.281 15.586 1 97.12 80 ILE B O 1
ATOM 3121 N N . VAL B 1 81 ? -0.83 38.438 14.281 1 95.62 81 VAL B N 1
ATOM 3122 C CA . VAL B 1 81 ? -0.35 39.094 13.07 1 95.62 81 VAL B CA 1
ATOM 3123 C C . VAL B 1 81 ? -1.373 38.906 11.945 1 95.62 81 VAL B C 1
ATOM 3125 O O . VAL B 1 81 ? -1.895 37.812 11.742 1 95.62 81 VAL B O 1
ATOM 3128 N N . ALA B 1 82 ? -1.707 39.969 11.242 1 94.31 82 ALA B N 1
ATOM 3129 C CA . ALA B 1 82 ? -2.596 39.906 10.086 1 94.31 82 ALA B CA 1
ATOM 3130 C C . ALA B 1 82 ? -1.801 39.906 8.781 1 94.31 82 ALA B C 1
ATOM 3132 O O . ALA B 1 82 ? -0.843 40.656 8.617 1 94.31 82 ALA B O 1
ATOM 3133 N N . VAL B 1 83 ? -2.135 38.875 8.016 1 90.56 83 VAL B N 1
ATOM 3134 C CA . VAL B 1 83 ? -1.514 38.812 6.695 1 90.56 83 VAL B CA 1
ATOM 3135 C C . VAL B 1 83 ? -2.168 39.844 5.773 1 90.56 83 VAL B C 1
ATOM 3137 O O . VAL B 1 83 ? -3.383 40.062 5.824 1 90.56 83 VAL B O 1
ATOM 3140 N N . GLU B 1 84 ? -1.279 40.531 5.062 1 76.56 84 GLU B N 1
ATOM 3141 C CA . GLU B 1 84 ? -1.763 41.562 4.152 1 76.56 84 GLU B CA 1
ATOM 3142 C C . GLU B 1 84 ? -1.915 41 2.734 1 76.56 84 GLU B C 1
ATOM 3144 O O . GLU B 1 84 ? -1.261 40.031 2.363 1 76.56 84 GLU B O 1
ATOM 3149 N N . GLY B 1 85 ? -2.865 41.562 1.988 1 69.06 85 GLY B N 1
ATOM 3150 C CA . GLY B 1 85 ? -2.969 41.344 0.555 1 69.06 85 GLY B CA 1
ATOM 3151 C C . GLY B 1 85 ? -3.701 40.062 0.2 1 69.06 85 GLY B C 1
ATOM 3152 O O . GLY B 1 85 ? -4.688 39.719 0.849 1 69.06 85 GLY B O 1
ATOM 3153 N N . ASP B 1 86 ? -3.123 39.438 -0.928 1 64.44 86 ASP B N 1
ATOM 3154 C CA . ASP B 1 86 ? -3.766 38.312 -1.597 1 64.44 86 ASP B CA 1
ATOM 3155 C C . ASP B 1 86 ? -3.301 37 -1.001 1 64.44 86 ASP B C 1
ATOM 3157 O O . ASP B 1 86 ? -3.529 35.938 -1.585 1 64.44 86 ASP B O 1
ATOM 3161 N N . ALA B 1 87 ? -2.693 37.125 0.135 1 65.75 87 ALA B N 1
ATOM 3162 C CA . ALA B 1 87 ? -2.205 35.906 0.746 1 65.75 87 ALA B CA 1
ATOM 3163 C C . ALA B 1 87 ? -3.344 35.125 1.398 1 65.75 87 ALA B C 1
ATOM 3165 O O . ALA B 1 87 ? -3.645 35.312 2.578 1 65.75 87 ALA B O 1
ATOM 3166 N N . THR B 1 88 ? -3.836 34.281 0.606 1 77.56 88 THR B N 1
ATOM 3167 C CA . THR B 1 88 ? -5.082 33.656 1.04 1 77.56 88 THR B CA 1
ATOM 3168 C C . THR B 1 88 ? -4.855 32.219 1.433 1 77.56 88 THR B C 1
ATOM 3170 O O . THR B 1 88 ? -5.688 31.609 2.107 1 77.56 88 THR B O 1
ATOM 3173 N N . GLU B 1 89 ? -3.604 31.797 1.178 1 91.81 89 GLU B N 1
ATOM 3174 C CA . GLU B 1 89 ? -3.424 30.375 1.438 1 91.81 89 GLU B CA 1
ATOM 3175 C C . GLU B 1 89 ? -2.451 30.141 2.592 1 91.81 89 GLU B C 1
ATOM 3177 O O . GLU B 1 89 ? -1.793 31.062 3.053 1 91.81 89 GLU B O 1
ATOM 3182 N N . THR B 1 90 ? -2.326 28.984 3.068 1 96 90 THR B N 1
ATOM 3183 C CA . THR B 1 90 ? -1.642 28.641 4.309 1 96 90 THR B CA 1
ATOM 3184 C C . THR B 1 90 ? -0.135 28.828 4.168 1 96 90 THR B C 1
ATOM 3186 O O . THR B 1 90 ? 0.515 29.375 5.066 1 96 90 THR B O 1
ATOM 3189 N N . ALA B 1 91 ? 0.419 28.422 3.094 1 96.94 91 ALA B N 1
ATOM 3190 C CA . ALA B 1 91 ? 1.857 28.609 2.91 1 96.94 91 ALA B CA 1
ATOM 3191 C C . ALA B 1 91 ? 2.209 30.078 2.727 1 96.94 91 ALA B C 1
ATOM 3193 O O . ALA B 1 91 ? 3.271 30.531 3.164 1 96.94 91 ALA B O 1
ATOM 3194 N N . ASP B 1 92 ? 1.33 30.812 2.109 1 95.06 92 ASP B N 1
ATOM 3195 C CA . ASP B 1 92 ? 1.505 32.25 1.994 1 95.06 92 ASP B CA 1
ATOM 3196 C C . ASP B 1 92 ? 1.554 32.906 3.371 1 95.06 92 ASP B C 1
ATOM 3198 O O . ASP B 1 92 ? 2.387 33.781 3.617 1 95.06 92 ASP B O 1
ATOM 3202 N N . ALA B 1 93 ? 0.637 32.531 4.172 1 95.5 93 ALA B N 1
ATOM 3203 C CA . ALA B 1 93 ? 0.578 33.062 5.527 1 95.5 93 ALA B CA 1
ATOM 3204 C C . ALA B 1 93 ? 1.879 32.781 6.281 1 95.5 93 ALA B C 1
ATOM 3206 O O . ALA B 1 93 ? 2.396 33.656 6.969 1 95.5 93 ALA B O 1
ATOM 3207 N N . LEU B 1 94 ? 2.383 31.625 6.121 1 96.56 94 LEU B N 1
ATOM 3208 C CA . LEU B 1 94 ? 3.637 31.266 6.773 1 96.56 94 LEU B CA 1
ATOM 3209 C C . LEU B 1 94 ? 4.785 32.125 6.25 1 96.56 94 LEU B C 1
ATOM 3211 O O . LEU B 1 94 ? 5.652 32.562 7.02 1 96.56 94 LEU B O 1
ATOM 3215 N N . ARG B 1 95 ? 4.762 32.312 4.98 1 95.38 95 ARG B N 1
ATOM 3216 C CA . ARG B 1 95 ? 5.793 33.125 4.355 1 95.38 95 ARG B CA 1
ATOM 3217 C C . ARG B 1 95 ? 5.789 34.531 4.938 1 95.38 95 ARG B C 1
ATOM 3219 O O . ARG B 1 95 ? 6.848 35.125 5.141 1 95.38 95 ARG B O 1
ATOM 3226 N N . CYS B 1 96 ? 4.68 35.031 5.238 1 93.56 96 CYS B N 1
ATOM 3227 C CA . CYS B 1 96 ? 4.512 36.406 5.73 1 93.56 96 CYS B CA 1
ATOM 3228 C C . CYS B 1 96 ? 5.102 36.562 7.125 1 93.56 96 CYS B C 1
ATOM 3230 O O . CYS B 1 96 ? 5.512 37.656 7.516 1 93.56 96 CYS B O 1
ATOM 3232 N N . VAL B 1 97 ? 5.195 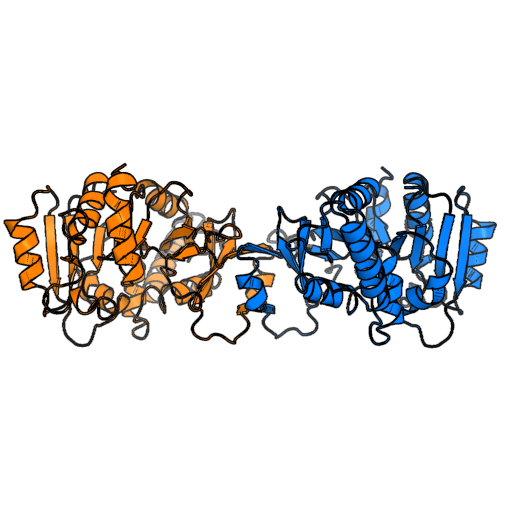35.5 7.852 1 95.69 97 VAL B N 1
ATOM 3233 C CA . VAL B 1 97 ? 5.656 35.625 9.234 1 95.69 97 VAL B CA 1
ATOM 3234 C C . VAL B 1 97 ? 6.988 34.906 9.398 1 95.69 97 VAL B C 1
ATOM 3236 O O . VAL B 1 97 ? 7.398 34.594 10.523 1 95.69 97 VAL B O 1
ATOM 3239 N N . ALA B 1 98 ? 7.621 34.562 8.336 1 97.12 98 ALA B N 1
ATOM 3240 C CA . ALA B 1 98 ? 8.859 33.781 8.359 1 97.12 98 ALA B CA 1
ATOM 3241 C C . ALA B 1 98 ? 9.914 34.469 9.227 1 97.12 98 ALA B C 1
ATOM 3243 O O . ALA B 1 98 ? 10.68 33.812 9.922 1 97.12 98 ALA B O 1
ATOM 3244 N N . ASP B 1 99 ? 9.945 35.75 9.25 1 96.75 99 ASP B N 1
ATOM 3245 C CA . ASP B 1 99 ? 10.961 36.531 9.969 1 96.75 99 ASP B CA 1
ATOM 3246 C C . ASP B 1 99 ? 10.773 36.406 11.477 1 96.75 99 ASP B C 1
ATOM 3248 O O . ASP B 1 99 ? 11.695 36.688 12.25 1 96.75 99 ASP B O 1
ATOM 3252 N N . LYS B 1 100 ? 9.633 36 11.875 1 97.31 100 LYS B N 1
ATOM 3253 C CA . LYS B 1 100 ? 9.328 35.875 13.297 1 97.31 100 LYS B CA 1
ATOM 3254 C C . LYS B 1 100 ? 9.594 34.469 13.82 1 97.31 100 LYS B C 1
ATOM 3256 O O . LYS B 1 100 ? 9.477 34.219 15.016 1 97.31 100 LYS B O 1
ATOM 3261 N N . ILE B 1 101 ? 9.914 33.594 12.961 1 97.81 101 ILE B N 1
ATOM 3262 C CA . ILE B 1 101 ? 10.172 32.219 13.328 1 97.81 101 ILE B CA 1
ATOM 3263 C C . ILE B 1 101 ? 11.68 31.938 13.273 1 97.81 101 ILE B C 1
ATOM 3265 O O . ILE B 1 101 ? 12.305 32.125 12.227 1 97.81 101 ILE B O 1
ATOM 3269 N N . ARG B 1 102 ? 12.188 31.422 14.383 1 96.06 102 ARG B N 1
ATOM 3270 C CA . ARG B 1 102 ? 13.641 31.344 14.469 1 96.06 102 ARG B CA 1
ATOM 3271 C C . ARG B 1 102 ? 14.102 29.922 14.727 1 96.06 102 ARG B C 1
ATOM 3273 O O . ARG B 1 102 ? 15.305 29.656 14.797 1 96.06 102 ARG B O 1
ATOM 3280 N N . SER B 1 103 ? 13.219 29.031 14.922 1 96.81 103 SER B N 1
ATOM 3281 C CA . SER B 1 103 ? 13.516 27.625 15.18 1 96.81 103 SER B CA 1
ATOM 3282 C C . SER B 1 103 ? 12.508 26.703 14.484 1 96.81 103 SER B C 1
ATOM 3284 O O . SER B 1 103 ? 11.609 27.188 13.789 1 96.81 103 SER B O 1
ATOM 3286 N N . ASP B 1 104 ? 12.797 25.422 14.633 1 97.81 104 ASP B N 1
ATOM 3287 C CA . ASP B 1 104 ? 11.734 24.531 14.188 1 97.81 104 ASP B CA 1
ATOM 3288 C C . ASP B 1 104 ? 10.391 24.922 14.812 1 97.81 104 ASP B C 1
ATOM 3290 O O . ASP B 1 104 ? 10.352 25.547 15.867 1 97.81 104 ASP B O 1
ATOM 3294 N N . PHE B 1 105 ? 9.375 24.594 14.117 1 98.69 105 PHE B N 1
ATOM 3295 C CA . PHE B 1 105 ? 8.109 25.172 14.57 1 98.69 105 PHE B CA 1
ATOM 3296 C C . PHE B 1 105 ? 6.953 24.219 14.273 1 98.69 105 PHE B C 1
ATOM 3298 O O . PHE B 1 105 ? 7.031 23.406 13.352 1 98.69 105 PHE B O 1
ATOM 3305 N N . ILE B 1 106 ? 5.938 24.344 15.086 1 98.62 106 ILE B N 1
ATOM 3306 C CA . ILE B 1 106 ? 4.695 23.594 14.906 1 98.62 106 ILE B CA 1
ATOM 3307 C C . ILE B 1 106 ? 3.615 24.516 14.352 1 98.62 106 ILE B C 1
ATOM 3309 O O . ILE B 1 106 ? 3.516 25.688 14.75 1 98.62 106 ILE B O 1
ATOM 3313 N N . VAL B 1 107 ? 2.883 24.047 13.391 1 98.75 107 VAL B N 1
ATOM 3314 C CA . VAL B 1 107 ? 1.765 24.766 12.797 1 98.75 107 VAL B CA 1
ATOM 3315 C C . VAL B 1 107 ? 0.454 24.062 13.117 1 98.75 107 VAL B C 1
ATOM 3317 O O . VAL B 1 107 ? 0.333 22.844 12.922 1 98.75 107 VAL B O 1
ATOM 3320 N N . LEU B 1 108 ? -0.517 24.781 13.617 1 98.38 108 LEU B N 1
ATOM 3321 C CA . LEU B 1 108 ? -1.858 24.266 13.883 1 98.38 108 LEU B CA 1
ATOM 3322 C C . LEU B 1 108 ? -2.9 25.031 13.07 1 98.38 108 LEU B C 1
ATOM 3324 O O . LEU B 1 108 ? -2.803 26.25 12.922 1 98.38 108 LEU B O 1
ATOM 3328 N N . ALA B 1 109 ? -3.852 24.25 12.609 1 97.44 109 ALA B N 1
ATOM 3329 C CA . ALA B 1 109 ? -5.02 24.891 12.023 1 97.44 109 ALA B CA 1
ATOM 3330 C C . ALA B 1 109 ? -5.895 25.531 13.102 1 97.44 109 ALA B C 1
ATOM 3332 O O . ALA B 1 109 ? -6.082 24.953 14.18 1 97.44 109 ALA B O 1
ATOM 3333 N N . GLY B 1 110 ? -6.441 26.641 12.797 1 96.75 110 GLY B N 1
ATOM 3334 C CA . GLY B 1 110 ? -7.254 27.391 13.742 1 96.75 110 GLY B CA 1
ATOM 3335 C C . GLY B 1 110 ? -8.641 26.797 13.922 1 96.75 110 GLY B C 1
ATOM 3336 O O . GLY B 1 110 ? -9.445 27.312 14.703 1 96.75 110 GLY B O 1
ATOM 3337 N N . ASP B 1 111 ? -8.938 25.766 13.227 1 96.25 111 ASP B N 1
ATOM 3338 C CA . ASP B 1 111 ? -10.258 25.172 13.312 1 96.25 111 ASP B CA 1
ATOM 3339 C C . ASP B 1 111 ? -10.18 23.734 13.844 1 96.25 111 ASP B C 1
ATOM 3341 O O . ASP B 1 111 ? -11.133 22.969 13.711 1 96.25 111 ASP B O 1
ATOM 3345 N N . LEU B 1 112 ? -9.094 23.406 14.484 1 97.12 112 LEU B N 1
ATOM 3346 C CA . LEU B 1 112 ? -8.82 22.047 14.914 1 97.12 112 LEU B CA 1
ATOM 3347 C C . LEU B 1 112 ? -9.141 21.859 16.391 1 97.12 112 LEU B C 1
ATOM 3349 O O . LEU B 1 112 ? -8.836 22.734 17.203 1 97.12 112 LEU B O 1
ATOM 3353 N N . ILE B 1 113 ? -9.797 20.812 16.734 1 97.75 113 ILE B N 1
ATOM 3354 C CA . ILE B 1 113 ? -9.852 20.328 18.109 1 97.75 113 ILE B CA 1
ATOM 3355 C C . ILE B 1 113 ? -9.289 18.906 18.172 1 97.75 113 ILE B C 1
ATOM 3357 O O . ILE B 1 113 ? -9.711 18.031 17.438 1 97.75 113 ILE B O 1
ATOM 3361 N N . THR B 1 114 ? -8.266 18.703 19 1 97.5 114 THR B N 1
ATOM 3362 C CA . THR B 1 114 ? -7.664 17.391 19.156 1 97.5 114 THR B CA 1
ATOM 3363 C C . THR B 1 114 ? -7.129 17.188 20.578 1 97.5 114 THR B C 1
ATOM 3365 O O . THR B 1 114 ? -6.844 18.172 21.266 1 97.5 114 THR B O 1
ATOM 3368 N N . ASP B 1 115 ? -7.09 16 21 1 95.62 115 ASP B N 1
ATOM 3369 C CA . ASP B 1 115 ? -6.461 15.68 22.281 1 95.62 115 ASP B CA 1
ATOM 3370 C C . ASP B 1 115 ? -5.109 15 22.062 1 95.62 115 ASP B C 1
ATOM 3372 O O . ASP B 1 115 ? -4.641 14.258 22.938 1 95.62 115 ASP B O 1
ATOM 3376 N N . CYS B 1 116 ? -4.582 15.188 20.938 1 94.94 116 CYS B N 1
ATOM 3377 C CA . CYS B 1 116 ? -3.271 14.656 20.578 1 94.94 116 CYS B CA 1
ATOM 3378 C C . CYS B 1 116 ? -2.225 15.055 21.609 1 94.94 116 CYS B C 1
ATOM 3380 O O . CYS B 1 116 ? -2.26 16.172 22.141 1 94.94 116 CYS B O 1
ATOM 3382 N N . VAL B 1 117 ? -1.346 14.102 21.906 1 95.31 117 VAL B N 1
ATOM 3383 C CA . VAL B 1 117 ? -0.156 14.414 22.688 1 95.31 117 VAL B CA 1
ATOM 3384 C C . VAL B 1 117 ? 0.95 14.93 21.766 1 95.31 117 VAL B C 1
ATOM 3386 O O . VAL B 1 117 ? 1.706 14.141 21.188 1 95.31 117 VAL B O 1
ATOM 3389 N N . LEU B 1 118 ? 1.106 16.219 21.766 1 96.5 118 LEU B N 1
ATOM 3390 C CA . LEU B 1 118 ? 2.004 16.844 20.812 1 96.5 118 LEU B CA 1
ATOM 3391 C C . LEU B 1 118 ? 3.436 16.344 21 1 96.5 118 LEU B C 1
ATOM 3393 O O . LEU B 1 118 ? 4.223 16.328 20.047 1 96.5 118 LEU B O 1
ATOM 3397 N N . HIS B 1 119 ? 3.771 15.898 22.188 1 96.31 119 HIS B N 1
ATOM 3398 C CA . HIS B 1 119 ? 5.109 15.391 22.469 1 96.31 119 HIS B CA 1
ATOM 3399 C C . HIS B 1 119 ? 5.426 14.172 21.594 1 96.31 119 HIS B C 1
ATOM 3401 O O . HIS B 1 119 ? 6.578 13.969 21.203 1 96.31 119 HIS B O 1
ATOM 3407 N N . ASN B 1 120 ? 4.398 13.414 21.359 1 95.75 120 ASN B N 1
ATOM 3408 C CA . ASN B 1 120 ? 4.598 12.25 20.516 1 95.75 120 ASN B CA 1
ATOM 3409 C C . ASN B 1 120 ? 4.984 12.656 19.094 1 95.75 120 ASN B C 1
ATOM 3411 O O . ASN B 1 120 ? 5.859 12.039 18.484 1 95.75 120 ASN B O 1
ATOM 3415 N N . VAL B 1 121 ? 4.352 13.656 18.578 1 96.69 121 VAL B N 1
ATOM 3416 C CA . VAL B 1 121 ? 4.652 14.164 17.25 1 96.69 121 VAL B CA 1
ATOM 3417 C C . VAL B 1 121 ? 6.055 14.773 17.234 1 96.69 121 VAL B C 1
ATOM 3419 O O . VAL B 1 121 ? 6.832 14.531 16.297 1 96.69 121 VAL B O 1
ATOM 3422 N N . ALA B 1 122 ? 6.348 15.492 18.25 1 97.12 122 ALA B N 1
ATOM 3423 C CA . ALA B 1 122 ? 7.648 16.141 18.375 1 97.12 122 ALA B CA 1
ATOM 3424 C C . ALA B 1 122 ? 8.773 15.117 18.484 1 97.12 122 ALA B C 1
ATOM 3426 O O . ALA B 1 122 ? 9.836 15.281 17.875 1 97.12 122 ALA B O 1
ATOM 3427 N N . ASP B 1 123 ? 8.547 14.109 19.25 1 96.81 123 ASP B N 1
ATOM 3428 C CA . ASP B 1 123 ? 9.547 13.055 19.406 1 96.81 123 ASP B CA 1
ATOM 3429 C C . ASP B 1 123 ? 9.852 12.391 18.062 1 96.81 123 ASP B C 1
ATOM 3431 O O . ASP B 1 123 ? 11.016 12.164 17.719 1 96.81 123 ASP B O 1
ATOM 3435 N N . LEU B 1 124 ? 8.836 12.117 17.375 1 95.81 124 LEU B N 1
ATOM 3436 C CA . LEU B 1 124 ? 9.008 11.523 16.062 1 95.81 124 LEU B CA 1
ATOM 3437 C C . LEU B 1 124 ? 9.82 12.445 15.148 1 95.81 124 LEU B C 1
ATOM 3439 O O . LEU B 1 124 ? 10.695 11.984 14.414 1 95.81 124 LEU B O 1
ATOM 3443 N N . HIS B 1 125 ? 9.586 13.641 15.188 1 96.62 125 HIS B N 1
ATOM 3444 C CA . HIS B 1 125 ? 10.273 14.641 14.391 1 96.62 125 HIS B CA 1
ATOM 3445 C C . HIS B 1 125 ? 11.758 14.695 14.742 1 96.62 125 HIS B C 1
ATOM 3447 O O . HIS B 1 125 ? 12.617 14.641 13.852 1 96.62 125 HIS B O 1
ATOM 3453 N N . ARG B 1 126 ? 12 14.711 16.016 1 95.12 126 ARG B N 1
ATOM 3454 C CA . ARG B 1 126 ? 13.359 14.859 16.516 1 95.12 126 ARG B CA 1
ATOM 3455 C C . ARG B 1 126 ? 14.188 13.609 16.234 1 95.12 126 ARG B C 1
ATOM 3457 O O . ARG B 1 126 ? 15.305 13.695 15.734 1 95.12 126 ARG B O 1
ATOM 3464 N N . ILE B 1 127 ? 13.625 12.508 16.531 1 93.75 127 ILE B N 1
ATOM 3465 C CA . ILE B 1 127 ? 14.336 11.234 16.453 1 93.75 127 ILE B CA 1
ATOM 3466 C C . ILE B 1 127 ? 14.766 10.969 15.016 1 93.75 127 ILE B C 1
ATOM 3468 O O . ILE B 1 127 ? 15.844 10.43 14.766 1 93.75 127 ILE B O 1
ATOM 3472 N N . ASN B 1 128 ? 14.008 11.484 14.109 1 92.81 128 ASN B N 1
ATOM 3473 C CA . ASN B 1 128 ? 14.273 11.148 12.719 1 92.81 128 ASN B CA 1
ATOM 3474 C C . ASN B 1 128 ? 14.875 12.328 11.961 1 92.81 128 ASN B C 1
ATOM 3476 O O . ASN B 1 128 ? 15.102 12.258 10.758 1 92.81 128 ASN B O 1
ATOM 3480 N N . ASP B 1 129 ? 15.094 13.43 12.703 1 93.56 129 ASP B N 1
ATOM 3481 C CA . ASP B 1 129 ? 15.57 14.641 12.039 1 93.56 129 ASP B CA 1
ATOM 3482 C C . ASP B 1 129 ? 14.727 14.961 10.812 1 93.56 129 ASP B C 1
ATOM 3484 O O . ASP B 1 129 ? 15.258 15.133 9.711 1 93.56 129 ASP B O 1
ATOM 3488 N N . ALA B 1 130 ? 13.414 14.93 11.008 1 96.25 130 ALA B N 1
ATOM 3489 C CA . ALA B 1 130 ? 12.453 15.078 9.914 1 96.25 130 ALA B CA 1
ATOM 3490 C C . ALA B 1 130 ? 12.422 16.516 9.406 1 96.25 130 ALA B C 1
ATOM 3492 O O . ALA B 1 130 ? 12.68 17.453 10.156 1 96.25 130 ALA B O 1
ATOM 3493 N N . SER B 1 131 ? 12.172 16.656 8.125 1 97.5 131 SER B N 1
ATOM 3494 C CA . SER B 1 131 ? 11.883 17.969 7.555 1 97.5 131 SER B CA 1
ATOM 3495 C C . SER B 1 131 ? 10.477 18.438 7.918 1 97.5 131 SER B C 1
ATOM 3497 O O . SER B 1 131 ? 10.25 19.625 8.156 1 97.5 131 SER B O 1
ATOM 3499 N N . VAL B 1 132 ? 9.609 17.469 7.902 1 98.31 132 VAL B N 1
ATOM 3500 C CA . VAL B 1 132 ? 8.242 17.719 8.344 1 98.31 132 VAL B CA 1
ATOM 3501 C C . VAL B 1 132 ? 7.672 16.469 9 1 98.31 132 VAL B C 1
ATOM 3503 O O . VAL B 1 132 ? 7.977 15.344 8.578 1 98.31 132 VAL B O 1
ATOM 3506 N N . THR B 1 133 ? 6.938 16.609 10.023 1 98.56 133 THR B N 1
ATOM 3507 C CA . THR B 1 133 ? 6.098 15.578 10.633 1 98.56 133 THR B CA 1
ATOM 3508 C C . THR B 1 133 ? 4.637 16.016 10.664 1 98.56 133 THR B C 1
ATOM 3510 O O . THR B 1 133 ? 4.312 17.062 11.234 1 98.56 133 THR B O 1
ATOM 3513 N N . MET B 1 134 ? 3.834 15.305 10 1 98.12 134 MET B N 1
ATOM 3514 C CA . MET B 1 134 ? 2.418 15.656 9.93 1 98.12 134 MET B CA 1
ATOM 3515 C C . MET B 1 134 ? 1.594 14.789 10.875 1 98.12 134 MET B C 1
ATOM 3517 O O . MET B 1 134 ? 1.99 13.664 11.195 1 98.12 134 MET B O 1
ATOM 3521 N N . LEU B 1 135 ? 0.465 15.281 11.328 1 98.25 135 LEU B N 1
ATOM 3522 C CA . LEU B 1 135 ? -0.492 14.547 12.148 1 98.25 135 LEU B CA 1
ATOM 3523 C C . LEU B 1 135 ? -1.652 14.031 11.297 1 98.25 135 LEU B C 1
ATOM 3525 O O . LEU B 1 135 ? -2.309 14.812 10.609 1 98.25 135 LEU B O 1
ATOM 3529 N N . LEU B 1 136 ? -1.814 12.734 11.359 1 97.12 136 LEU B N 1
ATOM 3530 C CA . LEU B 1 136 ? -2.891 12.102 10.609 1 97.12 136 LEU B CA 1
ATOM 3531 C C . LEU B 1 136 ? -3.852 11.375 11.539 1 97.12 136 LEU B C 1
ATOM 3533 O O . LEU B 1 136 ? -3.463 10.945 12.633 1 97.12 136 LEU B O 1
ATOM 3537 N N . LYS B 1 137 ? -5.055 11.297 11.117 1 95.44 137 LYS B N 1
ATOM 3538 C CA . LYS B 1 137 ? -6.086 10.562 11.844 1 95.44 137 LYS B CA 1
ATOM 3539 C C . LYS B 1 137 ? -6.809 9.586 10.922 1 95.44 137 LYS B C 1
ATOM 3541 O O . LYS B 1 137 ? -7.18 9.938 9.805 1 95.44 137 LYS B O 1
ATOM 3546 N N . GLN B 1 138 ? -6.93 8.367 11.367 1 92.56 138 GLN B N 1
ATOM 3547 C CA . GLN B 1 138 ? -7.691 7.379 10.609 1 92.56 138 GLN B CA 1
ATOM 3548 C C . GLN B 1 138 ? -9.188 7.66 10.695 1 92.56 138 GLN B C 1
ATOM 3550 O O . GLN B 1 138 ? -9.727 7.875 11.781 1 92.56 138 GLN B O 1
ATOM 3555 N N . GLU B 1 139 ? -9.797 7.691 9.539 1 84.25 139 GLU B N 1
ATOM 3556 C CA . GLU B 1 139 ? -11.242 7.926 9.484 1 84.25 139 GLU B CA 1
ATOM 3557 C C . GLU B 1 139 ? -12.016 6.625 9.656 1 84.25 139 GLU B C 1
ATOM 3559 O O . GLU B 1 139 ? -11.648 5.598 9.086 1 84.25 139 GLU B O 1
ATOM 3564 N N . VAL B 1 140 ? -12.75 6.473 10.656 1 66.38 140 VAL B N 1
ATOM 3565 C CA . VAL B 1 140 ? -13.555 5.277 10.883 1 66.38 140 VAL B CA 1
ATOM 3566 C C . VAL B 1 140 ? -14.766 5.297 9.953 1 66.38 140 VAL B C 1
ATOM 3568 O O . VAL B 1 140 ? -15.539 6.258 9.953 1 66.38 140 VAL B O 1
ATOM 3571 N N . GLN B 1 141 ? -14.68 4.629 8.836 1 56.88 141 GLN B N 1
ATOM 3572 C CA . GLN B 1 141 ? -15.883 4.516 8.008 1 56.88 141 GLN B CA 1
ATOM 3573 C C . GLN B 1 141 ? -16.984 3.752 8.742 1 56.88 141 GLN B C 1
ATOM 3575 O O . GLN B 1 141 ? -16.766 2.633 9.203 1 56.88 141 GLN B O 1
ATOM 3580 N N . GLU B 1 142 ? -17.703 4.422 9.477 1 51.97 142 GLU B N 1
ATOM 3581 C CA . GLU B 1 142 ? -18.844 3.727 10.07 1 51.97 142 GLU B CA 1
ATOM 3582 C C . GLU B 1 142 ? -19.656 2.992 9.008 1 51.97 142 GLU B C 1
ATOM 3584 O O . GLU B 1 142 ? -20.109 3.6 8.031 1 51.97 142 GLU B O 1
ATOM 3589 N N . THR B 1 143 ? -19.281 1.885 8.648 1 46.5 143 THR B N 1
ATOM 3590 C CA . THR B 1 143 ? -20.25 1.135 7.875 1 46.5 143 THR B CA 1
ATOM 3591 C C . THR B 1 143 ? -21.625 1.171 8.555 1 46.5 143 THR B C 1
ATOM 3593 O O . THR B 1 143 ? -21.75 0.817 9.727 1 46.5 143 THR B O 1
ATOM 3596 N N . PRO B 1 144 ? -22.484 1.878 7.957 1 42.41 144 PRO B N 1
ATOM 3597 C CA . PRO B 1 144 ? -23.797 1.765 8.602 1 42.41 144 PRO B CA 1
ATOM 3598 C C . PRO B 1 144 ? -24.203 0.315 8.844 1 42.41 144 PRO B C 1
ATOM 3600 O O . PRO B 1 144 ? -23.906 -0.559 8.023 1 42.41 144 PRO B O 1
ATOM 3603 N N . ALA B 1 145 ? -24.328 -0.13 10.031 1 40.66 145 ALA B N 1
ATOM 3604 C CA . ALA B 1 145 ? -25.031 -1.401 10.203 1 40.66 145 ALA B CA 1
ATOM 3605 C C . ALA B 1 145 ? -26.156 -1.553 9.188 1 40.66 145 ALA B C 1
ATOM 3607 O O . ALA B 1 145 ? -26.797 -0.568 8.812 1 40.66 145 ALA B O 1
ATOM 3608 N N . LYS B 1 146 ? -26.25 -2.66 8.57 1 38.34 146 LYS B N 1
ATOM 3609 C CA . LYS B 1 146 ? -27.438 -3.033 7.801 1 38.34 146 LYS B C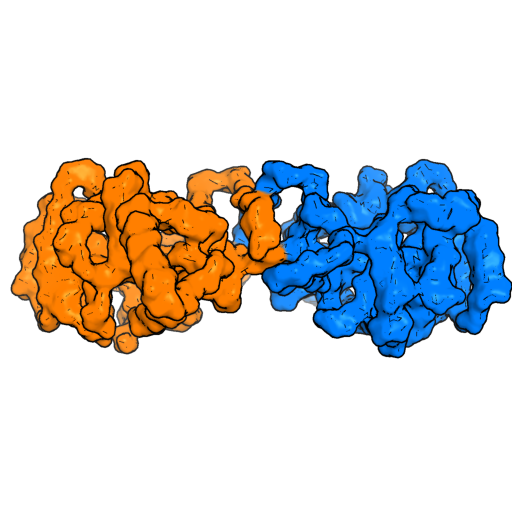A 1
ATOM 3610 C C . LYS B 1 146 ? -28.719 -2.652 8.539 1 38.34 146 LYS B C 1
ATOM 3612 O O . LYS B 1 146 ? -28.891 -3 9.703 1 38.34 146 LYS B O 1
ATOM 3617 N N . GLY B 1 147 ? -29.547 -1.814 8.062 1 42.91 147 GLY B N 1
ATOM 3618 C CA . GLY B 1 147 ? -30.875 -1.381 8.445 1 42.91 147 GLY B CA 1
ATOM 3619 C C . GLY B 1 147 ? -30.906 0.021 9.023 1 42.91 147 GLY B C 1
ATOM 3620 O O . GLY B 1 147 ? -31.969 0.611 9.188 1 42.91 147 GLY B O 1
ATOM 3621 N N . VAL B 1 148 ? -29.922 0.217 9.906 1 39.5 148 VAL B N 1
ATOM 3622 C CA . VAL B 1 148 ? -30.109 1.54 10.492 1 39.5 148 VAL B CA 1
ATOM 3623 C C . VAL B 1 148 ? -29.438 2.596 9.617 1 39.5 148 VAL B C 1
ATOM 3625 O O . VAL B 1 148 ? -28.219 2.582 9.453 1 39.5 148 VAL B O 1
ATOM 3628 N N . LYS B 1 149 ? -30.016 3.088 8.578 1 45.03 149 LYS B N 1
ATOM 3629 C CA . LYS B 1 149 ? -29.609 4.352 7.965 1 45.03 149 LYS B CA 1
ATOM 3630 C C . LYS B 1 149 ? -28.859 5.234 8.961 1 45.03 149 LYS B C 1
ATOM 3632 O O . LYS B 1 149 ? -29.453 5.738 9.914 1 45.03 149 LYS B O 1
ATOM 3637 N N . SER B 1 150 ? -27.625 4.793 9.227 1 45.5 150 SER B N 1
ATOM 3638 C CA . SER B 1 150 ? -27.078 5.84 10.078 1 45.5 150 SER B CA 1
ATOM 3639 C C . SER B 1 150 ? -27.344 7.227 9.492 1 45.5 150 SER B C 1
ATOM 3641 O O . SER B 1 150 ? -27.031 7.477 8.32 1 45.5 150 SER B O 1
ATOM 3643 N N . LYS B 1 151 ? -28.344 7.895 9.867 1 53.44 151 LYS B N 1
ATOM 3644 C CA . LYS B 1 151 ? -28.922 9.211 9.586 1 53.44 151 LYS B CA 1
ATOM 3645 C C . LYS B 1 151 ? -27.859 10.289 9.57 1 53.44 151 LYS B C 1
ATOM 3647 O O . LYS B 1 151 ? -28.125 11.445 9.242 1 53.44 151 LYS B O 1
ATOM 3652 N N . GLU B 1 152 ? -26.562 9.992 9.828 1 59.28 152 GLU B N 1
ATOM 3653 C CA . GLU B 1 152 ? -25.734 11.188 9.867 1 59.28 152 GLU B CA 1
ATOM 3654 C C . GLU B 1 152 ? -24.969 11.375 8.555 1 59.28 152 GLU B C 1
ATOM 3656 O O . GLU B 1 152 ? -24.438 10.406 8 1 59.28 152 GLU B O 1
ATOM 3661 N N . LYS B 1 153 ? -25.078 12.508 7.922 1 69.56 153 LYS B N 1
ATOM 3662 C CA . LYS B 1 153 ? -24.359 12.914 6.715 1 69.56 153 LYS B CA 1
ATOM 3663 C C . LYS B 1 153 ? -22.859 12.781 6.902 1 69.56 153 LYS B C 1
ATOM 3665 O O . LYS B 1 153 ? -22.328 13.047 7.988 1 69.56 153 LYS B O 1
ATOM 3670 N N . PRO B 1 154 ? -22.188 12.375 5.895 1 78.94 154 PRO B N 1
ATOM 3671 C CA . PRO B 1 154 ? -20.719 12.289 6.004 1 78.94 154 PRO B CA 1
ATOM 3672 C C . PRO B 1 154 ? -20.078 13.633 6.324 1 78.94 154 PRO B C 1
ATOM 3674 O O . PRO B 1 154 ? -20.516 14.672 5.828 1 78.94 154 PRO B O 1
ATOM 3677 N N . ARG B 1 155 ? -19.156 13.602 7.172 1 82.75 155 ARG B N 1
ATOM 3678 C CA . ARG B 1 155 ? -18.484 14.82 7.637 1 82.75 155 ARG B CA 1
ATOM 3679 C C . ARG B 1 155 ? -17.609 15.422 6.539 1 82.75 155 ARG B C 1
ATOM 3681 O O . ARG B 1 155 ? -17.375 16.625 6.523 1 82.75 155 ARG B O 1
ATOM 3688 N N . ARG B 1 156 ? -17.109 14.516 5.746 1 78.25 156 ARG B N 1
ATOM 3689 C CA . ARG B 1 156 ? -16.234 14.961 4.672 1 78.25 156 ARG B CA 1
ATOM 3690 C C . ARG B 1 156 ? -16.656 14.352 3.338 1 78.25 156 ARG B C 1
ATOM 3692 O O . ARG B 1 156 ? -17.266 13.281 3.303 1 78.25 156 ARG B O 1
ATOM 3699 N N . ASP B 1 157 ? -16.359 15.188 2.318 1 70.5 157 ASP B N 1
ATOM 3700 C CA . ASP B 1 157 ? -16.719 14.734 0.979 1 70.5 157 ASP B CA 1
ATOM 3701 C C . ASP B 1 157 ? -15.977 13.453 0.612 1 70.5 157 ASP B C 1
ATOM 3703 O O . ASP B 1 157 ? -14.742 13.438 0.563 1 70.5 157 ASP B O 1
ATOM 3707 N N . GLU B 1 158 ? -16.75 12.445 0.399 1 66.81 158 GLU B N 1
ATOM 3708 C CA . GLU B 1 158 ? -16.188 11.148 0.044 1 66.81 158 GLU B CA 1
ATOM 3709 C C . GLU B 1 158 ? -15.367 11.242 -1.245 1 66.81 158 GLU B C 1
ATOM 3711 O O . GLU B 1 158 ? -14.484 10.422 -1.481 1 66.81 158 GLU B O 1
ATOM 3716 N N . GLU B 1 159 ? -15.734 12.219 -1.948 1 65.25 159 GLU B N 1
ATOM 3717 C CA . GLU B 1 159 ? -15.086 12.344 -3.25 1 65.25 159 GLU B CA 1
ATOM 3718 C C . GLU B 1 159 ? -13.711 12.992 -3.123 1 65.25 159 GLU B C 1
ATOM 3720 O O . GLU B 1 159 ? -12.875 12.867 -4.02 1 65.25 159 GLU B O 1
ATOM 3725 N N . MET B 1 160 ? -13.516 13.547 -1.984 1 71.06 160 MET B N 1
ATOM 3726 C CA . MET B 1 160 ? -12.242 14.227 -1.783 1 71.06 160 MET B CA 1
ATOM 3727 C C . MET B 1 160 ? -11.359 13.453 -0.8 1 71.06 160 MET B C 1
ATOM 3729 O O . MET B 1 160 ? -11.18 13.883 0.339 1 71.06 160 MET B O 1
ATOM 3733 N N . THR B 1 161 ? -10.977 12.32 -1.269 1 78.5 161 THR B N 1
ATOM 3734 C CA . THR B 1 161 ? -10.172 11.477 -0.393 1 78.5 161 THR B CA 1
ATOM 3735 C C . THR B 1 161 ? -8.703 11.508 -0.811 1 78.5 161 THR B C 1
ATOM 3737 O O . THR B 1 161 ? -8.383 11.367 -1.993 1 78.5 161 THR B O 1
ATOM 3740 N N . ASP B 1 162 ? -7.906 11.852 0.171 1 89.06 162 ASP B N 1
ATOM 3741 C CA . ASP B 1 162 ? -6.465 11.828 -0.058 1 89.06 162 ASP B CA 1
ATOM 3742 C C . ASP B 1 162 ? -5.926 10.406 -0.035 1 89.06 162 ASP B C 1
ATOM 3744 O O . ASP B 1 162 ? -6.465 9.539 0.661 1 89.06 162 ASP B O 1
ATOM 3748 N N . CYS B 1 163 ? -5.008 10.203 -0.893 1 93.25 163 CYS B N 1
ATOM 3749 C CA . CYS B 1 163 ? -4.25 8.961 -0.834 1 93.25 163 CYS B CA 1
ATOM 3750 C C . CYS B 1 163 ? -2.852 9.195 -0.275 1 93.25 163 CYS B C 1
ATOM 3752 O O . CYS B 1 163 ? -2.111 10.039 -0.782 1 93.25 163 CYS B O 1
ATOM 3754 N N . ILE B 1 164 ? -2.525 8.469 0.765 1 96.12 164 ILE B N 1
ATOM 3755 C CA . ILE B 1 164 ? -1.23 8.625 1.419 1 96.12 164 ILE B CA 1
ATOM 3756 C C . ILE B 1 164 ? -0.5 7.281 1.441 1 96.12 164 ILE B C 1
ATOM 3758 O O . ILE B 1 164 ? -1.047 6.277 1.904 1 96.12 164 ILE B O 1
ATOM 3762 N N . GLY B 1 165 ? 0.673 7.281 0.85 1 96.88 165 GLY B N 1
ATOM 3763 C CA . GLY B 1 165 ? 1.525 6.105 0.888 1 96.88 165 GLY B CA 1
ATOM 3764 C C . GLY B 1 165 ? 2.607 6.184 1.947 1 96.88 165 GLY B C 1
ATOM 3765 O O . GLY B 1 165 ? 3.361 7.16 2 1 96.88 165 GLY B O 1
ATOM 3766 N N . MET B 1 166 ? 2.695 5.125 2.754 1 97.25 166 MET B N 1
ATOM 3767 C CA . MET B 1 166 ? 3.635 5.152 3.871 1 97.25 166 MET B CA 1
ATOM 3768 C C . MET B 1 166 ? 4.508 3.9 3.879 1 97.25 166 MET B C 1
ATOM 3770 O O . MET B 1 166 ? 4.094 2.846 3.395 1 97.25 166 MET B O 1
ATOM 3774 N N . VAL B 1 167 ? 5.707 4.102 4.422 1 95.31 167 VAL B N 1
ATOM 3775 C CA . VAL B 1 167 ? 6.641 2.992 4.586 1 95.31 167 VAL B CA 1
ATOM 3776 C C . VAL B 1 167 ? 7.223 3.01 5.996 1 95.31 167 VAL B C 1
ATOM 3778 O O . VAL B 1 167 ? 6.832 3.834 6.824 1 95.31 167 VAL B O 1
ATOM 3781 N N . ASP B 1 168 ? 8.164 2.176 6.34 1 82.94 168 ASP B N 1
ATOM 3782 C CA . ASP B 1 168 ? 8.898 2.123 7.602 1 82.94 168 ASP B CA 1
ATOM 3783 C C . ASP B 1 168 ? 7.941 2.09 8.789 1 82.94 168 ASP B C 1
ATOM 3785 O O . ASP B 1 168 ? 7.996 2.961 9.664 1 82.94 168 ASP B O 1
ATOM 3789 N N . ALA B 1 169 ? 7.109 1.064 8.883 1 80.12 169 ALA B N 1
ATOM 3790 C CA . ALA B 1 169 ? 6.148 0.837 9.961 1 80.12 169 ALA B CA 1
ATOM 3791 C C . ALA B 1 169 ? 5.129 1.971 10.031 1 80.12 169 ALA B C 1
ATOM 3793 O O . ALA B 1 169 ? 4.82 2.465 11.117 1 80.12 169 ALA B O 1
ATOM 3794 N N . GLU B 1 170 ? 4.914 2.605 8.898 1 79.94 170 GLU B N 1
ATOM 3795 C CA . GLU B 1 170 ? 3.824 3.561 8.727 1 79.94 170 GLU B CA 1
ATOM 3796 C C . GLU B 1 170 ? 4.176 4.914 9.336 1 79.94 170 GLU B C 1
ATOM 3798 O O . GLU B 1 170 ? 3.305 5.609 9.859 1 79.94 170 GLU B O 1
ATOM 3803 N N . ASN B 1 171 ? 5.43 5.238 9.281 1 91.69 171 ASN B N 1
ATOM 3804 C CA . ASN B 1 171 ? 5.781 6.539 9.836 1 91.69 171 ASN B CA 1
ATOM 3805 C C . ASN B 1 171 ? 6.395 7.453 8.773 1 91.69 171 ASN B C 1
ATOM 3807 O O . ASN B 1 171 ? 6.457 8.672 8.961 1 91.69 171 ASN B O 1
ATOM 3811 N N . ARG B 1 172 ? 6.875 6.883 7.707 1 96.5 172 ARG B N 1
ATOM 3812 C CA . ARG B 1 172 ? 7.473 7.684 6.645 1 96.5 172 ARG B CA 1
ATOM 3813 C C . ARG B 1 172 ? 6.512 7.84 5.473 1 96.5 172 ARG B C 1
ATOM 3815 O O . ARG B 1 172 ? 6.008 6.848 4.938 1 96.5 172 ARG B O 1
ATOM 3822 N N . VAL B 1 173 ? 6.215 9.062 5.125 1 98 173 VAL B N 1
ATOM 3823 C CA . VAL B 1 173 ? 5.301 9.352 4.027 1 98 173 VAL B CA 1
ATOM 3824 C C . VAL B 1 173 ? 6.082 9.445 2.717 1 98 173 VAL B C 1
ATOM 3826 O O . VAL B 1 173 ? 6.965 10.297 2.576 1 98 173 VAL B O 1
ATOM 3829 N N . VAL B 1 174 ? 5.719 8.633 1.73 1 97.44 174 VAL B N 1
ATOM 3830 C CA . VAL B 1 174 ? 6.516 8.609 0.508 1 97.44 174 VAL B CA 1
ATOM 3831 C C . VAL B 1 174 ? 5.625 8.93 -0.692 1 97.44 174 VAL B C 1
ATOM 3833 O O . VAL B 1 174 ? 6.113 9.062 -1.816 1 97.44 174 VAL B O 1
ATOM 3836 N N . PHE B 1 175 ? 4.391 9.039 -0.454 1 96.75 175 PHE B N 1
ATOM 3837 C CA . PHE B 1 175 ? 3.439 9.344 -1.516 1 96.75 175 PHE B CA 1
ATOM 3838 C C . PHE B 1 175 ? 2.24 10.102 -0.963 1 96.75 175 PHE B C 1
ATOM 3840 O O . PHE B 1 175 ? 1.745 9.789 0.122 1 96.75 175 PHE B O 1
ATOM 3847 N N . VAL B 1 176 ? 1.824 11.125 -1.647 1 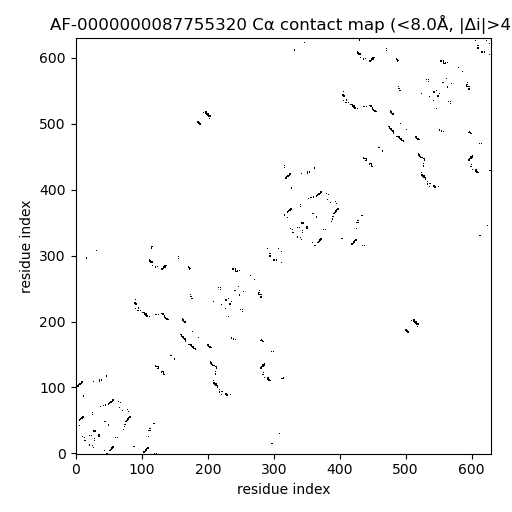96.19 176 VAL B N 1
ATOM 3848 C CA . VAL B 1 176 ? 0.6 11.852 -1.328 1 96.19 176 VAL B CA 1
ATOM 3849 C C . VAL B 1 176 ? -0.098 12.281 -2.617 1 96.19 176 VAL B C 1
ATOM 3851 O O . VAL B 1 176 ? 0.545 12.797 -3.537 1 96.19 176 VAL B O 1
ATOM 3854 N N . SER B 1 177 ? -1.32 11.961 -2.719 1 91.81 177 SER B N 1
ATOM 3855 C CA . SER B 1 177 ? -2.168 12.422 -3.814 1 91.81 177 SER B CA 1
ATOM 3856 C C . SER B 1 177 ? -3.496 12.961 -3.295 1 91.81 177 SER B C 1
ATOM 3858 O O . SER B 1 177 ? -4.219 12.266 -2.58 1 91.81 177 SER B O 1
ATOM 3860 N N . HIS B 1 178 ? -3.697 14.195 -3.592 1 83.19 178 HIS B N 1
ATOM 3861 C CA . HIS B 1 178 ? -4.949 14.82 -3.18 1 83.19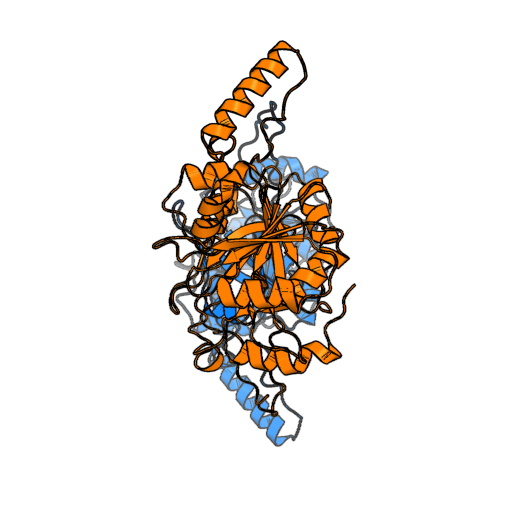 178 HIS B CA 1
ATOM 3862 C C . HIS B 1 178 ? -6.012 14.695 -4.27 1 83.19 178 HIS B C 1
ATOM 3864 O O . HIS B 1 178 ? -5.703 14.805 -5.457 1 83.19 178 HIS B O 1
ATOM 3870 N N . SER B 1 179 ? -7.051 13.734 -4.016 1 63.72 179 SER B N 1
ATOM 3871 C CA . SER B 1 179 ? -8.086 13.484 -5.012 1 63.72 179 SER B CA 1
ATOM 3872 C C . SER B 1 179 ? -8.758 14.789 -5.445 1 63.72 179 SER B C 1
ATOM 3874 O O . SER B 1 179 ? -9.211 15.57 -4.605 1 63.72 179 SER B O 1
ATOM 3876 N N . VAL B 1 180 ? -8.352 15.383 -6.605 1 54.03 180 VAL B N 1
ATOM 3877 C CA . VAL B 1 180 ? -9.086 16.547 -7.082 1 54.03 180 VAL B CA 1
ATOM 3878 C C . VAL B 1 180 ? -10.383 16.109 -7.762 1 54.03 180 VAL B C 1
ATOM 3880 O O . VAL B 1 180 ? -11.414 16.781 -7.645 1 54.03 180 VAL B O 1
ATOM 3883 N N . TYR B 1 181 ? -10.172 15.031 -8.68 1 54.44 181 TYR B N 1
ATOM 3884 C CA . TYR B 1 181 ? -11.336 14.75 -9.516 1 54.44 181 TYR B CA 1
ATOM 3885 C C . TYR B 1 181 ? -11.695 13.273 -9.469 1 54.44 181 TYR B C 1
ATOM 3887 O O . TYR B 1 181 ? -10.828 12.414 -9.273 1 54.44 181 TYR B O 1
ATOM 3895 N N . GLU B 1 182 ? -13.109 12.859 -9.414 1 55.22 182 GLU B N 1
ATOM 3896 C CA . GLU B 1 182 ? -13.867 11.617 -9.297 1 55.22 182 GLU B CA 1
ATOM 3897 C C . GLU B 1 182 ? -13.258 10.516 -10.148 1 55.22 182 GLU B C 1
ATOM 3899 O O . GLU B 1 182 ? -13.242 9.344 -9.75 1 55.22 182 GLU B O 1
ATOM 3904 N N . ASN B 1 183 ? -12.812 10.859 -11.289 1 57.97 183 ASN B N 1
ATOM 3905 C CA . ASN B 1 183 ? -12.844 9.75 -12.242 1 57.97 183 ASN B CA 1
ATOM 3906 C C . ASN B 1 183 ? -11.43 9.289 -12.602 1 57.97 183 ASN B C 1
ATOM 3908 O O . ASN B 1 183 ? -11.258 8.406 -13.453 1 57.97 183 ASN B O 1
ATOM 3912 N N . ASP B 1 184 ? -10.414 9.852 -11.766 1 72.06 184 ASP B N 1
ATOM 3913 C CA . ASP B 1 184 ? -9.133 9.438 -12.328 1 72.06 184 ASP B CA 1
ATOM 3914 C C . ASP B 1 184 ? -8.453 8.398 -11.453 1 72.06 184 ASP B C 1
ATOM 3916 O O . ASP B 1 184 ? -8.43 8.531 -10.227 1 72.06 184 ASP B O 1
ATOM 3920 N N . ASP B 1 185 ? -7.957 7.375 -12.039 1 84.19 185 ASP B N 1
ATOM 3921 C CA . ASP B 1 185 ? -7.152 6.359 -11.367 1 84.19 185 ASP B CA 1
ATOM 3922 C C . ASP B 1 185 ? -5.941 6.984 -10.68 1 84.19 185 ASP B C 1
ATOM 3924 O O . ASP B 1 185 ? -5.457 8.039 -11.102 1 84.19 185 ASP B O 1
ATOM 3928 N N . LEU B 1 186 ? -5.66 6.469 -9.602 1 89.75 186 LEU B N 1
ATOM 3929 C CA . LEU B 1 186 ? -4.473 6.918 -8.891 1 89.75 186 LEU B CA 1
ATOM 3930 C C . LEU B 1 186 ? -3.205 6.512 -9.633 1 89.75 186 LEU B C 1
ATOM 3932 O O . LEU B 1 186 ? -3.037 5.34 -9.984 1 89.75 186 LEU B O 1
ATOM 3936 N N . GLU B 1 187 ? -2.383 7.426 -9.906 1 90.69 187 GLU B N 1
ATOM 3937 C CA . GLU B 1 187 ? -1.115 7.168 -10.578 1 90.69 187 GLU B CA 1
ATOM 3938 C C . GLU B 1 187 ? 0.049 7.18 -9.594 1 90.69 187 GLU B C 1
ATOM 3940 O O . GLU B 1 187 ? 0.279 8.18 -8.906 1 90.69 187 GLU B O 1
ATOM 3945 N N . VAL B 1 188 ? 0.729 6.121 -9.5 1 91.19 188 VAL B N 1
ATOM 3946 C CA . VAL B 1 188 ? 1.907 6.004 -8.648 1 91.19 188 VAL B CA 1
ATOM 3947 C C . VAL B 1 188 ? 3.162 5.902 -9.516 1 91.19 188 VAL B C 1
ATOM 3949 O O . VAL B 1 188 ? 3.264 5.023 -10.367 1 91.19 188 VAL B O 1
ATOM 3952 N N . PRO B 1 189 ? 4.105 6.75 -9.305 1 90.19 189 PRO B N 1
ATOM 3953 C CA . PRO B 1 189 ? 5.316 6.715 -10.125 1 90.19 189 PRO B CA 1
ATOM 3954 C C . PRO B 1 189 ? 6.094 5.41 -9.977 1 90.19 189 PRO B C 1
ATOM 3956 O O . PRO B 1 189 ? 6.312 4.945 -8.852 1 90.19 189 PRO B O 1
ATOM 3959 N N . ARG B 1 190 ? 6.574 4.895 -11.039 1 85.69 190 ARG B N 1
ATOM 3960 C CA . ARG B 1 190 ? 7.312 3.635 -11.031 1 85.69 190 ARG B CA 1
ATOM 3961 C C . ARG B 1 190 ? 8.633 3.773 -10.289 1 85.69 190 ARG B C 1
ATOM 3963 O O . ARG B 1 190 ? 9.086 2.832 -9.633 1 85.69 190 ARG B O 1
ATOM 3970 N N . ALA B 1 191 ? 9.25 4.891 -10.484 1 87.12 191 ALA B N 1
ATOM 3971 C CA . ALA B 1 191 ? 10.516 5.148 -9.812 1 87.12 191 ALA B CA 1
ATOM 3972 C C . ALA B 1 191 ? 10.375 5.004 -8.305 1 87.12 191 ALA B C 1
ATOM 3974 O O . ALA B 1 191 ? 11.289 4.516 -7.629 1 87.12 191 ALA B O 1
ATOM 3975 N N . LEU B 1 192 ? 9.25 5.426 -7.824 1 91.62 192 LEU B N 1
ATOM 3976 C CA . LEU B 1 192 ? 8.992 5.316 -6.395 1 91.62 192 LEU B CA 1
ATOM 3977 C C . LEU B 1 192 ? 8.859 3.855 -5.977 1 91.62 192 LEU B C 1
ATOM 3979 O O . LEU B 1 192 ? 9.438 3.443 -4.965 1 91.62 192 LEU B O 1
ATOM 3983 N N . LEU B 1 193 ? 8.18 3.102 -6.762 1 89.19 193 LEU B N 1
ATOM 3984 C CA . LEU B 1 193 ? 7.941 1.693 -6.461 1 89.19 193 LEU B CA 1
ATOM 3985 C C . LEU B 1 193 ? 9.242 0.895 -6.539 1 89.19 193 LEU B C 1
ATOM 3987 O O . LEU B 1 193 ? 9.398 -0.102 -5.832 1 89.19 193 LEU B O 1
ATOM 3991 N N . LYS B 1 194 ? 10.109 1.304 -7.43 1 86.06 194 LYS B N 1
ATOM 3992 C CA . LYS B 1 194 ? 11.422 0.667 -7.52 1 86.06 194 LYS B CA 1
ATOM 3993 C C . LYS B 1 194 ? 12.258 0.957 -6.277 1 86.06 194 LYS B C 1
ATOM 3995 O O . LYS B 1 194 ? 12.961 0.074 -5.773 1 86.06 194 LYS B O 1
ATOM 4000 N N . ARG B 1 195 ? 12.125 2.158 -5.75 1 88.56 195 ARG B N 1
ATOM 4001 C CA . ARG B 1 195 ? 12.906 2.588 -4.59 1 88.56 195 ARG B CA 1
ATOM 4002 C C . ARG B 1 195 ? 12.32 2.027 -3.299 1 88.56 195 ARG B C 1
ATOM 4004 O O . ARG B 1 195 ? 13.062 1.683 -2.375 1 88.56 195 ARG B O 1
ATOM 4011 N N . ARG B 1 196 ? 11.062 2.039 -3.262 1 92.25 196 ARG B N 1
ATOM 4012 C CA . ARG B 1 196 ? 10.344 1.51 -2.109 1 92.25 196 ARG B CA 1
ATOM 4013 C C . ARG B 1 196 ? 9.398 0.387 -2.521 1 92.25 196 ARG B C 1
ATOM 4015 O O . ARG B 1 196 ? 8.219 0.631 -2.811 1 92.25 196 ARG B O 1
ATOM 4022 N N . PRO B 1 197 ? 9.828 -0.84 -2.393 1 91.5 197 PRO B N 1
ATOM 4023 C CA . PRO B 1 197 ? 9.078 -1.961 -2.963 1 91.5 197 PRO B CA 1
ATOM 4024 C C . PRO B 1 197 ? 7.855 -2.342 -2.125 1 91.5 197 PRO B C 1
ATOM 4026 O O . PRO B 1 197 ? 7.031 -3.152 -2.561 1 91.5 197 PRO B O 1
ATOM 4029 N N . ARG B 1 198 ? 7.758 -1.809 -0.967 1 93.5 198 ARG B N 1
ATOM 4030 C CA . ARG B 1 198 ? 6.605 -2.029 -0.099 1 93.5 198 ARG B CA 1
ATOM 4031 C C . ARG B 1 198 ? 6.02 -0.707 0.382 1 93.5 198 ARG B C 1
ATOM 4033 O O . ARG B 1 198 ? 6.648 0.008 1.166 1 93.5 198 ARG B O 1
ATOM 4040 N N . ILE B 1 199 ? 4.891 -0.397 -0.112 1 95.81 199 ILE B N 1
ATOM 4041 C CA . ILE B 1 199 ? 4.234 0.848 0.275 1 95.81 199 ILE B CA 1
ATOM 4042 C C . ILE B 1 199 ? 2.818 0.555 0.763 1 95.81 199 ILE B C 1
ATOM 4044 O O . ILE B 1 199 ? 2.049 -0.127 0.082 1 95.81 199 ILE B O 1
ATOM 4048 N N . ASN B 1 200 ? 2.486 1.004 1.943 1 96.19 200 ASN B N 1
ATOM 4049 C CA . ASN B 1 200 ? 1.122 0.934 2.457 1 96.19 200 ASN B CA 1
ATOM 4050 C C . ASN B 1 200 ? 0.294 2.139 2.018 1 96.19 200 ASN B C 1
ATOM 4052 O O . ASN B 1 200 ? 0.537 3.26 2.467 1 96.19 200 ASN B O 1
ATOM 4056 N N . MET B 1 201 ? -0.627 1.908 1.132 1 94.69 201 MET B N 1
ATOM 4057 C CA . MET B 1 201 ? -1.479 2.975 0.613 1 94.69 201 MET B CA 1
ATOM 4058 C C . MET B 1 201 ? -2.727 3.141 1.475 1 94.69 201 MET B C 1
ATOM 4060 O O . MET B 1 201 ? -3.436 2.17 1.745 1 94.69 201 MET B O 1
ATOM 4064 N N . HIS B 1 202 ? -2.994 4.375 1.867 1 94.31 202 HIS B N 1
ATOM 4065 C CA . HIS B 1 202 ? -4.129 4.695 2.725 1 94.31 202 HIS B CA 1
ATOM 4066 C C . HIS B 1 202 ? -5.051 5.715 2.061 1 94.31 202 HIS B C 1
ATOM 4068 O O . HIS B 1 202 ? -4.586 6.727 1.533 1 94.31 202 HIS B O 1
ATOM 4074 N N . THR B 1 203 ? -6.281 5.426 2.061 1 91.81 203 THR B N 1
ATOM 4075 C CA . THR B 1 203 ? -7.273 6.434 1.701 1 91.81 203 THR B CA 1
ATOM 4076 C C . THR B 1 203 ? -8.203 6.719 2.873 1 91.81 203 THR B C 1
ATOM 4078 O O . THR B 1 203 ? -9.203 7.43 2.721 1 91.81 203 THR B O 1
ATOM 4081 N N . ASP B 1 204 ? -7.836 6.223 4.012 1 90.75 204 ASP B N 1
ATOM 4082 C CA . ASP B 1 204 ? -8.664 6.391 5.203 1 90.75 204 ASP B CA 1
ATOM 4083 C C . ASP B 1 204 ? -7.996 7.316 6.215 1 90.75 204 ASP B C 1
ATOM 4085 O O . ASP B 1 204 ? -8.344 7.312 7.395 1 90.75 204 ASP B O 1
ATOM 4089 N N . LEU B 1 205 ? -6.984 7.969 5.762 1 92.94 205 LEU B N 1
ATOM 4090 C CA . LEU B 1 205 ? -6.309 8.906 6.656 1 92.94 205 LEU B CA 1
ATOM 4091 C C . LEU B 1 205 ? -6.664 10.344 6.305 1 92.94 205 LEU B C 1
ATOM 4093 O O . LEU B 1 205 ? -6.738 10.703 5.125 1 92.94 205 LEU B O 1
ATOM 4097 N N . TYR B 1 206 ? -6.914 11.047 7.293 1 90.31 206 TYR B N 1
ATOM 4098 C CA . TYR B 1 206 ? -7.215 12.461 7.113 1 90.31 206 TYR B CA 1
ATOM 4099 C C . TYR B 1 206 ? -6.117 13.328 7.707 1 90.31 206 TYR B C 1
ATOM 4101 O O . TYR B 1 206 ? -5.582 13.023 8.773 1 90.31 206 TYR B O 1
ATOM 4109 N N . ASP B 1 207 ? -5.746 14.375 7.012 1 95 207 ASP B N 1
ATOM 4110 C CA . ASP B 1 207 ? -4.758 15.359 7.445 1 95 207 ASP B CA 1
ATOM 4111 C C . ASP B 1 207 ? -5.355 16.328 8.461 1 95 207 ASP B C 1
ATOM 4113 O O . ASP B 1 207 ? -6.25 17.109 8.133 1 95 207 ASP B O 1
ATOM 4117 N N . ALA B 1 208 ? -4.828 16.328 9.672 1 96.75 208 ALA B N 1
ATOM 4118 C CA . ALA B 1 208 ? -5.359 17.141 10.758 1 96.75 208 ALA B CA 1
ATOM 4119 C C . ALA B 1 208 ? -4.863 18.594 10.656 1 96.75 208 ALA B C 1
ATOM 4121 O O . ALA B 1 208 ? -5.281 19.453 11.43 1 96.75 208 ALA B O 1
ATOM 4122 N N . HIS B 1 209 ? -4.016 18.844 9.766 1 97.56 209 HIS B N 1
ATOM 4123 C CA . HIS B 1 209 ? -3.412 20.156 9.586 1 97.56 209 HIS B CA 1
ATOM 4124 C C . HIS B 1 209 ? -2.625 20.578 10.82 1 97.56 209 HIS B C 1
ATOM 4126 O O . HIS B 1 209 ? -2.801 21.688 11.32 1 97.56 209 HIS B O 1
ATOM 4132 N N . VAL B 1 210 ? -1.909 19.703 11.297 1 98.5 210 VAL B N 1
ATOM 4133 C CA . VAL B 1 210 ? -0.86 19.875 12.297 1 98.5 210 VAL B CA 1
ATOM 4134 C C . VAL B 1 210 ? 0.482 19.438 11.719 1 98.5 210 VAL B C 1
ATOM 4136 O O . VAL B 1 210 ? 0.627 18.281 11.289 1 98.5 210 VAL B O 1
ATOM 4139 N N . TYR B 1 211 ? 1.423 20.328 11.711 1 98.75 211 TYR B N 1
ATOM 4140 C CA . TYR B 1 211 ? 2.725 20.047 11.117 1 98.75 211 TYR B CA 1
ATOM 4141 C C . TYR B 1 211 ? 3.854 20.531 12.016 1 98.75 211 TYR B C 1
ATOM 4143 O O . TYR B 1 211 ? 3.787 21.641 12.555 1 98.75 211 TYR B O 1
ATOM 4151 N N . ILE B 1 212 ? 4.805 19.766 12.211 1 98.75 212 ILE B N 1
ATOM 4152 C CA . ILE B 1 212 ? 6.078 20.266 12.727 1 98.75 212 ILE B CA 1
ATOM 4153 C C . ILE B 1 212 ? 7.086 20.375 11.586 1 98.75 212 ILE B C 1
ATOM 4155 O O . ILE B 1 212 ? 7.328 19.406 10.867 1 98.75 212 ILE B O 1
ATOM 4159 N N . PHE B 1 213 ? 7.652 21.547 11.445 1 98.62 213 PHE B N 1
ATOM 4160 C CA . PHE B 1 213 ? 8.562 21.812 10.344 1 98.62 213 PHE B CA 1
ATOM 4161 C C . PHE B 1 213 ? 9.969 22.109 10.852 1 98.62 213 PHE B C 1
ATOM 4163 O O . PHE B 1 213 ? 10.133 22.781 11.875 1 98.62 213 PHE B O 1
ATOM 4170 N N . ALA B 1 214 ? 10.906 21.625 10.117 1 97.31 214 ALA B N 1
ATOM 4171 C CA . ALA B 1 214 ? 12.242 22.203 10.25 1 97.31 214 ALA B CA 1
ATOM 4172 C C . ALA B 1 214 ? 12.266 23.656 9.805 1 97.31 214 ALA B C 1
ATOM 4174 O O . ALA B 1 214 ? 11.555 24.047 8.875 1 97.31 214 ALA B O 1
ATOM 4175 N N . HIS B 1 215 ? 13.086 24.344 10.414 1 97.31 215 HIS B N 1
ATOM 4176 C CA . HIS B 1 215 ? 13.133 25.781 10.172 1 97.31 215 HIS B CA 1
ATOM 4177 C C . HIS B 1 215 ? 13.438 26.078 8.711 1 97.31 215 HIS B C 1
ATOM 4179 O O . HIS B 1 215 ? 12.906 27.047 8.148 1 97.31 215 HIS B O 1
ATOM 4185 N N . TRP B 1 216 ? 14.227 25.297 8.117 1 95.56 216 TRP B N 1
ATOM 4186 C CA . TRP B 1 216 ? 14.711 25.594 6.77 1 95.56 216 TRP B CA 1
ATOM 4187 C C . TRP B 1 216 ? 13.578 25.516 5.754 1 95.56 216 TRP B C 1
ATOM 4189 O O . TRP B 1 216 ? 13.727 25.953 4.613 1 95.56 216 TRP B O 1
ATOM 4199 N N . ILE B 1 217 ? 12.461 24.969 6.164 1 97.88 217 ILE B N 1
ATOM 4200 C CA . ILE B 1 217 ? 11.297 24.953 5.285 1 97.88 217 ILE B CA 1
ATOM 4201 C C . ILE B 1 217 ? 10.93 26.375 4.879 1 97.88 217 ILE B C 1
ATOM 4203 O O . ILE B 1 217 ? 10.438 26.609 3.773 1 97.88 217 ILE B O 1
ATOM 4207 N N . LEU B 1 218 ? 11.18 27.312 5.754 1 97.62 218 LEU B N 1
ATOM 4208 C CA . LEU B 1 218 ? 10.898 28.719 5.453 1 97.62 218 LEU B CA 1
ATOM 4209 C C . LEU B 1 218 ? 11.781 29.219 4.316 1 97.62 218 LEU B C 1
ATOM 4211 O O . LEU B 1 218 ? 11.359 30.047 3.52 1 97.62 218 LEU B O 1
ATOM 4215 N N . ASP B 1 219 ? 13.023 28.734 4.203 1 96.06 219 ASP B N 1
ATOM 4216 C CA . ASP B 1 219 ? 13.891 29.047 3.074 1 96.06 219 ASP B CA 1
ATOM 4217 C C . ASP B 1 219 ? 13.297 28.531 1.763 1 96.06 219 ASP B C 1
ATOM 4219 O O . ASP B 1 219 ? 13.359 29.219 0.74 1 96.06 219 ASP B O 1
ATOM 4223 N N . LEU B 1 220 ? 12.773 27.391 1.862 1 96.62 220 LEU B N 1
ATOM 4224 C CA . LEU B 1 220 ? 12.125 26.812 0.687 1 96.62 220 LEU B CA 1
ATOM 4225 C C . LEU B 1 220 ? 10.945 27.656 0.239 1 96.62 220 LEU B C 1
ATOM 4227 O O . LEU B 1 220 ? 10.781 27.922 -0.955 1 96.62 220 LEU B O 1
ATOM 4231 N N . LEU B 1 221 ? 10.164 28.062 1.178 1 96.88 221 LEU B N 1
ATOM 4232 C CA . LEU B 1 221 ? 9 28.891 0.862 1 96.88 221 LEU B CA 1
ATOM 4233 C C . LEU B 1 221 ? 9.422 30.234 0.281 1 96.88 221 LEU B C 1
ATOM 4235 O O . LEU B 1 221 ? 8.727 30.797 -0.567 1 96.88 221 LEU B O 1
ATOM 4239 N N . ALA B 1 222 ? 10.516 30.719 0.75 1 96 222 ALA B N 1
ATOM 4240 C CA . ALA B 1 222 ? 11.039 31.969 0.219 1 96 222 ALA B CA 1
ATOM 4241 C C . ALA B 1 222 ? 11.492 31.812 -1.229 1 96 222 ALA B C 1
ATOM 4243 O O . ALA B 1 222 ? 11.312 32.719 -2.047 1 96 222 ALA B O 1
ATOM 4244 N N . GLU B 1 223 ? 12.031 30.703 -1.532 1 95.69 223 GLU B N 1
ATOM 4245 C CA . GLU B 1 223 ? 12.578 30.422 -2.859 1 95.69 223 GLU B CA 1
ATOM 4246 C C . GLU B 1 223 ? 11.477 30.031 -3.838 1 95.69 223 GLU B C 1
ATOM 4248 O O . GLU B 1 223 ? 11.508 30.438 -5.004 1 95.69 223 GLU B O 1
ATOM 4253 N N . LYS B 1 224 ? 10.484 29.266 -3.348 1 95.94 224 LYS B N 1
ATOM 4254 C CA . LYS B 1 224 ? 9.438 28.734 -4.215 1 95.94 224 LYS B CA 1
ATOM 4255 C C . LYS B 1 224 ? 8.109 29.469 -3.977 1 95.94 224 LYS B C 1
ATOM 4257 O O . LYS B 1 224 ? 7.23 28.953 -3.283 1 95.94 224 LYS B O 1
ATOM 4262 N N . LYS B 1 225 ? 7.863 30.484 -4.715 1 93.75 225 LYS B N 1
ATOM 4263 C CA . LYS B 1 225 ? 6.738 31.391 -4.477 1 93.75 225 LYS B CA 1
ATOM 4264 C C . LYS B 1 225 ? 5.434 30.781 -4.98 1 93.75 225 LYS B C 1
ATOM 4266 O O . LYS B 1 225 ? 4.348 31.219 -4.602 1 93.75 225 LYS B O 1
ATOM 4271 N N . HIS B 1 226 ? 5.582 29.797 -5.809 1 95.06 226 HIS B N 1
ATOM 4272 C CA . HIS B 1 226 ? 4.371 29.203 -6.355 1 95.06 226 HIS B CA 1
ATOM 4273 C C . HIS B 1 226 ? 3.695 28.297 -5.328 1 95.06 226 HIS B C 1
ATOM 4275 O O . HIS B 1 226 ? 2.543 27.891 -5.512 1 95.06 226 HIS B O 1
ATOM 4281 N N . ILE B 1 227 ? 4.418 27.875 -4.312 1 96.5 227 ILE B N 1
ATOM 4282 C CA . ILE B 1 227 ? 3.82 27.094 -3.232 1 96.5 227 ILE B CA 1
ATOM 4283 C C . ILE B 1 227 ? 2.906 27.984 -2.396 1 96.5 227 ILE B C 1
ATOM 4285 O O . ILE B 1 227 ? 3.381 28.828 -1.633 1 96.5 227 ILE B O 1
ATOM 4289 N N . ALA B 1 228 ? 1.645 27.766 -2.506 1 95.69 228 ALA B N 1
ATOM 4290 C CA . ALA B 1 228 ? 0.685 28.641 -1.842 1 95.69 228 ALA B CA 1
ATOM 4291 C C . ALA B 1 228 ? 0.006 27.922 -0.675 1 95.69 228 ALA B C 1
ATOM 4293 O O . ALA B 1 228 ? -0.334 28.562 0.331 1 95.69 228 ALA B O 1
ATOM 4294 N N . SER B 1 229 ? -0.211 26.641 -0.783 1 96.19 229 SER B N 1
ATOM 4295 C CA . SER B 1 229 ? -0.916 25.859 0.216 1 96.19 229 SER B CA 1
ATOM 4296 C C . SER B 1 229 ? 0.014 24.828 0.866 1 96.19 229 SER B C 1
ATOM 4298 O O . SER B 1 229 ? 0.782 24.156 0.177 1 96.19 229 SER B O 1
ATOM 4300 N N . ILE B 1 230 ? -0.077 24.75 2.201 1 97.5 230 ILE B N 1
ATOM 4301 C CA . ILE B 1 230 ? 0.724 23.734 2.885 1 97.5 230 ILE B CA 1
ATOM 4302 C C . ILE B 1 230 ? 0.29 22.344 2.438 1 97.5 230 ILE B C 1
ATOM 4304 O O . ILE B 1 230 ? 1.111 21.547 1.971 1 97.5 230 ILE B O 1
ATOM 4308 N N . LYS B 1 231 ? -0.969 22.094 2.463 1 95.62 231 LYS B N 1
ATOM 4309 C CA . LYS B 1 231 ? -1.494 20.766 2.17 1 95.62 231 LYS B CA 1
ATOM 4310 C C . LYS B 1 231 ? -1.385 20.453 0.682 1 95.62 231 LYS B C 1
ATOM 4312 O O . LYS B 1 231 ? -0.899 19.375 0.305 1 95.62 231 LYS B O 1
ATOM 4317 N N . ALA B 1 232 ? -1.77 21.344 -0.175 1 94 232 ALA B N 1
ATOM 4318 C CA . ALA B 1 232 ? -1.949 21.047 -1.593 1 94 232 ALA B CA 1
ATOM 4319 C C . ALA B 1 232 ? -0.634 21.188 -2.354 1 94 232 ALA B C 1
ATOM 4321 O O . ALA B 1 232 ? -0.44 20.547 -3.393 1 94 232 ALA B O 1
ATOM 4322 N N . ASP B 1 233 ? 0.299 21.984 -1.81 1 96.75 233 ASP B N 1
ATOM 4323 C CA . ASP B 1 233 ? 1.499 22.281 -2.582 1 96.75 233 ASP B CA 1
ATOM 4324 C C . ASP B 1 233 ? 2.76 21.859 -1.828 1 96.75 233 ASP B C 1
ATOM 4326 O O . ASP B 1 233 ? 3.566 21.078 -2.34 1 96.75 233 ASP B O 1
ATOM 4330 N N . LEU B 1 234 ? 2.904 22.344 -0.611 1 98 234 LEU B N 1
ATOM 4331 C CA . LEU B 1 234 ? 4.156 22.172 0.117 1 98 234 LEU B CA 1
ATOM 4332 C C . LEU B 1 234 ? 4.414 20.703 0.431 1 98 234 LEU B C 1
ATOM 4334 O O . LEU B 1 234 ? 5.477 20.172 0.106 1 98 234 LEU B O 1
ATOM 4338 N N . ILE B 1 235 ? 3.426 20.016 1.003 1 98.06 235 ILE B N 1
ATOM 4339 C CA . ILE B 1 235 ? 3.598 18.641 1.436 1 98.06 235 ILE B CA 1
ATOM 4340 C C . ILE B 1 235 ? 3.889 17.75 0.226 1 98.06 235 ILE B C 1
ATOM 4342 O O . ILE B 1 235 ? 4.879 17.016 0.211 1 98.06 235 ILE B O 1
ATOM 4346 N N . PRO B 1 236 ? 3.098 17.844 -0.844 1 96.94 236 PRO B N 1
ATOM 4347 C CA . PRO B 1 236 ? 3.424 17.047 -2.021 1 96.94 236 PRO B CA 1
ATOM 4348 C C . PRO B 1 236 ? 4.812 17.344 -2.58 1 96.94 236 PRO B C 1
ATOM 4350 O O . PRO B 1 236 ? 5.523 16.438 -3.012 1 96.94 236 PRO B O 1
ATOM 4353 N N . HIS B 1 237 ? 5.188 18.578 -2.564 1 97.25 237 HIS B N 1
ATOM 4354 C CA . HIS B 1 237 ? 6.508 18.969 -3.037 1 97.25 237 HIS B CA 1
ATOM 4355 C C . HIS B 1 237 ? 7.609 18.281 -2.229 1 97.25 237 HIS B C 1
ATOM 4357 O O . HIS B 1 237 ? 8.562 17.75 -2.797 1 97.25 237 HIS B O 1
ATOM 4363 N N . LEU B 1 238 ? 7.473 18.344 -0.96 1 97.5 238 LEU B N 1
ATOM 4364 C CA . LEU B 1 238 ? 8.469 17.75 -0.073 1 97.5 238 LEU B CA 1
ATOM 4365 C C . LEU B 1 238 ? 8.523 16.234 -0.244 1 97.5 238 LEU B C 1
ATOM 4367 O O . LEU B 1 238 ? 9.602 15.656 -0.318 1 97.5 238 LEU B O 1
ATOM 4371 N N . VAL B 1 239 ? 7.379 15.625 -0.343 1 97.31 239 VAL B N 1
ATOM 4372 C CA . VAL B 1 239 ? 7.289 14.18 -0.472 1 97.31 239 VAL B CA 1
ATOM 4373 C C . VAL B 1 239 ? 7.977 13.727 -1.76 1 97.31 239 VAL B C 1
ATOM 4375 O O . VAL B 1 239 ? 8.758 12.773 -1.753 1 97.31 239 VAL B O 1
ATOM 4378 N N . ARG B 1 240 ? 7.828 14.391 -2.801 1 94.75 240 ARG B N 1
ATOM 4379 C CA . ARG B 1 240 ? 8.352 14.023 -4.109 1 94.75 240 ARG B CA 1
ATOM 4380 C C . ARG B 1 240 ? 9.867 14.195 -4.16 1 94.75 240 ARG B C 1
ATOM 4382 O O . ARG B 1 240 ? 10.547 13.523 -4.945 1 94.75 240 ARG B O 1
ATOM 4389 N N . ARG B 1 241 ? 10.359 14.961 -3.309 1 94.31 241 ARG B N 1
ATOM 4390 C CA . ARG B 1 241 ? 11.766 15.336 -3.453 1 94.31 241 ARG B CA 1
ATOM 4391 C C . ARG B 1 241 ? 12.633 14.578 -2.459 1 94.31 241 ARG B C 1
ATOM 4393 O O . ARG B 1 241 ? 13.852 14.773 -2.418 1 94.31 241 ARG B O 1
ATOM 4400 N N . GLN B 1 242 ? 12.102 13.742 -1.671 1 93.5 242 GLN B N 1
ATOM 4401 C CA . GLN B 1 242 ? 12.797 13.109 -0.555 1 93.5 242 GLN B CA 1
ATOM 4402 C C . GLN B 1 242 ? 13.984 12.289 -1.041 1 93.5 242 GLN B C 1
ATOM 4404 O O . GLN B 1 242 ? 14.977 12.133 -0.318 1 93.5 242 GLN B O 1
ATOM 4409 N N . PHE B 1 243 ? 13.93 11.859 -2.297 1 88.81 243 PHE B N 1
ATOM 4410 C CA . PHE B 1 243 ? 14.961 10.914 -2.723 1 88.81 243 PHE B CA 1
ATOM 4411 C C . PHE B 1 243 ? 15.898 11.555 -3.74 1 88.81 243 PHE B C 1
ATOM 4413 O O . PHE B 1 243 ? 16.516 10.852 -4.543 1 88.81 243 PHE B O 1
ATOM 4420 N N . ARG B 1 244 ? 15.992 12.789 -3.639 1 88.31 244 ARG B N 1
ATOM 4421 C CA . ARG B 1 244 ? 16.828 13.516 -4.59 1 88.31 244 ARG B CA 1
ATOM 4422 C C . ARG B 1 244 ? 18.125 13.984 -3.932 1 88.31 244 ARG B C 1
ATOM 4424 O O . ARG B 1 244 ? 18.797 14.875 -4.449 1 88.31 244 ARG B O 1
ATOM 4431 N N . GLY B 1 245 ? 18.438 13.477 -2.824 1 87 245 GLY B N 1
ATOM 4432 C CA . GLY B 1 245 ? 19.672 13.852 -2.139 1 87 245 GLY B CA 1
ATOM 4433 C C . GLY B 1 245 ? 19.75 15.328 -1.834 1 87 245 GLY B C 1
ATOM 4434 O O . GLY B 1 245 ? 18.797 15.93 -1.341 1 87 245 GLY B O 1
ATOM 4435 N N . ARG B 1 246 ? 20.953 15.906 -2.145 1 83.62 246 ARG B N 1
ATOM 4436 C CA . ARG B 1 246 ? 21.203 17.312 -1.845 1 83.62 246 ARG B CA 1
ATOM 4437 C C . ARG B 1 246 ? 20.328 18.219 -2.701 1 83.62 246 ARG B C 1
ATOM 4439 O O . ARG B 1 246 ? 19.984 19.328 -2.287 1 83.62 246 ARG B O 1
ATOM 4446 N N . GLN B 1 247 ? 19.906 17.719 -3.85 1 83.31 247 GLN B N 1
ATOM 4447 C CA . GLN B 1 247 ? 19.109 18.5 -4.785 1 83.31 247 GLN B CA 1
ATOM 4448 C C . GLN B 1 247 ? 17.703 18.719 -4.254 1 83.31 247 GLN B C 1
ATOM 4450 O O . GLN B 1 247 ? 16.969 19.578 -4.762 1 83.31 247 GLN B O 1
ATOM 4455 N N . ALA B 1 248 ? 17.406 17.969 -3.207 1 85.88 248 ALA B N 1
ATOM 4456 C CA . ALA B 1 248 ? 16.094 18.094 -2.607 1 85.88 248 ALA B CA 1
ATOM 4457 C C . ALA B 1 248 ? 15.969 19.375 -1.79 1 85.88 248 ALA B C 1
ATOM 4459 O O . ALA B 1 248 ? 14.867 19.859 -1.528 1 85.88 248 ALA B O 1
ATOM 4460 N N . LEU B 1 249 ? 17.078 19.938 -1.449 1 87.5 249 LEU B N 1
ATOM 4461 C CA . LEU B 1 249 ? 17.094 21.078 -0.528 1 87.5 249 LEU B CA 1
ATOM 4462 C C . LEU B 1 249 ? 17.141 22.391 -1.289 1 87.5 249 LEU B C 1
ATOM 4464 O O . LEU B 1 249 ? 17.578 22.438 -2.438 1 87.5 249 LEU B O 1
ATOM 4468 N N . PRO B 1 250 ? 16.578 23.375 -0.644 1 87.75 250 PRO B N 1
ATOM 4469 C CA . PRO B 1 250 ? 16.734 24.688 -1.267 1 87.75 250 PRO B CA 1
ATOM 4470 C C . PRO B 1 250 ? 18.188 25.141 -1.361 1 87.75 250 PRO B C 1
ATOM 4472 O O . PRO B 1 250 ? 19.047 24.625 -0.641 1 87.75 250 PRO B O 1
ATOM 4475 N N . GLU B 1 251 ? 18.375 26.062 -2.232 1 85.06 251 GLU B N 1
ATOM 4476 C CA . GLU B 1 251 ? 19.719 26.547 -2.516 1 85.06 251 GLU B CA 1
ATOM 4477 C C . GLU B 1 251 ? 20.391 27.094 -1.256 1 85.06 251 GLU B C 1
ATOM 4479 O O . GLU B 1 251 ? 21.578 26.844 -1.021 1 85.06 251 GLU B O 1
ATOM 4484 N N . SER B 1 252 ? 19.656 27.781 -0.487 1 85.06 252 SER B N 1
ATOM 4485 C CA . SER B 1 252 ? 20.188 28.391 0.724 1 85.06 252 SER B CA 1
ATOM 4486 C C . SER B 1 252 ? 20.703 27.344 1.702 1 85.06 252 SER B C 1
ATOM 4488 O O . SER B 1 252 ? 21.719 27.547 2.359 1 85.06 252 SER B O 1
ATOM 4490 N N . VAL B 1 253 ? 20.031 26.266 1.764 1 84.38 253 VAL B N 1
ATOM 4491 C CA . VAL B 1 253 ? 20.391 25.203 2.688 1 84.38 253 VAL B CA 1
ATOM 4492 C C . VAL B 1 253 ? 21.547 24.391 2.111 1 84.38 253 VAL B C 1
ATOM 4494 O O . VAL B 1 253 ? 22.484 24.031 2.838 1 84.38 253 VAL B O 1
ATOM 4497 N N . ARG B 1 254 ? 21.453 24.078 0.856 1 83.38 254 ARG B N 1
ATOM 4498 C CA . ARG B 1 254 ? 22.531 23.344 0.189 1 83.38 254 ARG B CA 1
ATOM 4499 C C . ARG B 1 254 ? 23.875 24.031 0.375 1 83.38 254 ARG B C 1
ATOM 4501 O O . ARG B 1 254 ? 24.875 23.391 0.675 1 83.38 254 ARG B O 1
ATOM 4508 N N . SER B 1 255 ? 23.859 25.297 0.218 1 80 255 SER B N 1
ATOM 4509 C CA . SER B 1 255 ? 25.078 26.094 0.339 1 80 255 SER B CA 1
ATOM 4510 C C . SER B 1 255 ? 25.656 26.031 1.751 1 80 255 SER B C 1
ATOM 4512 O O . SER B 1 255 ? 26.875 25.938 1.931 1 80 255 SER B O 1
ATOM 4514 N N . ARG B 1 256 ? 24.797 25.969 2.678 1 75.31 256 ARG B N 1
ATOM 4515 C CA . ARG B 1 256 ? 25.234 25.875 4.066 1 75.31 256 ARG B CA 1
ATOM 4516 C C . ARG B 1 256 ? 25.797 24.5 4.371 1 75.31 256 ARG B C 1
ATOM 4518 O O . ARG B 1 256 ? 26.766 24.375 5.117 1 75.31 256 ARG B O 1
ATOM 4525 N N . LEU B 1 257 ? 25.203 23.469 3.801 1 70.69 257 LEU B N 1
ATOM 4526 C CA . LEU B 1 257 ? 25.656 22.094 4.008 1 70.69 257 LEU B CA 1
ATOM 4527 C C . LEU B 1 257 ? 27.016 21.875 3.381 1 70.69 257 LEU B C 1
ATOM 4529 O O . LEU B 1 257 ? 27.875 21.203 3.961 1 70.69 257 LEU B O 1
ATOM 4533 N N . VAL B 1 258 ? 27.141 22.312 2.225 1 66.38 258 VAL B N 1
ATOM 4534 C CA . VAL B 1 258 ? 28.406 22.203 1.522 1 66.38 258 VAL B CA 1
ATOM 4535 C C . VAL B 1 258 ? 29.5 22.891 2.328 1 66.38 258 VAL B C 1
ATOM 4537 O O . VAL B 1 258 ? 30.609 22.359 2.479 1 66.38 258 VAL B O 1
ATOM 4540 N N . SER B 1 259 ? 29.156 23.953 2.793 1 65.38 259 SER B N 1
ATOM 4541 C CA . SER B 1 259 ? 30.125 24.688 3.592 1 65.38 259 SER B CA 1
ATOM 4542 C C . SER B 1 259 ? 30.5 23.922 4.852 1 65.38 259 SER B C 1
ATOM 4544 O O . SER B 1 259 ? 31.672 23.859 5.215 1 65.38 259 SER B O 1
ATOM 4546 N N . LYS B 1 260 ? 29.5 23.234 5.348 1 62.75 260 LYS B N 1
ATOM 4547 C CA . LYS B 1 260 ? 29.766 22.438 6.547 1 62.75 260 LYS B CA 1
ATOM 4548 C C . LYS B 1 260 ? 30.594 21.203 6.223 1 62.75 260 LYS B C 1
ATOM 4550 O O . LYS B 1 260 ? 31.5 20.828 6.984 1 62.75 260 LYS B O 1
ATOM 4555 N N . GLN B 1 261 ? 30.188 20.562 5.145 1 61.16 261 GLN B N 1
ATOM 4556 C CA . GLN B 1 261 ? 30.922 19.375 4.734 1 61.16 261 GLN B CA 1
ATOM 4557 C C . GLN B 1 261 ? 32.375 19.703 4.434 1 61.16 261 GLN B C 1
ATOM 4559 O O . GLN B 1 261 ? 33.281 18.938 4.789 1 61.16 261 GLN B O 1
ATOM 4564 N N . HIS B 1 262 ? 32.469 20.75 3.768 1 55.5 262 HIS B N 1
ATOM 4565 C CA . HIS B 1 262 ? 33.844 21.219 3.496 1 55.5 262 HIS B CA 1
ATOM 4566 C C . HIS B 1 262 ? 34.594 21.453 4.789 1 55.5 262 HIS B C 1
ATOM 4568 O O . HIS B 1 262 ? 35.781 21.062 4.902 1 55.5 262 HIS B O 1
ATOM 4574 N N . LEU B 1 263 ? 33.875 22 5.633 1 52.78 263 LEU B N 1
ATOM 4575 C CA . LEU B 1 263 ? 34.5 22.266 6.922 1 52.78 263 LEU B CA 1
ATOM 4576 C C . LEU B 1 263 ? 34.812 20.953 7.66 1 52.78 263 LEU B C 1
ATOM 4578 O O . LEU B 1 263 ? 35.875 20.812 8.266 1 52.78 263 LEU B O 1
ATOM 4582 N N . ALA B 1 264 ? 33.812 20.062 7.555 1 57.94 264 ALA B N 1
ATOM 4583 C CA . ALA B 1 264 ? 34 18.766 8.195 1 57.94 264 ALA B CA 1
ATOM 4584 C C . ALA B 1 264 ? 35.156 18 7.57 1 57.94 264 ALA B C 1
ATOM 4586 O O . ALA B 1 264 ? 35.938 17.375 8.273 1 57.94 264 ALA B O 1
ATOM 4587 N N . GLN B 1 265 ? 35.125 17.875 6.266 1 55.72 265 GLN B N 1
ATOM 4588 C CA . GLN B 1 265 ? 36.219 17.234 5.562 1 55.72 265 GLN B CA 1
ATOM 4589 C C . GLN B 1 265 ? 37.562 17.875 5.965 1 55.72 265 GLN B C 1
ATOM 4591 O O . GLN B 1 265 ? 38.562 17.156 6.16 1 55.72 265 GLN B O 1
ATOM 4596 N N . MET B 1 266 ? 37.562 19.125 6.066 1 55.62 266 MET B N 1
ATOM 4597 C CA . MET B 1 266 ? 38.75 19.812 6.512 1 55.62 266 MET B CA 1
ATOM 4598 C C . MET B 1 266 ? 39.156 19.375 7.922 1 55.62 266 MET B C 1
ATOM 4600 O O . MET B 1 266 ? 40.344 19.281 8.242 1 55.62 266 MET B O 1
ATOM 4604 N N . LEU B 1 267 ? 38.062 19.094 8.602 1 55.38 267 LEU B N 1
ATOM 4605 C CA . LEU B 1 267 ? 38.344 18.719 9.984 1 55.38 267 LEU B CA 1
ATOM 4606 C C . LEU B 1 267 ? 38.438 17.203 10.125 1 55.38 267 LEU B C 1
ATOM 4608 O O . LEU B 1 267 ? 38.625 16.688 11.234 1 55.38 267 LEU B O 1
ATOM 4612 N N . SER B 1 268 ? 38.531 16.469 9.102 1 52.78 268 SER B N 1
ATOM 4613 C CA . SER B 1 268 ? 38.656 15.016 9.031 1 52.78 268 SER B CA 1
ATOM 4614 C C . SER B 1 268 ? 37.531 14.312 9.758 1 52.78 268 SER B C 1
ATOM 4616 O O . SER B 1 268 ? 37.719 13.305 10.438 1 52.78 268 SER B O 1
ATOM 4618 N N . VAL B 1 269 ? 36.562 14.992 10.102 1 48.44 269 VAL B N 1
ATOM 4619 C CA . VAL B 1 269 ? 35.469 14.352 10.789 1 48.44 269 VAL B CA 1
ATOM 4620 C C . VAL B 1 269 ? 34.562 13.656 9.773 1 48.44 269 VAL B C 1
ATOM 4622 O O . VAL B 1 269 ? 34.312 14.195 8.695 1 48.44 269 VAL B O 1
ATOM 4625 N N . ASN B 1 270 ? 34.688 12.305 9.742 1 46.97 270 ASN B N 1
ATOM 4626 C CA . ASN B 1 270 ? 33.906 11.398 8.898 1 46.97 270 ASN B CA 1
ATOM 4627 C C . ASN B 1 270 ? 32.469 11.883 8.695 1 46.97 270 ASN B C 1
ATOM 4629 O O . ASN B 1 270 ? 31.734 12.07 9.664 1 46.97 270 ASN B O 1
ATOM 4633 N N . SER B 1 271 ? 32.25 12.672 7.746 1 43.69 271 SER B N 1
ATOM 4634 C CA . SER B 1 271 ? 31 13.273 7.328 1 43.69 271 SER B CA 1
ATOM 4635 C C . SER B 1 271 ? 29.938 12.219 7.105 1 43.69 271 SER B C 1
ATOM 4637 O O . SER B 1 271 ? 30.234 11.023 7.031 1 43.69 271 SER B O 1
ATOM 4639 N N . MET B 1 272 ? 28.672 12.758 6.668 1 44.09 272 MET B N 1
ATOM 4640 C CA . MET B 1 272 ? 27.328 12.188 6.535 1 44.09 272 MET B CA 1
ATOM 4641 C C . MET B 1 272 ? 27.344 11.031 5.535 1 44.09 272 MET B C 1
ATOM 4643 O O . MET B 1 272 ? 27.953 11.133 4.473 1 44.09 272 MET B O 1
ATOM 4647 N N . LYS B 1 273 ? 27.094 9.984 5.953 1 45.12 273 LYS B N 1
ATOM 4648 C CA . LYS B 1 273 ? 26.891 8.836 5.078 1 45.12 273 LYS B CA 1
ATOM 4649 C C . LYS B 1 273 ? 26.016 9.211 3.879 1 45.12 273 LYS B C 1
ATOM 4651 O O . LYS B 1 273 ? 24.969 9.836 4.039 1 45.12 273 LYS B O 1
ATOM 4656 N N . ASP B 1 274 ? 26.594 9.344 2.668 1 45.84 274 ASP B N 1
ATOM 4657 C CA . ASP B 1 274 ? 26.031 9.641 1.354 1 45.84 274 ASP B CA 1
ATOM 4658 C C . ASP B 1 274 ? 24.594 9.117 1.245 1 45.84 274 ASP B C 1
ATOM 4660 O O . ASP B 1 274 ? 23.812 9.625 0.45 1 45.84 274 ASP B O 1
ATOM 4664 N N . ASP B 1 275 ? 24.188 8.039 1.914 1 51.88 275 ASP B N 1
ATOM 4665 C CA . ASP B 1 275 ? 23 7.281 1.533 1 51.88 275 ASP B CA 1
ATOM 4666 C C . ASP B 1 275 ? 21.766 7.758 2.314 1 51.88 275 ASP B C 1
ATOM 4668 O O . ASP B 1 275 ? 20.703 7.156 2.227 1 51.88 275 ASP B O 1
ATOM 4672 N N . GLU B 1 276 ? 21.953 8.93 3.055 1 68.94 276 GLU B N 1
ATOM 4673 C CA . GLU B 1 276 ? 20.828 9.25 3.924 1 68.94 276 GLU B CA 1
ATOM 4674 C C . GLU B 1 276 ? 19.938 10.32 3.297 1 68.94 276 GLU B C 1
ATOM 4676 O O . GLU B 1 276 ? 20.422 11.281 2.701 1 68.94 276 GLU B O 1
ATOM 4681 N N . ASP B 1 277 ? 18.719 10.031 3.146 1 83.44 277 ASP B N 1
ATOM 4682 C CA . ASP B 1 277 ? 17.75 11.039 2.709 1 83.44 277 ASP B CA 1
ATOM 4683 C C . ASP B 1 277 ? 17.844 12.297 3.566 1 83.44 277 ASP B C 1
ATOM 4685 O O . ASP B 1 277 ? 17.766 12.227 4.797 1 83.44 277 ASP B O 1
ATOM 4689 N N . LEU B 1 278 ? 18.172 13.43 2.951 1 87.5 278 LEU B N 1
ATOM 4690 C CA . LEU B 1 278 ? 18.312 14.703 3.654 1 87.5 278 LEU B CA 1
ATOM 4691 C C . LEU B 1 278 ? 16.938 15.32 3.924 1 87.5 278 LEU B C 1
ATOM 4693 O O . LEU B 1 278 ? 16.781 16.094 4.879 1 87.5 278 LEU B O 1
ATOM 4697 N N . LEU B 1 279 ? 16.094 15.094 3.07 1 94.25 279 LEU B N 1
ATOM 4698 C CA . LEU B 1 279 ? 14.703 15.508 3.219 1 94.25 279 LEU B CA 1
ATOM 4699 C C . LEU B 1 279 ? 13.812 14.312 3.566 1 94.25 279 LEU B C 1
ATOM 4701 O O . LEU B 1 279 ? 13.812 13.312 2.854 1 94.25 279 LEU B O 1
ATOM 4705 N N . LYS B 1 280 ? 13.156 14.414 4.738 1 95.81 280 LYS B N 1
ATOM 4706 C CA . LYS B 1 280 ? 12.328 13.305 5.207 1 95.81 280 LYS B CA 1
ATOM 4707 C C . LYS B 1 280 ? 10.961 13.797 5.676 1 95.81 280 LYS B C 1
ATOM 4709 O O . LYS B 1 280 ? 10.875 14.789 6.406 1 95.81 280 LYS B O 1
ATOM 4714 N N . VAL B 1 281 ? 9.992 13.125 5.238 1 98 281 VAL B N 1
ATOM 4715 C CA . VAL B 1 281 ? 8.625 13.445 5.637 1 98 281 VAL B CA 1
ATOM 4716 C C . VAL B 1 281 ? 8.047 12.305 6.477 1 98 281 VAL B C 1
ATOM 4718 O O . VAL B 1 281 ? 8.016 11.156 6.039 1 98 281 VAL B O 1
ATOM 4721 N N . TYR B 1 282 ? 7.594 12.617 7.691 1 98.06 282 TYR B N 1
ATOM 4722 C CA . TYR B 1 282 ? 7.035 11.617 8.602 1 98.06 282 TYR B CA 1
ATOM 4723 C C . TYR B 1 282 ? 5.598 11.961 8.969 1 98.06 282 TYR B C 1
ATOM 4725 O O . TYR B 1 282 ? 5.148 13.086 8.758 1 98.06 282 TYR B O 1
ATOM 4733 N N . ALA B 1 283 ? 4.906 11 9.445 1 98.06 283 ALA B N 1
ATOM 4734 C CA . ALA B 1 283 ? 3.539 11.195 9.93 1 98.06 283 ALA B CA 1
ATOM 4735 C C . ALA B 1 283 ? 3.303 10.438 11.234 1 98.06 283 ALA B C 1
ATOM 4737 O O . ALA B 1 283 ? 3.783 9.32 11.398 1 98.06 283 ALA B O 1
ATOM 4738 N N . HIS B 1 284 ? 2.705 11.102 12.117 1 97.69 284 HIS B N 1
ATOM 4739 C CA . HIS B 1 284 ? 2.158 10.469 13.312 1 97.69 284 HIS B CA 1
ATOM 4740 C C . HIS B 1 284 ? 0.667 10.195 13.156 1 97.69 284 HIS B C 1
ATOM 4742 O O . HIS B 1 284 ? -0.136 11.125 13.062 1 97.69 284 HIS B O 1
ATOM 4748 N N . VAL B 1 285 ? 0.325 8.953 13.141 1 96.69 285 VAL B N 1
ATOM 4749 C CA . VAL B 1 285 ? -1.079 8.57 13.055 1 96.69 285 VAL B CA 1
ATOM 4750 C C . VAL B 1 285 ? -1.667 8.43 14.461 1 96.69 285 VAL B C 1
ATOM 4752 O O . VAL B 1 285 ? -1.168 7.648 15.273 1 96.69 285 VAL B O 1
ATOM 4755 N N . LEU B 1 286 ? -2.695 9.156 14.688 1 96.38 286 LEU B N 1
ATOM 4756 C CA . LEU B 1 286 ? -3.322 9.141 16 1 96.38 286 LEU B CA 1
ATOM 4757 C C . LEU B 1 286 ? -3.898 7.758 16.312 1 96.38 286 LEU B C 1
ATOM 4759 O O . LEU B 1 286 ? -4.402 7.078 15.406 1 96.38 286 LEU B O 1
ATOM 4763 N N . PRO B 1 287 ? -3.797 7.371 17.547 1 93.94 287 PRO B N 1
ATOM 4764 C CA . PRO B 1 287 ? -4.496 6.141 17.922 1 93.94 287 PRO B CA 1
ATOM 4765 C C . PRO B 1 287 ? -6.008 6.238 17.734 1 93.94 287 PRO B C 1
ATOM 4767 O O . PRO B 1 287 ? -6.562 7.34 17.734 1 93.94 287 PRO B O 1
ATOM 4770 N N . PRO B 1 288 ? -6.672 5.137 17.625 1 90.25 288 PRO B N 1
ATOM 4771 C CA . PRO B 1 288 ? -8.102 5.129 17.312 1 90.25 288 PRO B CA 1
ATOM 4772 C C . PRO B 1 288 ? -8.938 5.859 18.375 1 90.25 288 PRO B C 1
ATOM 4774 O O . PRO B 1 288 ? -9.992 6.418 18.062 1 90.25 288 PRO B O 1
ATOM 4777 N N . ASN B 1 289 ? -8.5 5.918 19.578 1 90.56 289 ASN B N 1
ATOM 4778 C CA . ASN B 1 289 ? -9.281 6.5 20.656 1 90.56 289 ASN B CA 1
ATOM 4779 C C . ASN B 1 289 ? -9.023 8 20.797 1 90.56 289 ASN B C 1
ATOM 4781 O O . ASN B 1 289 ? -9.711 8.688 21.562 1 90.56 289 ASN B O 1
ATOM 4785 N N . ALA B 1 290 ? -8.141 8.562 20.031 1 94.12 290 ALA B N 1
ATOM 4786 C CA . ALA B 1 290 ? -7.844 9.992 20.094 1 94.12 290 ALA B CA 1
ATOM 4787 C C . ALA B 1 290 ? -8.914 10.797 19.375 1 94.12 290 ALA B C 1
ATOM 4789 O O . ALA B 1 290 ? -9.406 10.383 18.312 1 94.12 290 ALA B O 1
ATOM 4790 N N . TYR B 1 291 ? -9.242 11.906 19.953 1 95.81 291 TYR B N 1
ATOM 4791 C CA . TYR B 1 291 ? -10.172 12.812 19.297 1 95.81 291 TYR B CA 1
ATOM 4792 C C . TYR B 1 291 ? -9.438 13.797 18.406 1 95.81 291 TYR B C 1
ATOM 4794 O O . TYR B 1 291 ? -8.391 14.336 18.781 1 95.81 291 TYR B O 1
ATOM 4802 N N . CYS B 1 292 ? -9.93 13.992 17.266 1 96.5 292 CYS B N 1
ATOM 4803 C CA . CYS B 1 292 ? -9.352 14.922 16.297 1 96.5 292 CYS B CA 1
ATOM 4804 C C . CYS B 1 292 ? -10.367 15.273 15.227 1 96.5 292 CYS B C 1
ATOM 4806 O O . CYS B 1 292 ? -10.82 14.406 14.477 1 96.5 292 CYS B O 1
ATOM 4808 N N . GLU B 1 293 ? -10.727 16.516 15.211 1 95.31 293 GLU B N 1
ATOM 4809 C CA . GLU B 1 293 ? -11.727 16.984 14.25 1 95.31 293 GLU B CA 1
ATOM 4810 C C . GLU B 1 293 ? -11.477 18.438 13.844 1 95.31 293 GLU B C 1
ATOM 4812 O O . GLU B 1 293 ? -11.117 19.266 14.688 1 95.31 293 GLU B O 1
ATOM 4817 N N . ARG B 1 294 ? -11.609 18.672 12.555 1 95.06 294 ARG B N 1
ATOM 4818 C CA . ARG B 1 294 ? -11.531 20.031 12.047 1 95.06 294 ARG B CA 1
ATOM 4819 C C . ARG B 1 294 ? -12.914 20.562 11.672 1 95.06 294 ARG B C 1
ATOM 4821 O O . ARG B 1 294 ? -13.75 19.812 11.164 1 95.06 294 ARG B O 1
ATOM 4828 N N . ALA B 1 295 ? -13.133 21.828 11.883 1 95.19 295 ALA B N 1
ATOM 4829 C CA . ALA B 1 295 ? -14.375 22.469 11.469 1 95.19 295 ALA B CA 1
ATOM 4830 C C . ALA B 1 295 ? -14.297 22.953 10.023 1 95.19 295 ALA B C 1
ATOM 4832 O O . ALA B 1 295 ? -14.562 24.125 9.727 1 95.19 295 ALA B O 1
ATOM 4833 N N . ASP B 1 296 ? -14.047 21.984 9.125 1 90.25 296 ASP B N 1
ATOM 4834 C CA . ASP B 1 296 ? -13.852 22.344 7.73 1 90.25 296 ASP B CA 1
ATOM 4835 C C . ASP B 1 296 ? -15.148 22.234 6.941 1 90.25 296 ASP B C 1
ATOM 4837 O O . ASP B 1 296 ? -15.266 22.781 5.84 1 90.25 296 ASP B O 1
ATOM 4841 N N . THR B 1 297 ? -16.125 21.594 7.484 1 90.44 297 THR B N 1
ATOM 4842 C CA . THR B 1 297 ? -17.484 21.562 6.934 1 90.44 297 THR B CA 1
ATOM 4843 C C . THR B 1 297 ? -18.516 21.781 8.031 1 90.44 297 THR B C 1
ATOM 4845 O O . THR B 1 297 ? -18.203 21.688 9.219 1 90.44 297 THR B O 1
ATOM 4848 N N . LYS B 1 298 ? -19.734 22.094 7.52 1 92.75 298 LYS B N 1
ATOM 4849 C CA . LYS B 1 298 ? -20.828 22.266 8.484 1 92.75 298 LYS B CA 1
ATOM 4850 C C . LYS B 1 298 ? -21.094 20.969 9.242 1 92.75 298 LYS B C 1
ATOM 4852 O O . LYS B 1 298 ? -21.328 21 10.461 1 92.75 298 LYS B O 1
ATOM 4857 N N . GLU B 1 299 ? -21 19.953 8.523 1 91.38 299 GLU B N 1
ATOM 4858 C CA . GLU B 1 299 ? -21.234 18.641 9.125 1 91.38 299 GLU B CA 1
ATOM 4859 C C . GLU B 1 299 ? -20.172 18.297 10.172 1 91.38 299 GLU B C 1
ATOM 4861 O O . GLU B 1 299 ? -20.5 17.797 11.242 1 91.38 299 GLU B O 1
ATOM 4866 N N . ALA B 1 300 ? -19 18.625 9.859 1 92.44 300 ALA B N 1
ATOM 4867 C CA . ALA B 1 300 ? -17.906 18.375 10.797 1 92.44 300 ALA B CA 1
ATOM 4868 C C . ALA B 1 300 ? -18.047 19.25 12.039 1 92.44 300 ALA B C 1
ATOM 4870 O O . ALA B 1 300 ? -17.812 18.797 13.164 1 92.44 300 ALA B O 1
ATOM 4871 N N . PHE B 1 301 ? -18.453 20.453 11.812 1 95 301 PHE B N 1
ATOM 4872 C CA . PHE B 1 301 ? -18.656 21.375 12.922 1 95 301 PHE B CA 1
ATOM 4873 C C . PHE B 1 301 ? -19.766 20.875 13.844 1 95 301 PHE B C 1
ATOM 4875 O O . PHE B 1 301 ? -19.625 20.906 15.062 1 95 301 PHE B O 1
ATOM 4882 N N . ASN B 1 302 ? -20.812 20.453 13.258 1 93.44 302 ASN B N 1
ATOM 4883 C CA . ASN B 1 302 ? -21.938 19.906 14.031 1 93.44 302 ASN B CA 1
ATOM 4884 C C . ASN B 1 302 ? -21.516 18.688 14.836 1 93.44 302 ASN B C 1
ATOM 4886 O O . ASN B 1 302 ? -21.891 18.531 16 1 93.44 302 ASN B O 1
ATOM 4890 N N . ALA B 1 303 ? -20.797 17.891 14.211 1 91.88 303 ALA B N 1
ATOM 4891 C CA . ALA B 1 303 ? -20.281 16.719 14.906 1 91.88 303 ALA B CA 1
ATOM 4892 C C . ALA B 1 303 ? -19.391 17.109 16.078 1 91.88 303 ALA B C 1
ATOM 4894 O O . ALA B 1 303 ? -19.469 16.516 17.156 1 91.88 303 ALA B O 1
ATOM 4895 N N . MET B 1 304 ? -18.562 18.047 15.797 1 94.19 304 MET B N 1
ATOM 4896 C CA . MET B 1 304 ? -17.672 18.578 16.812 1 94.19 304 MET B CA 1
ATOM 4897 C C . MET B 1 304 ? -18.453 19.062 18.031 1 94.19 304 MET B C 1
ATOM 4899 O O . MET B 1 304 ? -18.094 18.766 19.172 1 94.19 304 MET B O 1
ATOM 4903 N N . GLU B 1 305 ? -19.484 19.734 17.812 1 93.12 305 GLU B N 1
ATOM 4904 C CA . GLU B 1 305 ? -20.312 20.281 18.875 1 93.12 305 GLU B CA 1
ATOM 4905 C C . GLU B 1 305 ? -20.906 19.172 19.75 1 93.12 305 GLU B C 1
ATOM 4907 O O . GLU B 1 305 ? -21 19.312 20.969 1 93.12 305 GLU B O 1
ATOM 4912 N N . ARG B 1 306 ? -21.125 18.141 19.125 1 92.19 306 ARG B N 1
ATOM 4913 C CA . ARG B 1 306 ? -21.766 17.016 19.812 1 92.19 306 ARG B CA 1
ATOM 4914 C C . ARG B 1 306 ? -20.734 16.188 20.562 1 92.19 306 ARG B C 1
ATOM 4916 O O . ARG B 1 306 ? -21.016 15.641 21.625 1 92.19 306 ARG B O 1
ATOM 4923 N N . GLU B 1 307 ? -19.578 16.203 20.078 1 93.81 307 GLU B N 1
ATOM 4924 C CA . GLU B 1 307 ? -18.625 15.188 20.5 1 93.81 307 GLU B CA 1
ATOM 4925 C C . GLU B 1 307 ? -17.625 15.758 21.5 1 93.81 307 GLU B C 1
ATOM 4927 O O . GLU B 1 307 ? -17.094 15.031 22.344 1 93.81 307 GLU B O 1
ATOM 4932 N N . VAL B 1 308 ? -17.359 16.969 21.469 1 94.94 308 VAL B N 1
ATOM 4933 C CA . VAL B 1 308 ? -16.234 17.562 22.172 1 94.94 308 VAL B CA 1
ATOM 4934 C C . VAL B 1 308 ? -16.422 17.375 23.672 1 94.94 308 VAL B C 1
ATOM 4936 O O . VAL B 1 308 ? -15.461 17.062 24.391 1 94.94 308 VAL B O 1
ATOM 4939 N N . LYS B 1 309 ? -17.594 17.531 24.188 1 91.94 309 LYS B N 1
ATOM 4940 C CA . LYS B 1 309 ? -17.859 17.438 25.609 1 91.94 309 LYS B CA 1
ATOM 4941 C C . LYS B 1 309 ? -17.531 16.047 26.141 1 91.94 309 LYS B C 1
ATOM 4943 O O . LYS B 1 309 ? -16.984 15.914 27.234 1 91.94 309 LYS B O 1
ATOM 4948 N N . SER B 1 310 ? -17.766 15.055 25.406 1 91.38 310 SER B N 1
ATOM 4949 C CA . SER B 1 310 ? -17.641 13.688 25.875 1 91.38 310 SER B CA 1
ATOM 4950 C C . SER B 1 310 ? -16.328 13.062 25.422 1 91.38 310 SER B C 1
ATOM 4952 O O . SER B 1 310 ? -15.766 12.211 26.109 1 91.38 310 SER B O 1
ATOM 4954 N N . LYS B 1 311 ? -15.852 13.539 24.328 1 89 311 LYS B N 1
ATOM 4955 C CA . LYS B 1 311 ? -14.758 12.789 23.703 1 89 311 LYS B CA 1
ATOM 4956 C C . LYS B 1 311 ? -13.43 13.523 23.859 1 89 311 LYS B C 1
ATOM 4958 O O . LYS B 1 311 ? -12.359 12.906 23.844 1 89 311 LYS B O 1
ATOM 4963 N N . TRP B 1 312 ? -13.438 14.766 24.031 1 89.69 312 TRP B N 1
ATOM 4964 C CA . TRP B 1 312 ? -12.203 15.547 24.078 1 89.69 312 TRP B CA 1
ATOM 4965 C C . TRP B 1 312 ? -11.68 15.648 25.516 1 89.69 312 TRP B C 1
ATOM 4967 O O . TRP B 1 312 ? -12.445 15.906 26.438 1 89.69 312 TRP B O 1
ATOM 4977 N N . ARG B 1 313 ? -10.414 15.312 25.656 1 83.94 313 ARG B N 1
ATOM 4978 C CA . ARG B 1 313 ? -9.711 15.461 26.922 1 83.94 313 ARG B CA 1
ATOM 4979 C C . ARG B 1 313 ? -8.312 16.031 26.719 1 83.94 313 ARG B C 1
ATOM 4981 O O . ARG B 1 313 ? -7.633 15.672 25.75 1 83.94 313 ARG B O 1
ATOM 4988 N N . LEU B 1 314 ? -8.062 17 27.531 1 77 314 LEU B N 1
ATOM 4989 C CA . LEU B 1 314 ? -6.684 17.469 27.484 1 77 314 LEU B CA 1
ATOM 4990 C C . LEU B 1 314 ? -5.754 16.516 28.234 1 77 314 LEU B C 1
ATOM 4992 O O . LEU B 1 314 ? -5.996 16.188 29.391 1 77 314 LEU B O 1
ATOM 4996 N N . LYS B 1 315 ? -4.953 15.844 27.422 1 69.75 315 LYS B N 1
ATOM 4997 C CA . LYS B 1 315 ? -4.035 14.859 28 1 69.75 315 LYS B CA 1
ATOM 4998 C C . LYS B 1 315 ? -2.66 15.469 28.25 1 69.75 315 LYS B C 1
ATOM 5000 O O . LYS B 1 315 ? -2.258 16.406 27.562 1 69.75 315 LYS B O 1
#

Secondary structure (DSSP, 8-state):
-TTSEEEEEE----GGGTTTTSSS-GGG-EETTEEHHHHHHHHHHHTT--EEEEEEETTTHHHHHHHHHHT--SS-EEEEEEEPTT--SHHHHHHHTGGG--S-EEEEETTEEE---HHHHHHHHHHTT-SEEEEEEE-------TT----PPPSS-TT---EEEEETTTTEEEEEE---STT-PEEE-HHHHHH-SEEEEESSEEEEEEEEE-TTHHHHHHH-TT---IIIIIHHHHHHTTTSGGGGS-HHHHHHHHHHHHHHHHHT-----TTS-SS-EEEEEPPTT--EEE-SSHHHHHHHHHHHHHH----/-TTSEEEEEE----GGGTTTTSSS-GGG-EETTEEHHHHHHHHHHHTT--EEEEEEETTTHHHHHHHHHHT--SS-EEEEEEEPTT--SHHHHHHHTGGG--S-EEEEETTEEE---HHHHHHHHHHTT-SEEEEEEE-------TTS---PPPSS-TT---EEEEETTTTEEEEEE---STT-PEEE-HHHHHH-SEEEEESSEEEEEEEEE-TTHHHHHHH-TT---IIIIIHHHHHHHTTSGGGGS-HHHHHHHHHHHHHHHHTT-----TTS-SS-EEEEEPPTT--EEE-SSHHHHHHHHHHHHHH----

Solvent-accessible surface area (backbone atoms only — not comparable to full-atom values): 34211 Å² total; per-residue (Å²): 91,79,73,42,44,41,36,34,48,51,45,66,74,40,72,63,39,60,69,69,32,72,88,36,55,50,38,60,41,69,47,86,85,34,34,31,43,52,46,49,51,50,48,40,43,69,58,56,41,56,52,35,41,37,36,24,27,65,92,43,42,64,63,52,50,49,40,57,71,72,63,53,82,69,85,57,43,76,46,79,44,58,48,70,86,87,52,77,36,59,32,36,46,49,57,74,47,41,89,78,55,89,43,29,29,36,39,35,43,27,46,32,45,60,33,71,58,62,62,60,49,49,47,55,27,60,77,62,62,31,41,29,25,34,37,31,36,69,58,78,76,74,68,57,58,89,85,48,72,62,84,68,72,70,50,58,64,80,67,57,40,36,39,39,24,22,30,81,92,60,30,33,44,63,41,67,44,74,41,82,60,87,83,56,54,45,72,42,56,49,70,53,40,71,74,42,35,58,32,40,34,29,44,38,50,41,79,61,53,34,36,38,33,34,48,65,55,53,56,37,48,69,72,40,71,83,47,35,29,43,77,81,34,44,49,44,53,52,34,73,30,23,83,45,41,71,75,48,46,44,70,75,54,39,56,52,48,51,53,45,47,52,48,28,56,72,64,67,43,85,66,78,70,86,86,55,64,66,41,36,41,31,38,42,67,50,59,89,85,57,36,72,50,50,56,74,26,52,50,25,38,52,47,45,51,69,37,43,81,79,57,50,49,92,106,93,78,73,44,45,41,34,35,48,50,44,66,73,39,72,63,38,60,70,69,31,71,88,36,56,50,36,61,42,70,47,86,85,36,36,32,43,52,47,48,52,49,48,40,42,69,56,57,41,58,53,34,40,36,37,24,27,65,92,43,42,65,64,52,49,49,40,57,73,71,61,52,82,68,85,57,44,75,47,78,44,58,48,70,84,87,52,77,36,59,33,35,46,48,58,75,47,42,90,78,54,89,45,28,30,36,40,34,42,26,47,32,44,60,30,70,58,62,64,59,49,50,48,55,27,59,76,62,62,30,42,30,26,34,37,30,36,70,58,77,76,75,68,56,58,89,85,50,74,64,82,69,73,72,52,58,62,79,67,58,39,36,38,40,25,22,29,83,92,63,30,33,42,64,39,67,44,75,40,83,60,87,83,56,53,45,69,42,56,50,71,53,40,72,75,43,35,57,31,39,35,28,44,37,51,42,79,61,54,35,37,37,34,33,48,64,54,53,56,37,48,69,72,40,72,82,46,35,30,44,77,83,34,43,50,44,52,53,34,72,30,23,82,45,41,72,74,48,46,42,69,74,54,41,55,52,47,50,52,46,48,52,49,28,56,72,63,67,43,86,67,78,68,86,85,55,63,68,41,36,42,31,38,42,66,51,58,89,86,58,38,72,49,51,56,75,27,53,50,24,37,54,49,44,50,67,37,45,81,80,58,50,50,91,106

Sequence (630 aa):
MAEFQAVILAGGSGVRLYPLTEDTPKPLLLVNGKPLIYYQLALLENSGFSDVLLVTAKDMIDQLKTYVLSQYNGKMSVEIVAVEGDATETADALRCVADKIRSDFIVLAGDLITDCVLHNVADLHRINDASVTMLLKQEVQETPAKGVKSKEKPRRDEEMTDCIGMVDAENRVVFVSHSVYENDDLEVPRALLKRRPRINMHTDLYDAHVYIFAHWILDLLAEKKHIASIKADLIPHLVRRQFRGRQALPESVRSRLVSKQHLAQMLSVNSMKDDEDLLKVYAHVLPPNAYCERADTKEAFNAMEREVKSKWRLKMAEFQAVILAGGSGVRLYPLTEDTPKPLLLVNGKPLIYYQLALLENSGFSDVLLVTAKDMIDQLKTYVLSQYNGKMSVEIVAVEGDATETADALRCVADKIRSDFIVLAGDLITDCVLHNVADLHRINDASVTMLLKQEVQETPAKGVKSKEKPRRDEEMTDCIGMVDAENRVVFVSHSVYENDDLEVPRALLKRRPRINMHTDLYDAHVYIFAHWILDLLAEKKHIASIKADLIPHLVRRQFRGRQALPESVRSRLVSKQHLAQMLSVNSMKDDEDLLKVYAHVLPPNAYCERADTKEAFNAMEREVKSKWRLK

Nearest PDB structures (foldseek):
  3hl3-assembly1_A  TM=8.072E-01  e=5.346E-14  Bacillus anthracis
  3pkq-assembly3_C  TM=7.688E-01  e=7.293E-14  Salmonella enterica subsp. enterica serovar Typhimurium
  3pkq-assembly3_D  TM=7.626E-01  e=7.293E-14  Salmonella enterica subsp. enterica serovar Typhimurium
  6b5e-assembly2_G  TM=7.480E-01  e=1.962E-12  Mycobacterium tuberculosis H37Rv
  6b5k-assembly1_B-2  TM=7.747E-01  e=8.186E-12  Mycobacterium tuberculosis H37Rv

Organism: NCBI:txid74557

InterPro domains:
  IPR005835 Nucleotidyl transferase domain [PF00483] (6-139)
  IPR029044 Nucleotide-diphospho-sugar transferases [G3DSA:3.90.550.10] (1-314)
  IPR029044 Nucleotide-diphospho-sugar transferases [SSF53448] (3-243)
  IPR051960 Eukaryotic Initiation Factor 2B Subunit Gamma [PTHR45989] (2-310)

Foldseek 3Di:
DVQAAEEEEQAAQLPQQPPQSVPPGQQQRDFPRGGLQLQVVVLCVLLPAAEYEYEYAPVHQVVVVCCVVPPDDDRHHYHYHHDDDPQNADLSSCLRCLVVGDWWYKYAYSQKHWQDNVVVQVVLCVVQVAQKEFEKEFAPPPPPPPPPPPPADDPDDPQFFKKWKADDVRWFTQDIDTRPDRPDDDDDDPVSCVVPVDIDIDRRMDTLRMMTHGSQLSVVCVVDVVQRYCRPRVVRLLSNLQQVQLVSHDPVVSVVVVVVVVVCVVVVPPDDDSRHRPHTYTYDYDDNLIDMFGPSHNSRVVVSSVACVPRPDND/DVQAAEEEEQAAQLPQQPPQSVPPGQQQRDFPRGGLQLQVVLLCVLLPAAEYEYEYAPVHQVVVVCCVVPPDDDRHHYHYHHDDDPQNADLSSCLRCLVVGDWWYKYAYSQKHWQDNVVVQVCLCVVQVAQKEFEKEFAPPPPPPPPDPPPADDPDDPQFFKKWKADDVRWFTQDIDTRPDNPDDDDDDPVSCVVPVDIDIDRRMDTLRMMTHGSQLSVVCVVDVVQRYCRPRVVRLLSNLQQVQLVSHDPVVSVVVVVVVVVCVVVVPPDDDSRHRPHTYTYDYDDNLIDMFGPSHNSRVVVSSVACVPRHDND